Protein 4RCK (pdb70)

Organism: Aliivibrio fischeri (strain ATCC 700601 / ES114) (NCBI:txid312309)

Sequence (394 aa):
EHHRDLVVDLSGSAEEDKTSNGDFVDRLTAVKQVVSDFIDQRKGDRLGLVLFGDHAYLQTPLTFDRNTVREQLDRTVLNLVGQRTAIGEGLGLATKTFIESNAPQRTIILLSDGANTAGVLLEPLEAAQLAKDNHAKIYTVGIGAGEQVRGFFGKQTVNTARDLDEDTLTKIATTGGQYFRARNADELAEIYQTIDALEPEHRDLVVDLSGSAEEDKTSNGDFVDRLTAVKQVVSDFIDQRKGDRLGLVLFGDHHAYLQTPLTFDRNTVREQLDRTVLNLVGQRTAIGEGLGLATKTFIESPQRTIILLSDGANTAGVLEPLEAAQLAKDNHAKIYTVGIGAGEQVRGFFGKQTVNTARDLDEDTLTKIATTGGQQYFRARNADELAEIYQTIDALEP

Solvent-accessible surface area: 18752 Å² total

CATH classification: 3.40.50.410

Foldseek 3Di:
DEEEEEEEQAQQQDWDADDVGDIGGDLVVCLVPVLVVLVVDDRYKYWYWYWFCAIDTQGLIDRPSVVVSVSSVPDDHDPRYHGTDPVRRVVVVVVSVVVVVDDQAEAEEEDLADCPDDPDDLVNVLVVCLVVRYQYEYEHEEQAWWDQDPVGIDIDGTRPGTDQVSNQSSNVSVHHYYYHNDPVSVVVVVVVVVVVPD/DEEFEEDEFAQQQDQDADPVGDTGGPLVVCLVVVLVVLVVRQAYWYWYWYWFQAIDTQGLTDSPSVCVSVSSNPDDHCPHYHGTDPVNRVVVVVVSVVVDDQAEAEAEDLADCPDDDDDPVVVLVVCLVVLYAYEYEHEALAKWDADDPGTDMDTTGPRHDVPVSQVSRVSVHHYYYDNDDVSVVVVVVVVVVVPD

Secondary structure (DSSP, 8-state):
--B--EEE-S--------TTS----HHHHHHHHHHHHHHH--S--EEEEEESSSEEEEEEEES-HHHHHHHHHT--SSSS-S---HHHHHHHHHHHHHSTT-PBEEEEEEESS---S-SS-HHHHHHHHHHTTEEEEEEEE-----EE-SSSEE---TTSS--HHHHHHHH-----EEEESSHHHHHHHHHHHHHH--/--B--EEE-S--------TTS----HHHHHHHHHHHHHHH-TTS-EEEEEESSS-EEEEEEES-HHHHHHHHHT--SSSS-S---HHHHHHHHHHHHH---B-EEEEEESS---S-SS-HHHHHHHHHHTT-EEEEEEE-----EE-SSSEE---S-SS--HHHHHHHH-----EEEESSHHHHHHHHHHHHHH--

Nearest PDB structures (foldseek):
  4rck-assembly1_B  TM=1.005E+00  e=2.588E-41  Aliivibrio fischeri ES114
  4rck-assembly1_A  TM=8.700E-01  e=3.204E-36  Aliivibrio fischeri ES114
  3ibs-assembly1_B  TM=4.322E-01  e=3.003E-13  Bacteroides thetaiotaomicron
  4jdu-assembly1_A  TM=4.401E-01  e=1.594E-11  Bacteroides fragilis NCTC 9343
  7n1o-assembly1_A  TM=4.674E-01  e=1.019E-07  Homo sapiens

Structure (mmCIF, N/CA/C/O backbone):
data_4RCK
#
_entry.id   4RCK
#
_cell.length_a   49.734
_cell.length_b   49.734
_cell.length_c   343.880
_cell.angle_alpha   90.00
_cell.angle_beta   90.00
_cell.angle_gamma   120.00
#
_symmetry.space_group_name_H-M   'P 65'
#
loop_
_entity.id
_entity.type
_entity.pdbx_description
1 polymer 'Hypothetical membrane spanning protein'
2 non-polymer 'MAGNESIUM ION'
3 water water
#
loop_
_atom_site.group_PDB
_atom_site.id
_atom_site.type_symbol
_atom_site.label_atom_id
_atom_site.label_alt_id
_atom_site.label_comp_id
_atom_site.label_asym_id
_atom_site.label_entity_id
_atom_site.label_seq_id
_atom_site.pdbx_PDB_ins_code
_atom_site.Cartn_x
_atom_site.Cartn_y
_atom_site.Cartn_z
_atom_site.occupancy
_atom_site.B_iso_or_equiv
_atom_site.auth_seq_id
_atom_site.auth_comp_id
_atom_site.auth_asym_id
_atom_site.auth_atom_id
_atom_site.pdbx_PDB_model_num
ATOM 1 N N . GLU A 1 17 ? -16.088 40.810 -2.409 1.00 108.90 14 GLU A N 1
ATOM 2 C CA . GLU A 1 17 ? -14.990 39.945 -2.824 1.00 110.31 14 GLU A CA 1
ATOM 3 C C . GLU A 1 17 ? -14.684 40.085 -4.316 1.00 109.05 14 GLU A C 1
ATOM 4 O O . GLU A 1 17 ? -14.114 41.087 -4.749 1.00 110.89 14 GLU A O 1
ATOM 10 N N A HIS A 1 18 ? -15.071 39.081 -5.096 1.00 105.65 15 HIS A N 1
ATOM 11 N N B HIS A 1 18 ? -15.072 39.079 -5.094 0.0000 105.77 15 HIS A N 1
ATOM 12 C CA A HIS A 1 18 ? -14.759 39.057 -6.520 1.00 101.97 15 HIS A CA 1
ATOM 13 C CA B HIS A 1 18 ? -14.762 39.036 -6.520 0.0000 102.23 15 HIS A CA 1
ATOM 14 C C A HIS A 1 18 ? -16.021 38.982 -7.379 1.00 99.37 15 HIS A C 1
ATOM 15 C C B HIS A 1 18 ? -16.028 38.984 -7.376 0.0000 99.42 15 HIS A C 1
ATOM 16 O O A HIS A 1 18 ? -16.975 38.284 -7.036 1.00 99.23 15 HIS A O 1
ATOM 17 O O B HIS A 1 18 ? -16.998 38.313 -7.023 0.0000 99.30 15 HIS A O 1
ATOM 30 N N . ARG A 1 19 ? -16.013 39.700 -8.498 1.00 101.56 16 ARG A N 1
ATOM 31 C CA . ARG A 1 19 ? -17.166 39.751 -9.396 1.00 100.96 16 ARG A CA 1
ATOM 32 C C . ARG A 1 19 ? -16.925 39.032 -10.723 1.00 100.89 16 ARG A C 1
ATOM 33 O O . ARG A 1 19 ? -15.796 38.957 -11.204 1.00 110.97 16 ARG A O 1
ATOM 41 N N . ASP A 1 20 ? -18.001 38.510 -11.306 1.00 93.52 17 ASP A N 1
ATOM 42 C CA . ASP A 1 20 ? -17.978 37.978 -12.667 1.00 91.43 17 ASP A CA 1
ATOM 43 C C . ASP A 1 20 ? -18.776 38.890 -13.587 1.00 94.22 17 ASP A C 1
ATOM 44 O O . ASP A 1 20 ? -19.984 39.039 -13.420 1.00 106.15 17 ASP A O 1
ATOM 65 N N . LEU A 1 23 ? -19.008 41.189 -20.747 1.00 76.51 20 LEU A N 1
ATOM 66 C CA . LEU A 1 23 ? -19.198 42.300 -21.668 1.00 73.92 20 LEU A CA 1
ATOM 67 C C . LEU A 1 23 ? -19.789 41.805 -22.984 1.00 84.50 20 LEU A C 1
ATOM 68 O O . LEU A 1 23 ? -19.258 40.887 -23.607 1.00 96.36 20 LEU A O 1
ATOM 73 N N . VAL A 1 24 ? -20.895 42.415 -23.396 1.00 88.37 21 VAL A N 1
ATOM 74 C CA . VAL A 1 24 ? -21.558 42.047 -24.642 1.00 80.84 21 VAL A CA 1
ATOM 75 C C . VAL A 1 24 ? -21.586 43.242 -25.590 1.00 72.43 21 VAL A C 1
ATOM 76 O O . VAL A 1 24 ? -22.219 44.256 -25.299 1.00 74.18 21 VAL A O 1
ATOM 80 N N . VAL A 1 25 ? -20.905 43.115 -26.726 1.00 71.65 22 VAL A N 1
ATOM 81 C CA . VAL A 1 25 ? -20.684 44.255 -27.609 1.00 72.72 22 VAL A CA 1
ATOM 82 C C . VAL A 1 25 ? -21.225 44.065 -29.030 1.00 75.87 22 VAL A C 1
ATOM 83 O O . VAL A 1 25 ? -21.004 43.038 -29.671 1.00 71.47 22 VAL A O 1
ATOM 87 N N . ASP A 1 26 ? -21.941 45.084 -29.498 1.00 75.99 23 ASP A N 1
ATOM 88 C CA . ASP A 1 26 ? -22.508 45.143 -30.841 1.00 76.48 23 ASP A CA 1
ATOM 89 C C . ASP A 1 26 ? -21.433 45.366 -31.901 1.00 79.51 23 ASP A C 1
ATOM 90 O O . ASP A 1 26 ? -20.699 46.353 -31.845 1.00 80.40 23 ASP A O 1
ATOM 95 N N . LEU A 1 27 ? -21.353 44.462 -32.874 1.00 83.03 24 LEU A N 1
ATOM 96 C CA . LEU A 1 27 ? -20.377 44.597 -33.954 1.00 98.49 24 LEU A CA 1
ATOM 97 C C . LEU A 1 27 ? -21.041 44.772 -35.323 1.00 99.78 24 LEU A C 1
ATOM 98 O O . LEU A 1 27 ? -20.376 44.681 -36.360 1.00 94.24 24 LEU A O 1
ATOM 103 N N . SER A 1 28 ? -22.347 45.033 -35.322 1.00 94.81 25 SER A N 1
ATOM 104 C CA . SER A 1 28 ? -23.104 45.186 -36.564 1.00 85.00 25 SER A CA 1
ATOM 105 C C . SER A 1 28 ? -22.545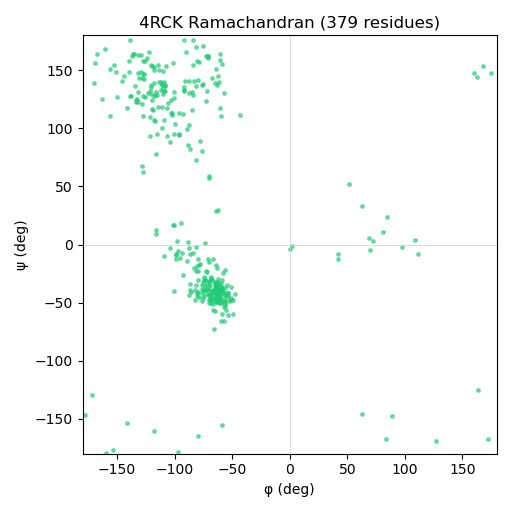 46.316 -37.410 1.00 90.30 25 SER A C 1
ATOM 106 O O . SER A 1 28 ? -21.926 47.242 -36.890 1.00 107.58 25 SER A O 1
ATOM 109 N N . GLY A 1 29 ? -22.782 46.234 -38.715 1.00 84.17 26 GLY A N 1
ATOM 110 C CA . GLY A 1 29 ? -22.214 47.173 -39.666 1.00 82.23 26 GLY A CA 1
ATOM 111 C C . GLY A 1 29 ? -22.527 48.633 -39.388 1.00 85.44 26 GLY A C 1
ATOM 112 O O . GLY A 1 29 ? -21.800 49.520 -39.838 1.00 96.98 26 GLY A O 1
ATOM 113 N N . SER A 1 30 ? -23.603 48.883 -38.644 1.00 89.99 27 SER A N 1
ATOM 114 C CA . SER A 1 30 ? -24.002 50.244 -38.286 1.00 88.65 27 SER A CA 1
ATOM 115 C C . SER A 1 30 ? -23.030 50.884 -37.293 1.00 88.63 27 SER A C 1
ATOM 116 O O . SER A 1 30 ? -23.058 52.099 -37.075 1.00 82.40 27 SER A O 1
ATOM 127 N N . ALA A 1 32 ? -20.010 51.260 -37.765 1.00 95.51 29 ALA A N 1
ATOM 128 C CA . ALA A 1 32 ? -18.954 51.930 -38.519 1.00 97.45 29 ALA A CA 1
ATOM 129 C C . ALA A 1 32 ? -19.280 53.406 -38.723 1.00 88.76 29 ALA A C 1
ATOM 130 O O . ALA A 1 32 ? -1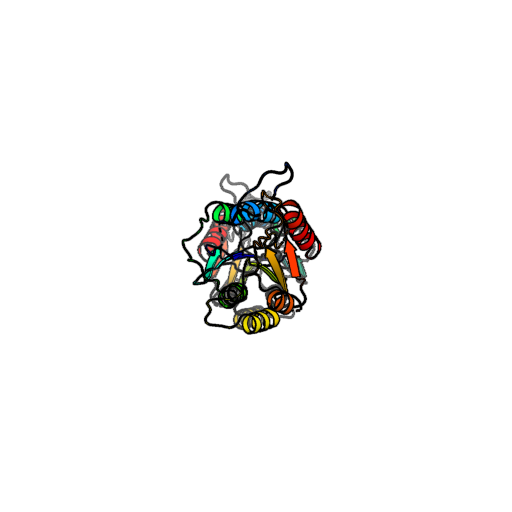8.453 54.174 -39.213 1.00 90.17 29 ALA A O 1
ATOM 132 N N . GLU A 1 33 ? -20.495 53.789 -38.345 1.00 87.17 30 GLU A N 1
ATOM 133 C CA . GLU A 1 33 ? -20.922 55.179 -38.406 1.00 81.01 30 GLU A CA 1
ATOM 134 C C . GLU A 1 33 ? -20.120 56.043 -37.443 1.00 85.01 30 GLU A C 1
ATOM 135 O O . GLU A 1 33 ? -19.845 55.639 -36.319 1.00 101.74 30 GLU A O 1
ATOM 141 N N . GLU A 1 34 ? -19.752 57.236 -37.903 1.00 85.99 31 GLU A N 1
ATOM 142 C CA . GLU A 1 34 ? -19.043 58.210 -37.083 1.00 89.07 31 GLU A CA 1
ATOM 143 C C . GLU A 1 34 ? -19.966 59.321 -36.620 1.00 85.79 31 GLU A C 1
ATOM 144 O O . GLU A 1 34 ? -20.079 60.351 -37.280 1.00 88.44 31 GLU A O 1
ATOM 150 N N . ASP A 1 35 ? -20.626 59.114 -35.489 1.00 83.93 32 ASP A N 1
ATOM 151 C CA . ASP A 1 35 ? -21.439 60.164 -34.896 1.00 88.32 32 ASP A CA 1
ATOM 152 C C . ASP A 1 35 ? -20.846 60.530 -33.544 1.00 85.06 32 ASP A C 1
ATOM 153 O O . ASP A 1 35 ? -21.294 61.461 -32.873 1.00 92.34 32 ASP A O 1
ATOM 166 N N . LYS A 1 37 ? -18.432 62.171 -31.270 1.00 82.48 34 LYS A N 1
ATOM 167 C CA . LYS A 1 37 ? -17.521 63.302 -31.144 1.00 86.07 34 LYS A CA 1
ATOM 168 C C . LYS A 1 37 ? -16.643 63.154 -29.909 1.00 92.44 34 LYS A C 1
ATOM 169 O O . LYS A 1 37 ? -17.117 62.745 -28.851 1.00 90.68 34 LYS A O 1
ATOM 175 N N . THR A 1 38 ? -15.366 63.494 -30.045 1.00 98.66 35 THR A N 1
ATOM 176 C CA . THR A 1 38 ? -14.425 63.363 -28.940 1.00 105.95 35 THR A CA 1
ATOM 177 C C . THR A 1 38 ? -14.245 64.683 -28.200 1.00 112.24 35 THR A C 1
ATOM 178 O O . THR A 1 38 ? -14.874 65.687 -28.537 1.00 105.55 35 THR A O 1
ATOM 182 N N . SER A 1 39 ? -13.378 64.666 -27.193 1.00 116.17 36 SER A N 1
ATOM 183 C CA . SER A 1 39 ? -13.098 65.842 -26.377 1.00 115.81 36 SER A CA 1
ATOM 184 C C . SER A 1 39 ? -12.649 67.034 -27.217 1.00 123.19 36 SER A C 1
ATOM 185 O O . SER A 1 39 ? -13.255 68.104 -27.168 1.00 125.96 36 SER A O 1
ATOM 188 N N . ASN A 1 40 ? -11.593 66.836 -28.000 1.00 127.15 37 ASN A N 1
ATOM 189 C CA . ASN A 1 40 ? -11.013 67.910 -28.799 1.00 131.23 37 ASN A CA 1
ATOM 190 C C . ASN A 1 40 ? -11.937 68.403 -29.912 1.00 123.84 37 ASN A C 1
ATOM 191 O O . ASN A 1 40 ? -11.681 69.443 -30.520 1.00 126.28 37 ASN A O 1
ATOM 196 N N . GLY A 1 41 ? -13.007 67.660 -30.178 1.00 118.20 38 GLY A N 1
ATOM 197 C CA . GLY A 1 41 ? -14.055 68.142 -31.058 1.00 119.14 38 GLY A CA 1
ATOM 198 C C . GLY A 1 41 ? -14.204 67.442 -32.394 1.00 117.38 38 GLY A C 1
ATOM 199 O O . GLY A 1 41 ? -15.160 67.704 -33.123 1.00 111.37 38 GLY A O 1
ATOM 200 N N . ASP A 1 42 ? -13.270 66.557 -32.726 1.00 116.04 39 ASP A N 1
ATOM 201 C CA . ASP A 1 42 ? -13.343 65.841 -33.997 1.00 117.51 39 ASP A CA 1
ATOM 202 C C . ASP A 1 42 ? -14.247 64.614 -33.893 1.00 110.08 39 ASP A C 1
ATOM 203 O O . ASP A 1 42 ? -14.745 64.289 -32.814 1.00 101.97 39 ASP A O 1
ATOM 208 N N . PHE A 1 43 ? -14.458 63.938 -35.018 1.00 107.88 40 PHE A N 1
ATOM 209 C CA . PHE A 1 43 ? -15.394 62.818 -35.069 1.00 91.05 40 PHE A CA 1
ATOM 210 C C . PHE A 1 43 ? -14.716 61.478 -35.333 1.00 91.90 40 PHE A C 1
ATOM 211 O O . PHE A 1 43 ? -13.679 61.409 -35.994 1.00 104.77 40 PHE A O 1
ATOM 219 N N . VAL A 1 44 ? -15.321 60.415 -34.812 1.00 84.45 41 VAL A N 1
ATOM 220 C CA . VAL A 1 44 ? -14.772 59.071 -34.929 1.00 83.69 41 VAL A CA 1
ATOM 221 C C . VAL A 1 44 ? -15.902 58.038 -34.870 1.00 83.04 41 VAL A C 1
ATOM 222 O O . VAL A 1 44 ? -16.962 58.302 -34.299 1.00 82.08 41 VAL A O 1
ATOM 226 N N . ASP A 1 45 ? -15.683 56.869 -35.468 1.00 95.58 42 ASP A N 1
ATOM 227 C CA . ASP A 1 45 ? -16.730 55.852 -35.555 1.00 95.59 42 ASP A CA 1
ATOM 228 C C . ASP A 1 45 ? -17.027 55.205 -34.203 1.00 81.72 42 ASP A C 1
ATOM 229 O O . ASP A 1 45 ? -16.231 55.293 -33.266 1.00 84.68 42 ASP A O 1
ATOM 234 N N . ARG A 1 46 ? -18.185 54.555 -34.117 1.00 77.29 43 ARG A N 1
ATOM 235 C CA . ARG A 1 46 ? -18.701 54.036 -32.855 1.00 70.07 43 ARG A CA 1
ATOM 236 C C . ARG A 1 46 ? -17.815 52.959 -32.238 1.00 71.27 43 ARG A C 1
ATOM 237 O O . ARG A 1 46 ? -17.565 52.979 -31.035 1.00 73.87 43 ARG A O 1
ATOM 245 N N . LEU A 1 47 ? -17.340 52.025 -33.056 1.00 73.87 44 LEU A N 1
ATOM 246 C CA . LEU A 1 47 ? -16.511 50.932 -32.555 1.00 78.86 44 LEU A CA 1
ATOM 247 C C . LEU A 1 47 ? -15.200 51.448 -31.970 1.00 86.74 44 LEU A C 1
ATOM 248 O O . LEU A 1 47 ? -14.704 50.917 -30.976 1.00 90.47 44 LEU A O 1
ATOM 253 N N . THR A 1 48 ? -14.646 52.488 -32.585 1.00 88.35 45 THR A N 1
ATOM 254 C CA . THR A 1 48 ? -13.405 53.080 -32.102 1.00 94.53 45 THR A CA 1
ATOM 255 C C . THR A 1 48 ? -13.595 53.683 -30.715 1.00 89.54 45 THR A C 1
ATOM 256 O O . THR A 1 48 ? -12.780 53.464 -29.818 1.00 92.24 45 THR A O 1
ATOM 260 N N . ALA A 1 49 ? -14.673 54.443 -30.549 1.00 83.68 46 ALA A N 1
ATOM 261 C CA . ALA A 1 49 ? -14.994 55.051 -29.263 1.00 80.31 46 ALA A CA 1
ATOM 262 C C . ALA A 1 49 ? -15.209 53.978 -28.204 1.00 79.76 46 ALA A C 1
ATOM 263 O O . ALA A 1 49 ? -14.754 54.110 -27.068 1.00 81.25 46 ALA A O 1
ATOM 265 N N . VAL A 1 50 ? -15.899 52.912 -28.594 1.00 76.38 47 VAL A N 1
ATOM 266 C CA . VAL A 1 50 ? -16.166 51.791 -27.703 1.00 73.04 47 VAL A CA 1
ATOM 267 C C . VAL A 1 50 ? -14.880 51.101 -27.270 1.00 77.24 47 VAL A C 1
ATOM 268 O O . VAL A 1 50 ? -14.679 50.849 -26.081 1.00 90.21 47 VAL A O 1
ATOM 272 N N . LYS A 1 51 ? -14.019 50.799 -28.238 1.00 80.55 48 LYS A N 1
ATOM 273 C CA . LYS A 1 51 ? -12.717 50.206 -27.954 1.00 84.44 48 LYS A CA 1
ATOM 274 C C . LYS A 1 51 ? -11.975 51.011 -26.900 1.00 87.48 48 LYS A C 1
ATOM 275 O O . LYS A 1 51 ? -11.437 50.453 -25.952 1.00 101.69 48 LYS A O 1
ATOM 281 N N . GLN A 1 52 ? -11.968 52.328 -27.070 1.00 86.26 49 GLN A N 1
ATOM 282 C CA . GLN A 1 52 ? -11.320 53.227 -26.124 1.00 89.71 49 GLN A CA 1
ATOM 283 C C . GLN A 1 52 ? -11.916 53.108 -24.724 1.00 88.57 49 GLN A C 1
ATOM 284 O O . GLN A 1 52 ? -11.247 52.667 -23.790 1.00 91.77 49 GLN A O 1
ATOM 290 N N . VAL A 1 53 ? -13.180 53.501 -24.594 1.00 86.74 50 VAL A N 1
ATOM 291 C CA . VAL A 1 53 ? -13.862 53.565 -23.303 1.00 89.84 50 VAL A CA 1
ATOM 292 C C . VAL A 1 53 ? -13.881 52.230 -22.554 1.00 92.04 50 VAL A C 1
ATOM 293 O O . VAL A 1 53 ? -13.545 52.175 -21.370 1.00 96.06 50 VAL A O 1
ATOM 297 N N . VAL A 1 54 ? -14.268 51.159 -23.242 1.00 77.75 51 VAL A N 1
ATOM 298 C CA . VAL A 1 54 ? -14.375 49.845 -22.612 1.00 75.54 51 VAL A CA 1
ATOM 299 C C . VAL A 1 54 ? -13.005 49.323 -22.173 1.00 86.34 51 VAL A C 1
ATOM 300 O O . VAL A 1 54 ? -12.883 48.716 -21.112 1.00 98.64 51 VAL A O 1
ATOM 304 N N . SER A 1 55 ? -11.977 49.570 -22.980 1.00 96.28 52 SER A N 1
ATOM 305 C CA . SER A 1 55 ? -10.616 49.178 -22.622 1.00 101.50 52 SER A CA 1
ATOM 306 C C . SER A 1 55 ? -10.163 49.874 -21.340 1.00 103.93 52 SER A C 1
ATOM 307 O O . SER A 1 55 ? -9.596 49.239 -20.451 1.00 103.32 52 SER A O 1
ATOM 310 N N . ASP A 1 56 ? -10.413 51.178 -21.260 1.00 110.40 53 ASP A N 1
ATOM 311 C CA . ASP A 1 56 ? -10.126 51.956 -20.058 1.00 114.49 53 ASP A CA 1
ATOM 312 C C . ASP A 1 56 ? -10.912 51.430 -18.857 1.00 104.39 53 ASP A C 1
ATOM 313 O O . ASP A 1 56 ? -10.391 51.354 -17.743 1.00 95.74 53 ASP A O 1
ATOM 318 N N . PHE A 1 57 ? -12.173 51.077 -19.098 1.00 100.29 54 PHE A N 1
ATOM 319 C CA . PHE A 1 57 ? -13.042 50.495 -18.077 1.00 87.40 54 PHE A CA 1
ATOM 320 C C . PHE A 1 57 ? -12.438 49.234 -17.484 1.00 82.38 54 PHE A C 1
ATOM 321 O O . PHE A 1 57 ? -12.483 49.018 -16.270 1.00 87.99 54 PHE A O 1
ATOM 329 N N . ILE A 1 58 ? -11.893 48.408 -18.372 1.00 81.13 55 ILE A N 1
ATOM 330 C CA . ILE A 1 58 ? -11.281 47.134 -18.020 1.00 86.77 55 ILE A CA 1
ATOM 331 C C . ILE A 1 58 ? -10.094 47.325 -17.078 1.00 92.66 55 ILE A C 1
ATOM 332 O O . ILE A 1 58 ? -9.953 46.603 -16.087 1.00 91.76 55 ILE A O 1
ATOM 337 N N . ASP A 1 59 ? -9.259 48.316 -17.378 1.00 105.83 56 ASP A N 1
ATOM 338 C CA . ASP A 1 59 ? -8.119 48.648 -16.526 1.00 118.69 56 ASP A CA 1
ATOM 339 C C . ASP A 1 59 ? -8.550 49.012 -15.106 1.00 120.37 56 ASP A C 1
ATOM 340 O O . ASP A 1 59 ? -7.808 48.793 -14.147 1.00 120.13 56 ASP A O 1
ATOM 345 N N . GLN A 1 60 ? -9.747 49.578 -14.982 1.00 119.79 57 GLN A N 1
ATOM 346 C CA . GLN A 1 60 ? -10.218 50.120 -13.714 1.00 112.62 57 GLN A CA 1
ATOM 347 C C . GLN A 1 60 ? -10.657 48.995 -12.770 1.00 104.24 57 GLN A C 1
ATOM 348 O O . GLN A 1 60 ? -10.455 49.080 -11.556 1.00 111.27 57 GLN A O 1
ATOM 354 N N . ARG A 1 61 ? -11.222 47.930 -13.333 1.00 97.13 58 ARG A N 1
ATOM 355 C CA . ARG A 1 61 ? -11.612 46.754 -12.553 1.00 99.90 58 ARG A CA 1
ATOM 356 C C . ARG A 1 61 ? -10.430 46.079 -11.859 1.00 115.74 58 ARG A C 1
ATOM 357 O O . ARG A 1 61 ? -9.352 45.958 -12.435 1.00 122.85 58 ARG A O 1
ATOM 365 N N . LYS A 1 62 ? -10.642 45.636 -10.623 1.00 127.76 59 LYS A N 1
ATOM 366 C CA . LYS A 1 62 ? -9.617 44.915 -9.870 1.00 136.02 59 LYS A CA 1
ATOM 367 C C . LYS A 1 62 ? -10.215 43.724 -9.129 1.00 134.14 59 LYS A C 1
ATOM 368 O O . LYS A 1 62 ? -11.194 43.866 -8.398 1.00 140.99 59 LYS A O 1
ATOM 374 N N . GLY A 1 63 ? -9.623 42.552 -9.327 1.00 118.57 60 GLY A N 1
ATOM 375 C CA . GLY A 1 63 ? -10.026 41.361 -8.602 1.00 117.41 60 GLY A CA 1
ATOM 376 C C . GLY A 1 63 ? -11.251 40.670 -9.168 1.00 116.52 60 GLY A C 1
ATOM 377 O O . GLY A 1 63 ? -11.802 39.767 -8.539 1.00 116.01 60 GLY A O 1
ATOM 378 N N . ASP A 1 64 ? -11.674 41.083 -10.357 1.00 113.02 61 ASP A N 1
ATOM 379 C CA . ASP A 1 64 ? -12.861 40.507 -10.981 1.00 109.45 61 ASP A CA 1
ATOM 380 C C . ASP A 1 64 ? -12.520 39.748 -12.259 1.00 107.25 61 ASP A C 1
ATOM 381 O O . ASP A 1 64 ? -11.515 40.031 -12.910 1.00 96.57 61 ASP A O 1
ATOM 386 N N . ARG A 1 65 ? -13.362 38.779 -12.609 1.00 108.66 62 ARG A N 1
ATOM 387 C CA . ARG A 1 65 ? -13.232 38.080 -13.883 1.00 101.53 62 ARG A CA 1
ATOM 388 C C . ARG A 1 65 ? -14.052 38.771 -14.961 1.00 107.09 62 ARG A C 1
ATOM 389 O O . ARG A 1 65 ? -15.168 39.225 -14.712 1.00 110.37 62 ARG A O 1
ATOM 397 N N . LEU A 1 66 ? -13.493 38.843 -16.163 1.00 106.01 63 LEU A N 1
ATOM 398 C CA . LEU A 1 66 ? -14.160 39.502 -17.276 1.00 100.15 63 LEU A CA 1
ATOM 399 C C . LEU A 1 66 ? -14.156 38.626 -18.526 1.00 101.86 63 LEU A C 1
ATOM 400 O O . LEU A 1 66 ? -13.190 37.910 -18.794 1.00 117.64 63 LEU A O 1
ATOM 405 N N . GLY A 1 67 ? -15.249 38.684 -19.282 1.00 90.34 64 GLY A N 1
ATOM 406 C CA . GLY A 1 67 ? -15.381 37.928 -20.514 1.00 87.55 64 GLY A CA 1
ATOM 407 C C . GLY A 1 67 ? -15.992 38.777 -21.613 1.00 83.01 64 GLY A C 1
ATOM 408 O O . GLY A 1 67 ? -16.604 39.808 -21.335 1.00 80.82 64 GLY A O 1
ATOM 409 N N . LEU A 1 68 ? -15.837 38.345 -22.861 1.00 100.97 65 LEU A N 1
ATOM 410 C CA . LEU A 1 68 ? -16.271 39.154 -23.998 1.00 96.87 65 LEU A CA 1
ATOM 411 C C . LEU A 1 68 ? -17.178 38.402 -24.974 1.00 85.63 65 LEU A C 1
ATOM 412 O O . LEU A 1 68 ? -16.793 37.377 -25.537 1.00 78.48 65 LEU A O 1
ATOM 417 N N . VAL A 1 69 ? -18.383 38.931 -25.169 1.00 70.76 66 VAL A N 1
ATOM 418 C CA . VAL A 1 69 ? -19.308 38.411 -26.170 1.00 71.85 66 VAL A CA 1
ATOM 419 C C . VAL A 1 69 ? -19.542 39.461 -27.251 1.00 74.98 66 VAL A C 1
ATOM 420 O O . VAL A 1 69 ? -19.849 40.612 -26.951 1.00 81.99 66 VAL A O 1
ATOM 424 N N . LEU A 1 70 ? -19.382 39.064 -28.508 1.00 77.59 67 LEU A N 1
ATOM 425 C CA . LEU A 1 70 ? -19.617 39.960 -29.634 1.00 75.50 67 LEU A CA 1
ATOM 426 C C . LEU A 1 70 ? -20.846 39.486 -30.396 1.00 75.74 67 LEU A C 1
ATOM 427 O O . LEU A 1 70 ? -21.037 38.279 -30.564 1.00 80.27 67 LEU A O 1
ATOM 432 N N . PHE A 1 71 ? -21.691 40.406 -30.853 1.00 76.04 68 PHE A N 1
ATOM 433 C CA . PHE A 1 71 ? -22.842 39.958 -31.629 1.00 80.07 68 PHE A CA 1
ATOM 434 C C . PHE A 1 71 ? -23.128 40.770 -32.889 1.00 83.79 68 PHE A C 1
ATOM 435 O O . PHE A 1 71 ? -22.607 41.869 -33.098 1.00 82.72 68 PHE A O 1
ATOM 443 N N . GLY A 1 72 ? -23.948 40.159 -33.736 1.00 93.95 69 GLY A N 1
ATOM 444 C CA . GLY A 1 72 ? -24.360 40.695 -35.016 1.00 93.44 69 GLY A CA 1
ATOM 445 C C . GLY A 1 72 ? -25.447 39.756 -35.508 1.00 88.15 69 GLY A C 1
ATOM 446 O O . GLY A 1 72 ? -26.388 39.468 -34.765 1.00 83.93 69 GLY A O 1
ATOM 447 N N . ASP A 1 73 ? -25.328 39.279 -36.746 1.00 94.12 70 ASP A N 1
ATOM 448 C CA . ASP A 1 73 ? -26.261 38.283 -37.272 1.00 105.37 70 ASP A CA 1
ATOM 449 C C . ASP A 1 73 ? -26.326 37.095 -36.323 1.00 106.81 70 ASP A C 1
ATOM 450 O O . ASP A 1 73 ? -27.403 36.591 -36.009 1.00 108.18 70 ASP A O 1
ATOM 455 N N . HIS A 1 74 ? -25.156 36.658 -35.872 1.00 108.29 71 HIS A N 1
ATOM 456 C CA . HIS A 1 74 ? -25.052 35.633 -34.846 1.00 112.83 71 HIS A CA 1
ATOM 457 C C . HIS A 1 74 ? -24.223 36.169 -33.686 1.00 104.01 71 HIS A C 1
ATOM 458 O O . HIS A 1 74 ? -23.479 37.137 -33.843 1.00 95.12 71 HIS A O 1
ATOM 465 N N . ALA A 1 75 ? -24.357 35.544 -32.523 1.00 98.94 72 ALA A N 1
ATOM 466 C CA . ALA A 1 75 ? -23.579 35.940 -31.359 1.00 92.00 72 ALA A CA 1
ATOM 467 C C . ALA A 1 75 ? -22.524 34.886 -31.053 1.00 92.06 72 ALA A C 1
ATOM 468 O O . ALA A 1 75 ? -22.802 33.688 -31.117 1.00 103.43 72 ALA A O 1
ATOM 470 N N . TYR A 1 76 ? -21.312 35.327 -30.732 1.00 89.61 73 TYR A N 1
ATOM 471 C CA . TYR A 1 76 ? -20.267 34.388 -30.343 1.00 94.08 73 TYR A CA 1
ATOM 472 C C . TYR A 1 76 ? -19.420 34.901 -29.183 1.00 92.66 73 TYR A C 1
ATOM 473 O O . TYR A 1 76 ? -19.349 36.100 -28.915 1.00 90.86 73 TYR A O 1
ATOM 482 N N . LEU A 1 77 ? -18.785 33.956 -28.501 1.00 96.18 74 LEU A N 1
ATOM 483 C CA . LEU A 1 77 ? -18.026 34.217 -27.290 1.00 89.26 74 LEU A CA 1
ATOM 484 C C . LEU A 1 77 ? -16.544 34.393 -27.617 1.00 89.57 74 LEU A C 1
ATOM 485 O O . LEU A 1 77 ? -15.879 33.447 -28.039 1.00 89.53 74 LEU A O 1
ATOM 490 N N . GLN A 1 78 ? -16.033 35.605 -27.420 1.00 86.80 75 GLN A N 1
ATOM 491 C CA . GLN A 1 78 ? -14.646 35.913 -27.764 1.00 89.81 75 GLN A CA 1
ATOM 492 C C . GLN A 1 78 ? -13.676 35.484 -26.664 1.00 91.86 75 GLN A C 1
ATOM 493 O O . GLN A 1 78 ? -12.661 34.844 -26.935 1.00 103.14 75 GLN A O 1
ATOM 499 N N . THR A 1 79 ? -13.999 35.834 -25.424 1.00 90.09 76 THR A N 1
ATOM 500 C CA . THR A 1 79 ? -13.200 35.429 -24.273 1.00 93.51 76 THR A CA 1
ATOM 501 C C . THR A 1 79 ? -14.100 34.772 -23.237 1.00 95.80 76 THR A C 1
ATOM 502 O O . THR A 1 79 ? -15.116 35.352 -22.849 1.00 95.36 76 THR A O 1
ATOM 506 N N . PRO A 1 80 ? -13.737 33.556 -22.789 1.00 98.99 77 PRO A N 1
ATOM 507 C CA . PRO A 1 80 ? -14.561 32.833 -21.809 1.00 100.57 77 PRO A CA 1
ATOM 508 C C . PRO A 1 80 ? -14.768 33.638 -20.525 1.00 111.95 77 PRO A C 1
ATOM 509 O O . PRO A 1 80 ? -15.893 34.052 -20.256 1.00 127.70 77 PRO A O 1
ATOM 513 N N . LEU A 1 81 ? -13.682 33.874 -19.793 1.00 113.49 78 LEU A N 1
ATOM 514 C CA . LEU A 1 81 ? -13.651 34.637 -18.545 1.00 102.33 78 LEU A CA 1
ATOM 515 C C . LEU A 1 81 ? -12.224 34.525 -18.029 1.00 109.27 78 LEU A C 1
ATOM 516 O O . LEU A 1 81 ? -11.577 33.501 -18.240 1.00 128.37 78 LEU A O 1
ATOM 521 N N . THR A 1 82 ? -11.728 35.558 -17.355 1.00 101.53 79 THR A N 1
ATOM 522 C CA . THR A 1 82 ? -10.330 35.554 -16.926 1.00 106.45 79 THR A CA 1
ATOM 523 C C . THR A 1 82 ? -9.959 36.632 -15.920 1.00 104.14 79 THR A C 1
ATOM 524 O O . THR A 1 82 ? -10.676 37.613 -15.734 1.00 104.81 79 THR A O 1
ATOM 528 N N . PHE A 1 83 ? -8.810 36.434 -15.285 1.00 111.16 80 PHE A N 1
ATOM 529 C CA . PHE A 1 83 ? -8.235 37.424 -14.389 1.00 120.11 80 PHE A CA 1
ATOM 530 C C . PHE A 1 83 ? -7.224 38.276 -15.131 1.00 121.88 80 PHE A C 1
ATOM 531 O O . PHE A 1 83 ? -6.761 39.303 -14.631 1.00 120.12 80 PHE A O 1
ATOM 539 N N . ASP A 1 84 ? -6.877 37.837 -16.333 1.00 126.15 81 ASP A N 1
ATOM 540 C CA . ASP A 1 84 ? -6.019 38.631 -17.185 1.00 124.63 81 ASP A CA 1
ATOM 541 C C . ASP A 1 84 ? -6.870 39.553 -18.039 1.00 115.28 81 ASP A C 1
ATOM 542 O O . ASP A 1 84 ? -7.438 39.140 -19.048 1.00 108.46 81 ASP A O 1
ATOM 547 N N . ARG A 1 85 ? -6.965 40.805 -17.615 1.00 111.20 82 ARG A N 1
ATOM 548 C CA . ARG A 1 85 ? -7.748 41.794 -18.336 1.00 116.21 82 ARG A CA 1
ATOM 549 C C . ARG A 1 85 ? -7.119 42.160 -19.675 1.00 130.22 82 ARG A C 1
ATOM 550 O O . ARG A 1 85 ? -7.823 42.435 -20.651 1.00 128.89 82 ARG A O 1
ATOM 558 N N . ASN A 1 86 ? -5.789 42.170 -19.700 1.00 133.40 83 ASN A N 1
ATOM 559 C CA . ASN A 1 86 ? -5.015 42.455 -20.904 1.00 131.78 83 ASN A CA 1
ATOM 560 C C . ASN A 1 86 ? -5.487 41.691 -22.138 1.00 127.74 83 ASN A C 1
ATOM 561 O O . ASN A 1 86 ? -5.569 42.256 -23.227 1.00 128.83 83 ASN A O 1
ATOM 566 N N . THR A 1 87 ? -5.801 40.410 -21.966 1.00 124.19 84 THR A N 1
ATOM 567 C CA . THR A 1 87 ? -6.228 39.583 -23.092 1.00 124.00 84 THR A CA 1
ATOM 568 C C . THR A 1 87 ? -7.619 39.990 -23.580 1.00 112.76 84 THR A C 1
ATOM 569 O O . THR A 1 87 ? -7.913 39.895 -24.769 1.00 108.26 84 THR A O 1
ATOM 573 N N . VAL A 1 88 ? -8.464 40.469 -22.671 1.00 102.79 85 VAL A N 1
ATOM 574 C CA . VAL A 1 88 ? -9.805 40.900 -23.049 1.00 97.61 85 VAL A CA 1
ATOM 575 C C . VAL A 1 88 ? -9.723 42.247 -23.752 1.00 98.87 85 VAL A C 1
ATOM 576 O O . VAL A 1 88 ? -10.512 42.547 -24.649 1.00 97.23 85 VAL A O 1
ATOM 580 N N . ARG A 1 89 ? -8.751 43.052 -23.338 1.00 102.54 86 ARG A N 1
ATOM 581 C CA . ARG A 1 89 ? -8.543 44.375 -23.912 1.00 101.39 86 ARG A CA 1
ATOM 582 C C . ARG A 1 89 ? -7.969 44.284 -25.323 1.00 105.07 86 ARG A C 1
ATOM 583 O O . ARG A 1 89 ? -8.389 45.013 -26.221 1.00 104.85 86 ARG A O 1
ATOM 591 N N . GLU A 1 90 ? -7.003 43.388 -25.506 1.00 111.58 87 GLU A N 1
ATOM 592 C CA . GLU A 1 90 ? -6.363 43.193 -26.803 1.00 112.49 87 GLU A CA 1
ATOM 593 C C . GLU A 1 90 ? -7.315 42.558 -27.806 1.00 108.37 87 GLU A C 1
ATOM 594 O O . GLU A 1 90 ? -7.425 43.014 -28.944 1.00 106.91 87 GLU A O 1
ATOM 600 N N . GLN A 1 91 ? -7.999 41.500 -27.379 1.00 106.42 88 GLN A N 1
ATOM 601 C CA . GLN A 1 91 ? -8.940 40.802 -28.247 1.00 104.60 88 GLN A CA 1
ATOM 602 C C . GLN A 1 91 ? -10.103 41.707 -28.625 1.00 102.02 88 GLN A C 1
ATOM 603 O O . GLN A 1 91 ? -10.820 41.437 -29.582 1.00 102.52 88 GLN A O 1
ATOM 609 N N . LEU A 1 92 ? -10.286 42.781 -27.864 1.00 99.35 89 LEU A N 1
ATOM 610 C CA . LEU A 1 92 ? -11.229 43.824 -28.234 1.00 96.30 89 LEU A CA 1
ATOM 611 C C . LEU A 1 92 ? -10.594 44.741 -29.270 1.00 101.91 89 LEU A C 1
ATOM 612 O O . LEU A 1 92 ? -11.222 45.103 -30.264 1.00 118.61 89 LEU A O 1
ATOM 617 N N . ASP A 1 93 ? -9.337 45.101 -29.022 1.00 104.23 90 ASP A N 1
ATOM 618 C CA . ASP A 1 93 ? -8.586 46.006 -29.884 1.00 113.23 90 ASP A CA 1
ATOM 619 C C . ASP A 1 93 ? -8.567 45.556 -31.341 1.00 111.73 90 ASP A C 1
ATOM 620 O O . ASP A 1 93 ? -8.707 46.369 -32.254 1.00 116.96 90 ASP A O 1
ATOM 625 N N . ARG A 1 94 ? -8.400 44.256 -31.550 1.00 106.08 91 ARG A N 1
ATOM 626 C CA . ARG A 1 94 ? -8.209 43.717 -32.890 1.00 108.91 91 ARG A CA 1
ATOM 627 C C . ARG A 1 94 ? -9.520 43.386 -33.603 1.00 106.97 91 ARG A C 1
ATOM 628 O O . ARG A 1 94 ? -9.509 42.977 -34.764 1.00 111.04 91 ARG A O 1
ATOM 636 N N . THR A 1 95 ? -10.645 43.561 -32.914 1.00 102.18 92 THR A N 1
ATOM 637 C CA . THR A 1 95 ? -11.949 43.336 -33.531 1.00 99.72 92 THR A CA 1
ATOM 638 C C . THR A 1 95 ? -12.178 44.305 -34.682 1.00 100.91 92 THR A C 1
ATOM 639 O O . THR A 1 95 ? -11.865 45.490 -34.576 1.00 100.06 92 THR A O 1
ATOM 643 N N . VAL A 1 96 ? -12.719 43.798 -35.785 1.00 107.89 93 VAL A N 1
ATOM 644 C CA . VAL A 1 96 ? -13.038 44.645 -36.926 1.00 111.15 93 VAL A CA 1
ATOM 645 C C . VAL A 1 96 ? -14.521 44.546 -37.261 1.00 114.65 93 VAL A C 1
ATOM 646 O O . VAL A 1 96 ? -15.215 43.642 -36.798 1.00 115.77 93 VAL A O 1
ATOM 650 N N . LEU A 1 97 ? -15.000 45.481 -38.073 1.00 117.82 94 LEU A N 1
ATOM 651 C CA . LEU A 1 97 ? -16.417 45.569 -38.395 1.00 122.73 94 LEU A CA 1
ATOM 652 C C . LEU A 1 97 ? -16.785 44.748 -39.629 1.00 124.49 94 LEU A C 1
ATOM 653 O O . LEU A 1 97 ? -15.905 44.294 -40.363 1.00 127.61 94 LEU A O 1
ATOM 658 N N . ASN A 1 98 ? -18.089 44.543 -39.817 1.00 118.77 95 ASN A N 1
ATOM 659 C CA . ASN A 1 98 ? -18.666 43.909 -41.008 1.00 119.41 95 ASN A CA 1
ATOM 660 C C . ASN A 1 98 ? -18.446 42.403 -41.148 1.00 134.71 95 ASN A C 1
ATOM 661 O O . ASN A 1 98 ? -18.864 41.806 -42.140 1.00 131.56 95 ASN A O 1
ATOM 666 N N . LEU A 1 99 ? -17.806 41.781 -40.165 1.00 143.97 96 LEU A N 1
ATOM 667 C CA . LEU A 1 99 ? -17.681 40.327 -40.173 1.00 147.85 96 LEU A CA 1
ATOM 668 C C . LEU A 1 99 ? -19.023 39.682 -39.833 1.00 143.64 96 LEU A C 1
ATOM 669 O O . LEU A 1 99 ? -19.379 38.638 -40.380 1.00 143.03 96 LEU A O 1
ATOM 674 N N . VAL A 1 100 ? -19.770 40.326 -38.941 1.00 136.84 97 VAL A N 1
ATOM 675 C CA . VAL A 1 100 ? -21.020 39.773 -38.429 1.00 130.13 97 VAL A CA 1
ATOM 676 C C . VAL A 1 100 ? -22.259 40.311 -39.140 1.00 128.01 97 VAL A C 1
ATOM 677 O O . VAL A 1 100 ? -23.383 39.976 -38.770 1.00 127.53 97 VAL A O 1
ATOM 681 N N . GLY A 1 101 ? -22.058 41.151 -40.149 1.00 125.50 98 GLY A N 1
ATOM 682 C CA . GLY A 1 101 ? -23.168 41.651 -40.939 1.00 110.42 98 GLY A CA 1
ATOM 683 C C . GLY A 1 101 ? -23.886 42.842 -40.335 1.00 99.43 98 GLY A C 1
ATOM 684 O O . GLY A 1 101 ? -23.406 43.465 -39.387 1.00 96.29 98 GLY A O 1
ATOM 685 N N . GLN A 1 102 ? -25.052 43.150 -40.894 1.00 99.01 99 GLN A N 1
ATOM 686 C CA . GLN A 1 102 ? -25.798 44.351 -40.535 1.00 107.97 99 GLN A CA 1
ATOM 687 C C . GLN A 1 102 ? -26.711 44.150 -39.334 1.00 101.02 99 GLN A C 1
ATOM 688 O O . GLN A 1 102 ? -26.922 45.064 -38.536 1.00 85.23 99 GLN A O 1
ATOM 694 N N . ARG A 1 103 ? -27.251 42.945 -39.216 1.00 97.01 100 ARG A N 1
ATOM 695 C CA . ARG A 1 103 ? -28.299 42.660 -38.246 1.00 91.81 100 ARG A CA 1
ATOM 696 C C . ARG A 1 103 ? -27.736 42.426 -36.841 1.00 98.63 100 ARG A C 1
ATOM 697 O O . ARG A 1 103 ? -26.562 42.107 -36.700 1.00 112.89 100 ARG A O 1
ATOM 705 N N . THR A 1 104 ? -28.562 42.606 -35.807 1.00 89.90 101 THR A N 1
ATOM 706 C CA . THR A 1 104 ? -28.115 42.378 -34.427 1.00 82.49 101 THR A CA 1
ATOM 707 C C . THR A 1 104 ? -28.917 41.318 -33.678 1.00 85.87 101 THR A C 1
ATOM 708 O O . THR A 1 104 ? -30.146 41.295 -33.717 1.00 93.05 101 THR A O 1
ATOM 712 N N . ALA A 1 105 ? -28.188 40.452 -32.983 1.00 80.69 102 ALA A N 1
ATOM 713 C CA . ALA A 1 105 ? -28.774 39.459 -32.096 1.00 78.68 102 ALA A CA 1
ATOM 714 C C . ALA A 1 105 ? -28.553 39.844 -30.643 1.00 76.78 102 ALA A C 1
ATOM 715 O O . ALA A 1 105 ? -27.521 39.519 -30.061 1.00 79.54 102 ALA A O 1
ATOM 717 N N . ILE A 1 106 ? -29.521 40.539 -30.059 1.00 72.01 103 ILE A N 1
ATOM 718 C CA . ILE A 1 106 ? -29.390 40.977 -28.677 1.00 69.24 103 ILE A CA 1
ATOM 719 C C . ILE A 1 106 ? -29.723 39.834 -27.723 1.00 73.27 103 ILE A C 1
ATOM 720 O O . ILE A 1 106 ? -29.038 39.634 -26.719 1.00 73.45 103 ILE A O 1
ATOM 725 N N . GLY A 1 107 ? -30.767 39.079 -28.050 1.00 76.01 104 GLY A N 1
ATOM 726 C CA . GLY A 1 107 ? -31.149 37.924 -27.259 1.00 78.71 104 GLY A CA 1
ATOM 727 C C . GLY A 1 107 ? -30.049 36.881 -27.225 1.00 82.32 104 GLY A C 1
ATOM 728 O O . GLY A 1 107 ? -29.665 36.406 -26.156 1.00 84.23 104 GLY A O 1
ATOM 729 N N . GLU A 1 108 ? -29.544 36.529 -28.404 1.00 81.72 105 GLU A N 1
ATOM 730 C CA . GLU A 1 108 ? -28.463 35.556 -28.533 1.00 84.52 105 GLU A CA 1
ATOM 731 C C . GLU A 1 108 ? -27.217 35.997 -27.773 1.00 82.91 105 GLU A C 1
ATOM 732 O O . GLU A 1 108 ? -26.525 35.178 -27.169 1.00 87.37 105 GLU A O 1
ATOM 738 N N . GLY A 1 109 ? -26.936 37.296 -27.811 1.00 78.32 106 GLY A N 1
ATOM 739 C CA . GLY A 1 109 ? -25.794 37.850 -27.108 1.00 77.47 106 GLY A CA 1
ATOM 740 C C . GLY A 1 109 ? -25.920 37.687 -25.607 1.00 81.26 106 GLY A C 1
ATOM 741 O O . GLY A 1 109 ? -24.965 37.305 -24.932 1.00 86.14 106 GLY A O 1
ATOM 742 N N . LEU A 1 110 ? -27.109 37.972 -25.084 1.00 80.38 107 LEU A N 1
ATOM 743 C CA . LEU A 1 110 ? -27.371 37.836 -23.657 1.00 88.36 107 LEU A CA 1
ATOM 744 C C . LEU A 1 110 ? -27.410 36.372 -23.236 1.00 87.94 107 LEU A C 1
ATOM 745 O O . LEU A 1 110 ? -26.857 36.001 -22.201 1.00 81.84 107 LEU A O 1
ATOM 750 N N . GLY A 1 111 ? -28.070 35.548 -24.044 1.00 80.23 108 GLY A N 1
ATOM 751 C CA . GLY A 1 111 ? -28.191 34.129 -23.760 1.00 80.20 108 GLY A CA 1
ATOM 752 C C . GLY A 1 111 ? -26.844 33.439 -23.694 1.00 86.59 108 GLY A C 1
ATOM 753 O O . GLY A 1 111 ? -26.637 32.534 -22.886 1.00 101.70 108 GLY A O 1
ATOM 754 N N . LEU A 1 112 ? -25.923 33.872 -24.547 1.00 81.02 109 LEU A N 1
ATOM 755 C CA . LEU A 1 112 ? -24.579 33.312 -24.572 1.00 83.11 109 LEU A CA 1
ATOM 756 C C . LEU A 1 112 ? -23.761 33.819 -23.391 1.00 84.19 109 LEU A C 1
ATOM 757 O O . LEU A 1 112 ? -22.986 33.074 -22.791 1.00 88.95 109 LEU A O 1
ATOM 762 N N . ALA A 1 113 ? -23.937 35.095 -23.068 1.00 80.87 110 ALA A N 1
ATOM 763 C CA . ALA A 1 113 ? -23.289 35.687 -21.907 1.00 80.24 110 ALA A CA 1
ATOM 764 C C . ALA A 1 113 ? -23.795 35.023 -20.634 1.00 89.01 110 ALA A C 1
ATOM 765 O O . ALA A 1 113 ? -23.018 34.721 -19.727 1.00 91.71 110 ALA A O 1
ATOM 767 N N . THR A 1 114 ? -25.106 34.808 -20.578 1.00 88.62 111 THR A N 1
ATOM 768 C CA . THR A 1 114 ? -25.730 34.075 -19.484 1.00 78.41 111 THR A CA 1
ATOM 769 C C . THR A 1 114 ? -25.102 32.696 -19.348 1.00 79.79 111 THR A C 1
ATOM 770 O O . THR A 1 114 ? -24.672 32.305 -18.261 1.00 79.79 111 THR A O 1
ATOM 774 N N . LYS A 1 115 ? -25.042 31.976 -20.466 1.00 80.73 112 LYS A N 1
ATOM 775 C CA . LYS A 1 115 ? -24.450 30.644 -20.521 1.00 82.62 112 LYS A CA 1
ATOM 776 C C . LYS A 1 115 ? -23.062 30.611 -19.908 1.00 83.46 112 LYS A C 1
ATOM 777 O O . LYS A 1 115 ? -22.685 29.644 -19.253 1.00 83.24 112 LYS A O 1
ATOM 783 N N . THR A 1 116 ? -22.312 31.687 -20.116 1.00 89.64 113 THR A N 1
ATOM 784 C CA . THR A 1 116 ? -20.921 31.749 -19.697 1.00 106.38 113 THR A CA 1
ATOM 785 C C . THR A 1 116 ? -20.796 31.819 -18.175 1.00 102.83 113 THR A C 1
ATOM 786 O O . THR A 1 116 ? -19.726 31.590 -17.609 1.00 95.51 113 THR A O 1
ATOM 790 N N . PHE A 1 117 ? -21.899 32.126 -17.509 1.00 95.19 114 PHE A N 1
ATOM 791 C CA . PHE A 1 117 ? -21.907 32.145 -16.056 1.00 94.90 114 PHE A CA 1
ATOM 792 C C . PHE A 1 117 ? -22.120 30.737 -15.513 1.00 98.10 114 PHE A C 1
ATOM 793 O O . PHE A 1 117 ? -21.792 30.452 -14.361 1.00 114.39 114 PHE A O 1
ATOM 801 N N . ILE A 1 118 ? -22.656 29.856 -16.351 1.00 96.10 115 ILE A N 1
ATOM 802 C CA . ILE A 1 118 ? -23.030 28.514 -15.915 1.00 103.71 115 ILE A CA 1
ATOM 803 C C . ILE A 1 118 ? -21.853 27.536 -16.066 1.00 112.72 115 ILE A C 1
ATOM 804 O O . ILE A 1 118 ? -21.860 26.449 -15.490 1.00 113.96 115 ILE A O 1
ATOM 809 N N . GLU A 1 119 ? -20.815 27.926 -16.801 1.00 144.64 116 GLU A N 1
ATOM 810 C CA . GLU A 1 119 ? -19.588 27.128 -16.784 1.00 143.60 116 GLU A CA 1
ATOM 811 C C . GLU A 1 119 ? -18.753 27.472 -15.558 1.00 144.64 116 GLU A C 1
ATOM 812 O O . GLU A 1 119 ? -17.924 26.674 -15.123 1.00 150.92 116 GLU A O 1
ATOM 818 N N . SER A 1 120 ? -18.973 28.660 -15.003 1.00 146.77 117 SER A N 1
ATOM 819 C CA . SER A 1 120 ? -18.331 29.041 -13.750 1.00 145.91 117 SER A CA 1
ATOM 820 C C . SER A 1 120 ? -19.110 28.444 -12.583 1.00 150.74 117 SER A C 1
ATOM 821 O O . SER A 1 120 ? -18.734 28.607 -11.421 1.00 146.30 117 SER A O 1
ATOM 824 N N . ASN A 1 121 ? -20.201 27.757 -12.909 1.00 155.69 118 ASN A N 1
ATOM 825 C CA . ASN A 1 121 ? -21.034 27.088 -11.916 1.00 153.09 118 ASN A CA 1
ATOM 826 C C . ASN A 1 121 ? -20.519 25.702 -11.547 1.00 151.84 118 ASN A C 1
ATOM 827 O O . ASN A 1 121 ? -21.036 25.067 -10.628 1.00 149.79 118 ASN A O 1
ATOM 832 N N . ALA A 1 122 ? -19.506 25.227 -12.265 1.00 147.54 119 ALA A N 1
ATOM 833 C CA . ALA A 1 122 ? -19.024 23.864 -12.064 1.00 135.17 119 ALA A CA 1
ATOM 834 C C . ALA A 1 122 ? -17.516 23.781 -11.840 1.00 126.52 119 ALA A C 1
ATOM 835 O O . ALA A 1 122 ? -16.792 23.243 -12.679 1.00 124.08 119 ALA A O 1
ATOM 837 N N . PRO A 1 123 ? -17.034 24.300 -10.700 1.00 121.64 120 PRO A N 1
ATOM 838 C CA . PRO A 1 123 ? -15.612 24.137 -10.397 1.00 109.61 120 PRO A CA 1
ATOM 839 C C . PRO A 1 123 ? -15.336 22.748 -9.840 1.00 103.01 120 PRO A C 1
ATOM 840 O O . PRO A 1 123 ? -16.149 22.224 -9.079 1.00 106.67 120 PRO A O 1
ATOM 844 N N . GLN A 1 124 ? -14.210 22.156 -10.217 1.00 92.57 121 GLN A N 1
ATOM 845 C CA . GLN A 1 124 ? -13.840 20.858 -9.675 1.00 92.74 121 GLN A CA 1
ATOM 846 C C . GLN A 1 124 ? -13.136 21.041 -8.338 1.00 91.03 121 GLN A C 1
ATOM 847 O O . GLN A 1 124 ? -12.194 21.824 -8.220 1.00 91.14 121 GLN A O 1
ATOM 853 N N . ARG A 1 125 ? -13.612 20.320 -7.331 1.00 88.81 122 ARG A N 1
ATOM 854 C CA . ARG A 1 125 ? -13.145 20.503 -5.964 1.00 81.60 122 ARG A CA 1
ATOM 855 C C . ARG A 1 125 ? -11.987 19.573 -5.627 1.00 76.00 122 ARG A C 1
ATOM 856 O O . ARG A 1 125 ? -12.040 18.374 -5.896 1.00 76.44 122 ARG A O 1
ATOM 864 N N . THR A 1 126 ? -10.941 20.136 -5.031 1.00 72.54 123 THR A N 1
ATOM 865 C CA . THR A 1 126 ? -9.743 19.372 -4.708 1.00 80.08 123 THR A CA 1
ATOM 866 C C . THR A 1 126 ? -9.197 19.729 -3.328 1.00 75.46 123 THR A C 1
ATOM 867 O O . THR A 1 126 ? -8.980 20.898 -3.020 1.00 72.78 123 THR A O 1
ATOM 871 N N . ILE A 1 127 ? -8.979 18.714 -2.497 1.00 77.66 124 ILE A N 1
ATOM 872 C CA . ILE A 1 127 ? -8.382 18.921 -1.183 1.00 80.69 124 ILE A CA 1
ATOM 873 C C . ILE A 1 127 ? -6.969 18.350 -1.146 1.00 79.01 124 ILE A C 1
ATOM 874 O O . ILE A 1 127 ? -6.729 17.243 -1.620 1.00 85.55 124 ILE A O 1
ATOM 879 N N . ILE A 1 128 ? -6.032 19.112 -0.595 1.00 64.87 125 ILE A N 1
ATOM 880 C CA . ILE A 1 128 ? -4.683 18.604 -0.382 1.00 67.78 125 ILE A CA 1
ATOM 881 C C . ILE A 1 128 ? -4.359 18.587 1.106 1.00 80.08 125 ILE A C 1
ATOM 882 O O . ILE A 1 128 ? -4.159 19.633 1.722 1.00 100.58 125 ILE A O 1
ATOM 887 N N . LEU A 1 129 ? -4.320 17.388 1.675 1.00 81.51 126 LEU A N 1
ATOM 888 C CA . LEU A 1 129 ? -4.031 17.210 3.091 1.00 81.57 126 LEU A CA 1
ATOM 889 C C . LEU A 1 129 ? -2.663 16.583 3.299 1.00 84.37 126 LEU A C 1
ATOM 890 O O . LEU A 1 129 ? -2.320 15.596 2.648 1.00 86.39 126 LEU A O 1
ATOM 895 N N . LEU A 1 130 ? -1.880 17.166 4.201 1.00 80.14 127 LEU A N 1
ATOM 896 C CA . LEU A 1 130 ? -0.631 16.545 4.625 1.00 88.66 127 LEU A CA 1
ATOM 897 C C . LEU A 1 130 ? -0.586 16.454 6.148 1.00 74.87 127 LEU A C 1
ATOM 898 O O . LEU A 1 130 ? -1.125 17.315 6.846 1.00 84.97 127 LEU A O 1
ATOM 903 N N . SER A 1 131 ? 0.046 15.397 6.650 1.00 51.78 128 SER A N 1
ATOM 904 C CA . SER A 1 131 ? 0.098 15.122 8.081 1.00 60.78 128 SER A CA 1
ATOM 905 C C . SER A 1 131 ? 1.314 14.264 8.411 1.00 74.34 128 SER A C 1
ATOM 906 O O . SER A 1 131 ? 1.785 13.497 7.577 1.00 100.83 128 SER A O 1
ATOM 909 N N . ASP A 1 132 ? 1.830 14.415 9.626 1.00 54.25 129 ASP A N 1
ATOM 910 C CA . ASP A 1 132 ? 2.951 13.605 10.088 1.00 59.72 129 ASP A CA 1
ATOM 911 C C . ASP A 1 132 ? 2.404 12.478 10.941 1.00 56.37 129 ASP A C 1
ATOM 912 O O . ASP A 1 132 ? 3.106 11.513 11.263 1.00 65.26 129 ASP A O 1
ATOM 917 N N . GLY A 1 133 ? 1.128 12.610 11.284 1.00 52.42 130 GLY A N 1
ATOM 918 C CA . GLY A 1 133 ? 0.567 11.812 12.346 1.00 58.83 130 GLY A CA 1
ATOM 919 C C . GLY A 1 133 ? -0.715 11.096 12.009 1.00 63.07 130 GLY A C 1
ATOM 920 O O . GLY A 1 133 ? -1.394 11.399 11.024 1.00 62.37 130 GLY A O 1
ATOM 921 N N . ALA A 1 134 ? -1.032 10.114 12.841 1.00 67.46 131 ALA A N 1
ATOM 922 C CA . ALA A 1 134 ? -2.319 9.459 12.775 1.00 79.10 131 ALA A CA 1
ATOM 923 C C . ALA A 1 134 ? -3.359 10.413 13.325 1.00 70.57 131 ALA A C 1
ATOM 924 O O . ALA A 1 134 ? -3.026 11.380 14.015 1.00 72.09 131 ALA A O 1
ATOM 926 N N . ASN A 1 135 ? -4.617 10.145 13.008 1.00 63.52 132 ASN A N 1
ATOM 927 C CA . ASN A 1 135 ? -5.713 10.927 13.548 1.00 65.59 132 ASN A CA 1
ATOM 928 C C . ASN A 1 135 ? -5.968 10.531 15.001 1.00 68.17 132 ASN A C 1
ATOM 929 O O . ASN A 1 135 ? -6.872 9.747 15.291 1.00 68.54 132 ASN A O 1
ATOM 934 N N . THR A 1 136 ? -5.152 11.068 15.907 1.00 70.50 133 THR A N 1
ATOM 935 C CA . THR A 1 136 ? -5.191 10.675 17.315 1.00 72.39 133 THR A CA 1
ATOM 936 C C . THR A 1 136 ? -6.464 11.154 18.015 1.00 92.72 133 THR A C 1
ATOM 937 O O . THR A 1 136 ? -7.110 10.388 18.728 1.00 118.80 133 THR A O 1
ATOM 941 N N . ALA A 1 137 ? -6.827 12.414 17.798 1.00 86.51 134 ALA A N 1
ATOM 942 C CA . ALA A 1 137 ? -7.969 13.015 18.483 1.00 89.77 134 ALA A CA 1
ATOM 943 C C . ALA A 1 137 ? -8.869 13.803 17.543 1.00 90.31 134 ALA A C 1
ATOM 944 O O . ALA A 1 137 ? -8.394 14.573 16.733 1.00 92.02 134 ALA A O 1
ATOM 946 N N . GLY A 1 138 ? -10.176 13.634 17.691 1.00 95.38 135 GLY A N 1
ATOM 947 C CA . GLY A 1 138 ? -11.142 14.309 16.844 1.00 89.46 135 GLY A CA 1
ATOM 948 C C . GLY A 1 138 ? -12.488 13.628 16.940 1.00 99.45 135 GLY A C 1
ATOM 949 O O . GLY A 1 138 ? -12.560 12.407 17.077 1.00 104.01 135 GLY A O 1
ATOM 950 N N . VAL A 1 139 ? -13.559 14.411 16.886 1.00 101.14 136 VAL A N 1
ATOM 951 C CA . VAL A 1 139 ? -14.894 13.843 16.971 1.00 112.68 136 VAL A CA 1
ATOM 952 C C . VAL A 1 139 ? -15.240 13.142 15.659 1.00 107.84 136 VAL A C 1
ATOM 953 O O . VAL A 1 139 ? -15.813 12.053 15.659 1.00 108.64 136 VAL A O 1
ATOM 957 N N A LEU A 1 140 ? -14.883 13.770 14.543 0.62 99.99 137 LEU A N 1
ATOM 958 N N B LEU A 1 140 ? -14.871 13.764 14.545 0.38 99.99 137 LEU A N 1
ATOM 959 C CA A LEU A 1 140 ? -15.150 13.195 13.229 0.62 97.25 137 LEU A CA 1
ATOM 960 C CA B LEU A 1 140 ? -15.143 13.199 13.230 0.38 97.49 137 LEU A CA 1
ATOM 961 C C A LEU A 1 140 ? -14.021 12.262 12.804 0.62 91.93 137 LEU A C 1
ATOM 962 C C B LEU A 1 140 ? -14.020 12.266 12.790 0.38 92.24 137 LEU A C 1
ATOM 963 O O A LEU A 1 140 ? -12.855 12.656 12.776 0.62 91.27 137 LEU A O 1
ATOM 964 O O B LEU A 1 140 ? -12.855 12.661 12.744 0.38 90.75 137 LEU A O 1
ATOM 973 N N . GLU A 1 141 ? -14.376 11.024 12.475 1.00 90.23 138 GLU A N 1
ATOM 974 C CA . GLU A 1 141 ? -13.400 10.039 12.020 1.00 88.77 138 GLU A CA 1
ATOM 975 C C . GLU A 1 141 ? -12.927 10.358 10.605 1.00 84.39 138 GLU A C 1
ATOM 976 O O . GLU A 1 141 ? -13.674 10.940 9.819 1.00 98.41 138 GLU A O 1
ATOM 982 N N . PRO A 1 142 ? -11.677 9.984 10.279 1.00 77.00 139 PRO A N 1
ATOM 983 C CA . PRO A 1 142 ? -11.074 10.274 8.971 1.00 72.03 139 PRO A CA 1
ATOM 984 C C . PRO A 1 142 ? -11.877 9.745 7.786 1.00 80.11 139 PRO A C 1
ATOM 985 O O . PRO A 1 142 ? -12.087 10.474 6.815 1.00 78.88 139 PRO A O 1
ATOM 989 N N . LEU A 1 143 ? -12.311 8.491 7.867 1.00 90.58 140 LEU A N 1
ATOM 990 C CA . LEU A 1 143 ? -12.985 7.842 6.748 1.00 92.88 140 LEU A CA 1
ATOM 991 C C . LEU A 1 143 ? -14.436 8.258 6.653 1.00 90.21 140 LEU A C 1
ATOM 992 O O . LEU A 1 143 ? -15.054 8.154 5.598 1.00 97.19 140 LEU A O 1
ATOM 997 N N . GLU A 1 144 ? -14.990 8.716 7.764 1.00 92.96 141 GLU A N 1
ATOM 998 C CA . GLU A 1 144 ? -16.282 9.357 7.693 1.00 101.95 141 GLU A CA 1
ATOM 999 C C . GLU A 1 144 ? -16.087 10.649 6.919 1.00 96.95 141 GLU A C 1
ATOM 1000 O O . GLU A 1 144 ? -16.725 10.863 5.893 1.00 90.16 141 GLU A O 1
ATOM 1006 N N . ALA A 1 145 ? -15.169 11.484 7.403 1.00 89.72 142 ALA A N 1
ATOM 1007 C CA . ALA A 1 145 ? -14.854 12.765 6.773 1.00 82.71 142 ALA A CA 1
ATOM 1008 C C . ALA A 1 145 ? -14.488 12.616 5.301 1.00 96.35 142 ALA A C 1
ATOM 1009 O O . ALA A 1 145 ? -14.799 13.484 4.486 1.00 113.40 142 ALA A O 1
ATOM 1011 N N . ALA A 1 146 ? -13.819 11.518 4.970 1.00 95.53 143 ALA A N 1
ATOM 1012 C CA . ALA A 1 146 ? -13.467 11.229 3.586 1.00 94.34 143 ALA A CA 1
ATOM 1013 C C . ALA A 1 146 ? -14.709 10.929 2.751 1.00 100.78 143 ALA A C 1
ATOM 1014 O O . ALA A 1 146 ? -14.813 11.358 1.598 1.00 99.60 143 ALA A O 1
ATOM 1016 N N . GLN A 1 147 ? -15.646 10.195 3.347 1.00 101.18 144 GLN A N 1
ATOM 1017 C CA . GLN A 1 147 ? -16.872 9.774 2.671 1.00 102.76 144 GLN A CA 1
ATOM 1018 C C . GLN A 1 147 ? -17.704 10.963 2.232 1.00 106.97 144 GLN A C 1
ATOM 1019 O O . GLN A 1 147 ? -18.358 10.946 1.195 1.00 104.37 144 GLN A O 1
ATOM 1025 N N . LEU A 1 148 ? -17.647 12.003 3.044 1.00 109.40 145 LEU A N 1
ATOM 1026 C CA . LEU A 1 148 ? -18.417 13.209 2.831 1.00 95.11 145 LEU A CA 1
ATOM 1027 C C . LEU A 1 148 ? -17.843 14.037 1.701 1.00 91.56 145 LEU A C 1
ATOM 1028 O O . LEU A 1 148 ? -18.588 14.588 0.901 1.00 94.45 145 LEU A O 1
ATOM 1033 N N . ALA A 1 149 ? -16.515 14.104 1.638 1.00 90.45 146 ALA A N 1
ATOM 1034 C CA . ALA A 1 149 ? -15.809 14.770 0.549 1.00 89.10 146 ALA A CA 1
ATOM 1035 C C . ALA A 1 149 ? -16.151 14.144 -0.799 1.00 91.68 146 ALA A C 1
ATOM 1036 O O . ALA A 1 149 ? -16.187 14.829 -1.819 1.00 90.99 146 ALA A O 1
ATOM 1038 N N . LYS A 1 150 ? -16.390 12.836 -0.799 1.00 94.71 147 LYS A N 1
ATOM 1039 C CA . LYS A 1 150 ? -16.801 12.138 -2.011 1.00 97.45 147 LYS A CA 1
ATOM 1040 C C . LYS A 1 150 ? -18.242 12.493 -2.359 1.00 99.65 147 LYS A C 1
ATOM 1041 O O . LYS A 1 150 ? -18.585 12.654 -3.531 1.00 100.72 147 LYS A O 1
ATOM 1047 N N . ASP A 1 151 ? -19.079 12.616 -1.333 1.00 100.84 148 ASP A N 1
ATOM 1048 C CA . ASP A 1 151 ? -20.467 13.027 -1.517 1.00 105.03 148 ASP A CA 1
ATOM 1049 C C . ASP A 1 151 ? -20.551 14.428 -2.110 1.00 103.61 148 ASP A C 1
ATOM 1050 O O . ASP A 1 151 ? -21.498 14.752 -2.824 1.00 106.98 148 ASP A O 1
ATOM 1055 N N . ASN A 1 152 ? -19.552 15.252 -1.809 1.00 97.92 149 ASN A N 1
ATOM 1056 C CA . ASN A 1 152 ? -19.503 16.627 -2.292 1.00 95.38 149 ASN A CA 1
ATOM 1057 C C . ASN A 1 152 ? -18.563 16.803 -3.482 1.00 92.51 149 ASN A C 1
ATOM 1058 O O . ASN A 1 152 ? -18.170 17.926 -3.810 1.00 93.07 149 ASN A O 1
ATOM 1063 N N . HIS A 1 153 ? -18.204 15.687 -4.112 1.00 98.66 150 HIS A N 1
ATOM 1064 C CA . HIS A 1 153 ? -17.402 15.681 -5.338 1.00 94.20 150 HIS A CA 1
ATOM 1065 C C . HIS A 1 153 ? -16.004 16.262 -5.156 1.00 87.51 150 HIS A C 1
ATOM 1066 O O . HIS A 1 153 ? -15.458 16.870 -6.075 1.00 81.19 150 HIS A O 1
ATOM 1073 N N . ALA A 1 154 ? -15.424 16.070 -3.977 1.00 88.42 151 ALA A N 1
ATOM 1074 C CA . ALA A 1 154 ? -14.073 16.553 -3.726 1.00 73.11 151 ALA A CA 1
ATOM 1075 C C . ALA A 1 154 ? -13.052 15.426 -3.833 1.00 75.94 151 ALA A C 1
ATOM 1076 O O . ALA A 1 154 ? -13.182 14.389 -3.182 1.00 77.72 151 ALA A O 1
ATOM 1078 N N . LYS A 1 155 ? -12.041 15.636 -4.668 1.00 82.75 152 LYS A N 1
ATOM 1079 C CA . LYS A 1 155 ? -10.929 14.703 -4.779 1.00 77.42 152 LYS A CA 1
ATOM 1080 C C . LYS A 1 155 ? -9.826 15.142 -3.824 1.00 73.32 152 LYS A C 1
ATOM 1081 O O . LYS A 1 155 ? -9.222 16.198 -4.015 1.00 68.49 152 LYS A O 1
ATOM 1087 N N . ILE A 1 156 ? -9.572 14.350 -2.786 1.00 74.04 153 ILE A N 1
ATOM 1088 C CA . ILE A 1 156 ? -8.563 14.729 -1.800 1.00 80.21 153 ILE A CA 1
ATOM 1089 C C . ILE A 1 156 ? -7.273 13.914 -1.944 1.00 68.92 153 ILE A C 1
ATOM 1090 O O . ILE A 1 156 ? -7.273 12.681 -1.897 1.00 62.60 153 ILE A O 1
ATOM 1095 N N . TYR A 1 157 ? -6.177 14.639 -2.156 1.00 63.58 154 TYR A N 1
ATOM 1096 C CA . TYR A 1 157 ? -4.841 14.064 -2.193 1.00 61.05 154 TYR A CA 1
ATOM 1097 C C . TYR A 1 157 ? -4.223 14.110 -0.802 1.00 69.36 154 TYR A C 1
ATOM 1098 O O . TYR A 1 157 ? -4.306 15.128 -0.114 1.00 69.38 154 TYR A O 1
ATOM 1107 N N . THR A 1 158 ? -3.598 13.013 -0.391 1.00 70.76 155 THR A N 1
ATOM 1108 C CA . THR A 1 158 ? -2.999 12.938 0.935 1.00 68.50 155 THR A CA 1
ATOM 1109 C C . THR A 1 158 ? -1.477 12.842 0.849 1.00 67.18 155 THR A C 1
ATOM 1110 O O . THR A 1 158 ? -0.937 12.155 -0.016 1.00 60.53 155 THR A O 1
ATOM 1114 N N . VAL A 1 159 ? -0.789 13.544 1.745 1.00 58.42 156 VAL A N 1
ATOM 1115 C CA . VAL A 1 159 ? 0.671 13.560 1.750 1.00 57.50 156 VAL A CA 1
ATOM 1116 C C . VAL A 1 159 ? 1.240 13.205 3.120 1.00 69.86 156 VAL A C 1
ATOM 1117 O O . VAL A 1 159 ? 1.118 13.977 4.070 1.00 59.44 156 VAL A O 1
ATOM 1121 N N . GLY A 1 160 ? 1.857 12.032 3.222 1.00 81.52 157 GLY A N 1
ATOM 1122 C CA . GLY A 1 160 ? 2.539 11.645 4.443 1.00 83.17 157 GLY A CA 1
ATOM 1123 C C . GLY A 1 160 ? 3.911 12.286 4.480 1.00 70.70 157 GLY A C 1
ATOM 1124 O O . GLY A 1 160 ? 4.613 12.304 3.468 1.00 83.72 157 GLY A O 1
ATOM 1125 N N . ILE A 1 161 ? 4.300 12.814 5.636 1.00 59.45 158 ILE A N 1
ATOM 1126 C CA . ILE A 1 161 ? 5.556 13.549 5.734 1.00 62.53 158 ILE A CA 1
ATOM 1127 C C . ILE A 1 161 ? 6.391 13.119 6.945 1.00 67.36 158 ILE A C 1
ATOM 1128 O O . ILE A 1 161 ? 5.921 13.117 8.086 1.00 80.06 158 ILE A O 1
ATOM 1133 N N . GLY A 1 162 ? 7.637 12.741 6.675 1.00 73.92 159 GLY A N 1
ATOM 1134 C CA . GLY A 1 162 ? 8.513 12.185 7.689 1.00 67.88 159 GLY A CA 1
ATOM 1135 C C . GLY A 1 162 ? 9.641 11.406 7.039 1.00 60.39 159 GLY A C 1
ATOM 1136 O O . GLY A 1 162 ? 9.460 10.807 5.978 1.00 70.35 159 GLY A O 1
ATOM 1137 N N . ALA A 1 163 ? 10.806 11.406 7.676 1.00 63.40 160 ALA A N 1
ATOM 1138 C CA . ALA A 1 163 ? 11.984 10.757 7.112 1.00 79.04 160 ALA A CA 1
ATOM 1139 C C . ALA A 1 163 ? 11.929 9.240 7.250 1.00 67.06 160 ALA A C 1
ATOM 1140 O O . ALA A 1 163 ? 12.337 8.511 6.345 1.00 64.80 160 ALA A O 1
ATOM 1142 N N . GLY A 1 164 ? 11.421 8.768 8.383 1.00 64.93 161 GLY A N 1
ATOM 1143 C CA . GLY A 1 164 ? 11.461 7.353 8.699 1.00 73.44 161 GLY A CA 1
ATOM 1144 C C . GLY A 1 164 ? 12.757 7.030 9.416 1.00 71.95 161 GLY A C 1
ATOM 1145 O O . GLY A 1 164 ? 13.279 7.864 10.157 1.00 67.73 161 GLY A O 1
ATOM 1146 N N . GLU A 1 165 ? 13.280 5.827 9.197 1.00 77.19 162 GLU A N 1
ATOM 1147 C CA . GLU A 1 165 ? 14.525 5.408 9.835 1.00 85.53 162 GLU A CA 1
ATOM 1148 C C . GLU A 1 165 ? 15.678 6.326 9.440 1.00 81.72 162 GLU A C 1
ATOM 1149 O O . GLU A 1 165 ? 15.918 6.568 8.257 1.00 74.82 162 GLU A O 1
ATOM 1163 N N . GLN A 1 167 ? 19.818 7.462 10.609 1.00 89.60 164 GLN A N 1
ATOM 1164 C CA . GLN A 1 167 ? 21.036 7.353 11.407 1.00 98.47 164 GLN A CA 1
ATOM 1165 C C . GLN A 1 167 ? 21.463 8.736 11.872 1.00 102.35 164 GLN A C 1
ATOM 1166 O O . GLN A 1 167 ? 21.535 9.673 11.077 1.00 98.34 164 GLN A O 1
ATOM 1172 N N . VAL A 1 168 ? 21.743 8.863 13.163 1.00 103.11 165 VAL A N 1
ATOM 1173 C CA . VAL A 1 168 ? 22.057 10.161 13.735 1.00 104.81 165 VAL A CA 1
ATOM 1174 C C . VAL A 1 168 ? 23.196 10.049 14.744 1.00 111.88 165 VAL A C 1
ATOM 1175 O O . VAL A 1 168 ? 23.367 9.020 15.402 1.00 110.68 165 VAL A O 1
ATOM 1179 N N . ARG A 1 169 ? 23.992 11.109 14.833 0.59 111.72 166 ARG A N 1
ATOM 1180 C CA . ARG A 1 169 ? 25.063 11.187 15.811 0.81 111.25 166 ARG A CA 1
ATOM 1181 C C . ARG A 1 169 ? 24.602 11.943 17.041 0.69 112.93 166 ARG A C 1
ATOM 1182 O O . ARG A 1 169 ? 24.646 13.175 17.067 0.69 106.41 166 ARG A O 1
ATOM 1190 N N . GLY A 1 170 ? 24.148 11.223 18.059 1.00 119.41 167 GLY A N 1
ATOM 1191 C CA . GLY A 1 170 ? 23.855 11.874 19.322 1.00 120.08 167 GLY A CA 1
ATOM 1192 C C . GLY A 1 170 ? 25.168 12.285 19.964 1.00 124.71 167 GLY A C 1
ATOM 1193 O O . GLY A 1 170 ? 26.221 11.781 19.562 1.00 131.34 167 GLY A O 1
ATOM 1194 N N . PHE A 1 171 ? 25.114 13.202 20.933 1.00 121.52 168 PHE A N 1
ATOM 1195 C CA . PHE A 1 171 ? 26.267 13.509 21.785 1.00 132.91 168 PHE A CA 1
ATOM 1196 C C . PHE A 1 171 ? 26.791 12.173 22.286 1.00 140.89 168 PHE A C 1
ATOM 1197 O O . PHE A 1 171 ? 27.930 11.813 21.992 1.00 155.52 168 PHE A O 1
ATOM 1205 N N . PHE A 1 172 ? 25.958 11.424 23.001 1.00 132.14 169 PHE A N 1
ATOM 1206 C CA . PHE A 1 172 ? 26.369 10.134 23.553 1.00 138.85 169 PHE A CA 1
ATOM 1207 C C . PHE A 1 172 ? 26.955 9.175 22.511 1.00 136.86 169 PHE A C 1
ATOM 1208 O O . PHE A 1 172 ? 27.957 8.517 22.781 1.00 143.23 169 PHE A O 1
ATOM 1216 N N . GLY A 1 173 ? 26.357 9.107 21.324 1.00 115.19 170 GLY A N 1
ATOM 1217 C CA . GLY A 1 173 ? 26.911 8.291 20.256 1.00 112.14 170 GLY A CA 1
ATOM 1218 C C . GLY A 1 173 ? 25.995 8.189 19.053 1.00 114.38 170 GLY A C 1
ATOM 1219 O O . GLY A 1 173 ? 25.028 8.934 18.938 1.00 125.04 170 GLY A O 1
ATOM 1220 N N . LYS A 1 174 ? 26.301 7.260 18.154 1.00 116.70 171 LYS A N 1
ATOM 1221 C CA . LYS A 1 174 ? 25.496 7.059 16.955 1.00 113.78 171 LYS A CA 1
ATOM 1222 C C . LYS A 1 174 ? 24.205 6.324 17.298 1.00 115.68 171 LYS A C 1
ATOM 1223 O O . LYS A 1 174 ? 24.213 5.369 18.074 1.00 131.35 171 LYS A O 1
ATOM 1229 N N . GLN A 1 175 ? 23.098 6.780 16.720 1.00 96.08 172 GLN A N 1
ATOM 1230 C CA . GLN A 1 175 ? 21.777 6.305 17.116 1.00 94.06 172 GLN A CA 1
ATOM 1231 C C . GLN A 1 175 ? 20.827 6.208 15.925 1.00 90.37 172 GLN A C 1
ATOM 1232 O O . GLN A 1 175 ? 20.897 7.011 14.995 1.00 90.31 172 GLN A O 1
ATOM 1238 N N . THR A 1 176 ? 19.950 5.210 15.957 1.00 93.30 173 THR A N 1
ATOM 1239 C CA . THR A 1 176 ? 18.967 5.024 14.899 1.00 86.95 173 THR A CA 1
ATOM 1240 C C . THR A 1 176 ? 17.582 5.508 15.317 1.00 86.27 173 THR A C 1
ATOM 1241 O O . THR A 1 176 ? 16.933 4.913 16.177 1.00 88.77 173 THR A O 1
ATOM 1245 N N . VAL A 1 177 ? 17.136 6.592 14.692 1.00 82.25 174 VAL A N 1
ATOM 1246 C CA . VAL A 1 177 ? 15.829 7.165 14.980 1.00 79.50 174 VAL A CA 1
ATOM 1247 C C . VAL A 1 177 ? 14.872 6.951 13.813 1.00 83.44 174 VAL A C 1
ATOM 1248 O O . VAL A 1 177 ? 15.214 7.230 12.665 1.00 98.44 174 VAL A O 1
ATOM 1252 N N . ASN A 1 178 ? 13.683 6.432 14.107 1.00 83.88 175 ASN A N 1
ATOM 1253 C CA . ASN A 1 178 ? 12.601 6.406 13.129 1.00 78.83 175 ASN A CA 1
ATOM 1254 C C . ASN A 1 178 ? 11.652 7.557 13.426 1.00 73.27 175 ASN A C 1
ATOM 1255 O O . ASN A 1 178 ? 10.859 7.493 14.366 1.00 76.63 175 ASN A O 1
ATOM 1260 N N . THR A 1 179 ? 11.741 8.607 12.616 1.00 72.00 176 THR A N 1
ATOM 1261 C CA . THR A 1 179 ? 11.116 9.886 12.936 1.00 72.63 176 THR A CA 1
ATOM 1262 C C . THR A 1 179 ? 9.616 9.965 12.658 1.00 79.42 176 THR A C 1
ATOM 1263 O O . THR A 1 179 ? 8.951 10.904 13.100 1.00 89.85 176 THR A O 1
ATOM 1267 N N . ALA A 1 180 ? 9.086 8.985 11.935 1.00 82.54 177 ALA A N 1
ATOM 1268 C CA . ALA A 1 180 ? 7.660 8.958 11.640 1.00 85.07 177 ALA A CA 1
ATOM 1269 C C . ALA A 1 180 ? 7.039 7.626 12.031 1.00 87.74 177 ALA A C 1
ATOM 1270 O O . ALA A 1 180 ? 6.521 6.901 11.183 1.00 87.84 177 ALA A O 1
ATOM 1272 N N . ARG A 1 181 ? 7.093 7.311 13.319 1.00 88.90 178 ARG A N 1
ATOM 1273 C CA . ARG A 1 181 ? 6.444 6.118 13.840 1.00 90.69 178 ARG A CA 1
ATOM 1274 C C . ARG A 1 181 ? 4.939 6.313 13.808 1.00 94.52 178 ARG A C 1
ATOM 1275 O O . ARG A 1 181 ? 4.180 5.392 13.500 1.00 107.73 178 ARG A O 1
ATOM 1283 N N . ASP A 1 182 ? 4.524 7.536 14.118 1.00 90.10 179 ASP A N 1
ATOM 1284 C CA . ASP A 1 182 ? 3.119 7.868 14.283 1.00 89.28 179 ASP A CA 1
ATOM 1285 C C . ASP A 1 182 ? 2.355 7.841 12.963 1.00 93.22 179 ASP A C 1
ATOM 1286 O O . ASP A 1 182 ? 1.192 7.429 12.932 1.00 112.56 179 ASP A O 1
ATOM 1291 N N . LEU A 1 183 ? 3.019 8.276 11.891 1.00 76.91 180 LEU A N 1
ATOM 1292 C CA . LEU A 1 183 ? 2.409 8.414 10.567 1.00 72.47 180 LEU A CA 1
ATOM 1293 C C . LEU A 1 183 ? 1.515 7.243 10.158 1.00 76.75 180 LEU A C 1
ATOM 1294 O O . LEU A 1 183 ? 1.989 6.135 9.928 1.00 80.93 180 LEU A O 1
ATOM 1299 N N . ASP A 1 184 ? 0.214 7.511 10.079 1.00 74.21 181 ASP A N 1
ATOM 1300 C CA . ASP A 1 184 ? -0.757 6.531 9.607 1.00 74.74 181 ASP A CA 1
ATOM 1301 C C . ASP A 1 184 ? -0.878 6.614 8.095 1.00 78.36 181 ASP A C 1
ATOM 1302 O O . ASP A 1 184 ? -1.524 7.520 7.564 1.00 88.79 181 ASP A O 1
ATOM 1307 N N . GLU A 1 185 ? -0.258 5.663 7.404 1.00 82.99 182 GLU A N 1
ATOM 1308 C CA . GLU A 1 185 ? -0.219 5.699 5.950 1.00 75.58 182 GLU A CA 1
ATOM 1309 C C . GLU A 1 185 ? -1.439 5.037 5.315 1.00 78.19 182 GLU A C 1
ATOM 1310 O O . GLU A 1 185 ? -1.975 5.537 4.326 1.00 90.92 182 GLU A O 1
ATOM 1316 N N . ASP A 1 186 ? -1.893 3.925 5.885 1.00 82.32 183 ASP A N 1
ATOM 1317 C CA . ASP A 1 186 ? -3.007 3.200 5.280 1.00 93.96 183 ASP A CA 1
ATOM 1318 C C . ASP A 1 186 ? -4.358 3.858 5.569 1.00 96.50 183 ASP A C 1
ATOM 1319 O O . ASP A 1 186 ? -5.340 3.565 4.894 1.00 112.22 183 ASP A O 1
ATOM 1324 N N . THR A 1 187 ? -4.416 4.747 6.558 1.00 82.27 184 THR A N 1
ATOM 1325 C CA . THR A 1 187 ? -5.599 5.589 6.720 1.00 81.98 184 THR A CA 1
ATOM 1326 C C . THR A 1 187 ? -5.549 6.678 5.657 1.00 79.57 184 THR A C 1
ATOM 1327 O O . THR A 1 187 ? -6.527 6.917 4.947 1.00 92.39 184 THR A O 1
ATOM 1331 N N . LEU A 1 188 ? -4.392 7.325 5.553 1.00 73.31 185 LEU A N 1
ATOM 1332 C CA . LEU A 1 188 ? -4.162 8.365 4.558 1.00 69.08 185 LEU A CA 1
ATOM 1333 C C . LEU A 1 188 ? -4.352 7.837 3.139 1.00 72.61 185 LEU A C 1
ATOM 1334 O O . LEU A 1 188 ? -4.849 8.547 2.265 1.00 75.62 185 LEU A O 1
ATOM 1339 N N . THR A 1 189 ? -3.954 6.588 2.917 1.00 70.96 186 THR A N 1
ATOM 1340 C CA . THR A 1 189 ? -4.136 5.949 1.619 1.00 73.85 186 THR A CA 1
ATOM 1341 C C . THR A 1 189 ? -5.617 5.723 1.336 1.00 82.77 186 THR A C 1
ATOM 1342 O O . THR A 1 189 ? -6.102 6.040 0.249 1.00 87.62 186 THR A O 1
ATOM 1346 N N . LYS A 1 190 ? -6.328 5.175 2.321 1.00 90.13 187 LYS A N 1
ATOM 1347 C CA . LYS A 1 190 ? -7.766 4.937 2.204 1.00 88.20 187 LYS A CA 1
ATOM 1348 C C . LYS A 1 190 ? -8.516 6.207 1.828 1.00 87.44 187 LYS A C 1
ATOM 1349 O O . LYS A 1 190 ? -9.389 6.184 0.965 1.00 91.44 187 LYS A O 1
ATOM 1355 N N . ILE A 1 191 ? -8.168 7.309 2.487 1.00 81.61 188 ILE A N 1
ATOM 1356 C CA . ILE A 1 191 ? -8.805 8.598 2.240 1.00 82.22 188 ILE A CA 1
ATOM 1357 C C . ILE A 1 191 ? -8.678 9.016 0.779 1.00 85.92 188 ILE A C 1
ATOM 1358 O O . ILE A 1 191 ? -9.675 9.311 0.119 1.00 92.74 188 ILE A O 1
ATOM 1363 N N . ALA A 1 192 ? -7.446 9.032 0.283 1.00 80.38 189 ALA A N 1
ATOM 1364 C CA . ALA A 1 192 ? -7.176 9.411 -1.098 1.00 77.57 189 ALA A CA 1
ATOM 1365 C C . ALA A 1 192 ? -7.870 8.470 -2.078 1.00 82.80 189 ALA A C 1
ATOM 1366 O O . ALA A 1 192 ? -8.514 8.914 -3.028 1.00 85.92 189 ALA A O 1
ATOM 1368 N N . THR A 1 193 ? -7.736 7.170 -1.833 1.00 84.17 190 THR A N 1
ATOM 1369 C CA . THR A 1 193 ? -8.338 6.151 -2.687 1.00 90.22 190 THR A CA 1
ATOM 1370 C C . THR A 1 193 ? -9.860 6.254 -2.711 1.00 93.09 190 THR A C 1
ATOM 1371 O O . THR A 1 193 ? -10.475 6.213 -3.779 1.00 95.11 190 THR A O 1
ATOM 1383 N N . THR A 1 195 ? -11.718 8.707 -2.368 1.00 93.22 192 THR A N 1
ATOM 1384 C CA . THR A 1 195 ? -12.193 9.915 -3.032 1.00 93.77 192 THR A CA 1
ATOM 1385 C C . THR A 1 195 ? -11.601 10.099 -4.424 1.00 89.44 192 THR A C 1
ATOM 1386 O O . THR A 1 195 ? -11.956 11.038 -5.135 1.00 97.11 192 THR A O 1
ATOM 1390 N N . GLY A 1 196 ? -10.691 9.210 -4.804 1.00 88.34 193 GLY A N 1
ATOM 1391 C CA . GLY A 1 196 ? -10.142 9.219 -6.147 1.00 90.26 193 GLY A CA 1
ATOM 1392 C C . GLY A 1 196 ? -8.807 9.924 -6.281 1.00 88.40 193 GLY A C 1
ATOM 1393 O O . GLY A 1 196 ? -8.228 9.965 -7.366 1.00 94.79 193 GLY A O 1
ATOM 1394 N N . GLY A 1 197 ? -8.314 10.483 -5.182 1.00 78.69 194 GLY A N 1
ATOM 1395 C CA . GLY A 1 197 ? -7.018 11.135 -5.188 1.00 73.34 194 GLY A CA 1
ATOM 1396 C C . GLY A 1 197 ? -5.889 10.129 -5.091 1.00 74.80 194 GLY A C 1
ATOM 1397 O O . GLY A 1 197 ? -6.090 8.932 -5.293 1.00 90.50 194 GLY A O 1
ATOM 1398 N N . GLN A 1 198 ? -4.694 10.619 -4.782 1.00 72.58 195 GLN A N 1
ATOM 1399 C CA . GLN A 1 198 ? -3.531 9.762 -4.595 1.00 78.68 195 GLN A CA 1
ATOM 1400 C C . GLN A 1 198 ? -2.872 10.050 -3.254 1.00 79.48 195 GLN A C 1
ATOM 1401 O O . GLN A 1 198 ? -3.057 11.124 -2.682 1.00 82.57 195 GLN A O 1
ATOM 1407 N N . TYR A 1 199 ? -2.112 9.085 -2.749 1.00 75.45 196 TYR A N 1
ATOM 1408 C CA . TYR A 1 199 ? -1.331 9.302 -1.539 1.00 72.76 196 TYR A CA 1
ATOM 1409 C C . TYR A 1 199 ? 0.155 9.386 -1.858 1.00 65.00 196 TYR A C 1
ATOM 1410 O O . TYR A 1 199 ? 0.680 8.591 -2.637 1.00 68.82 196 TYR A O 1
ATOM 1419 N N . PHE A 1 200 ? 0.831 10.348 -1.240 1.00 63.89 197 PHE A N 1
ATOM 1420 C CA . PHE A 1 200 ? 2.261 10.524 -1.440 1.00 65.63 197 PHE A CA 1
ATOM 1421 C C . PHE A 1 200 ? 3.005 10.542 -0.109 1.00 70.51 197 PHE A C 1
ATOM 1422 O O . PHE A 1 200 ? 2.511 11.079 0.880 1.00 59.62 197 PHE A O 1
ATOM 1430 N N . ARG A 1 201 ? 4.196 9.953 -0.090 1.00 66.73 198 ARG A N 1
ATOM 1431 C CA . ARG A 1 201 ? 5.040 9.965 1.100 1.00 60.14 198 ARG A CA 1
ATOM 1432 C C . ARG A 1 201 ? 6.313 10.764 0.843 1.00 69.41 198 ARG A C 1
ATOM 1433 O O . ARG A 1 201 ? 7.105 10.420 -0.035 1.00 82.29 198 ARG A O 1
ATOM 1441 N N . ALA A 1 202 ? 6.501 11.837 1.606 1.00 61.90 199 ALA A N 1
ATOM 1442 C CA . ALA A 1 202 ? 7.678 12.688 1.460 1.00 57.40 199 ALA A CA 1
ATOM 1443 C C . ALA A 1 202 ? 8.691 12.405 2.560 1.00 62.49 199 ALA A C 1
ATOM 1444 O O . ALA A 1 202 ? 8.437 12.685 3.732 1.00 65.80 199 ALA A O 1
ATOM 1446 N N . ARG A 1 203 ? 9.841 11.859 2.181 1.00 73.36 200 ARG A N 1
ATOM 1447 C CA . ARG A 1 203 ? 10.872 11.515 3.154 1.00 64.34 200 ARG A CA 1
ATOM 1448 C C . ARG A 1 203 ? 11.934 12.605 3.266 1.00 69.33 200 ARG A C 1
ATOM 1449 O O . ARG A 1 203 ? 12.819 12.534 4.120 1.00 74.56 200 ARG A O 1
ATOM 1457 N N . ASN A 1 204 ? 11.836 13.611 2.402 1.00 81.40 201 ASN A N 1
ATOM 1458 C CA . ASN A 1 204 ? 12.669 14.804 2.513 1.00 75.05 201 ASN A CA 1
ATOM 1459 C C . ASN A 1 204 ? 12.057 15.980 1.754 1.00 64.30 201 ASN A C 1
ATOM 1460 O O . ASN A 1 204 ? 10.983 15.856 1.161 1.00 62.87 201 ASN A O 1
ATOM 1465 N N . ALA A 1 205 ? 12.744 17.118 1.781 1.00 66.63 202 ALA A N 1
ATOM 1466 C CA . ALA A 1 205 ? 12.219 18.357 1.213 1.00 69.77 202 ALA A CA 1
ATOM 1467 C C . ALA A 1 205 ? 12.107 18.308 -0.308 1.00 70.73 202 ALA A C 1
ATOM 1468 O O . ALA A 1 205 ? 11.263 18.986 -0.898 1.00 69.20 202 ALA A O 1
ATOM 1470 N N . ASP A 1 206 ? 12.959 17.508 -0.940 1.00 79.31 203 ASP A N 1
ATOM 1471 C CA . ASP A 1 206 ? 12.980 17.419 -2.396 1.00 81.42 203 ASP A CA 1
ATOM 1472 C C . ASP A 1 206 ? 11.865 16.521 -2.916 1.00 74.45 203 ASP A C 1
ATOM 1473 O O . ASP A 1 206 ? 11.233 16.827 -3.929 1.00 72.83 203 ASP A O 1
ATOM 1478 N N . GLU A 1 207 ? 11.629 15.410 -2.225 1.00 76.07 204 GLU A N 1
ATOM 1479 C CA . GLU A 1 207 ? 10.498 14.551 -2.546 1.00 70.65 204 GLU A CA 1
ATOM 1480 C C . GLU A 1 207 ? 9.210 15.321 -2.300 1.00 60.21 204 GLU A C 1
ATOM 1481 O O . GLU A 1 207 ? 8.249 15.201 -3.057 1.00 63.81 204 GLU A O 1
ATOM 1487 N N . LEU A 1 208 ? 9.207 16.122 -1.240 1.00 58.64 205 LEU A N 1
ATOM 1488 C CA . LEU A 1 208 ? 8.074 16.978 -0.917 1.00 61.16 205 LEU A CA 1
ATOM 1489 C C . LEU A 1 208 ? 7.798 17.971 -2.040 1.00 68.72 205 LEU A C 1
ATOM 1490 O O . LEU A 1 208 ? 6.651 18.158 -2.447 1.00 77.42 205 LEU A O 1
ATOM 1495 N N . ALA A 1 209 ? 8.858 18.606 -2.532 1.00 70.11 206 ALA A N 1
ATOM 1496 C CA . ALA A 1 209 ? 8.748 19.538 -3.647 1.00 69.15 206 ALA A CA 1
ATOM 1497 C C . ALA A 1 209 ? 8.183 18.832 -4.871 1.00 70.75 206 ALA A C 1
ATOM 1498 O O . ALA A 1 209 ? 7.264 19.330 -5.520 1.00 71.24 206 ALA A O 1
ATOM 1500 N N . GLU A 1 210 ? 8.738 17.662 -5.168 1.00 72.31 207 GLU A N 1
ATOM 1501 C CA . GLU A 1 210 ? 8.304 16.859 -6.302 1.00 74.96 207 GLU A CA 1
ATOM 1502 C C . GLU A 1 210 ? 6.844 16.442 -6.174 1.00 72.38 207 GLU A C 1
ATOM 1503 O O . GLU A 1 210 ? 6.110 16.406 -7.162 1.00 71.78 207 GLU A O 1
ATOM 1509 N N . ILE A 1 211 ? 6.428 16.138 -4.949 1.00 69.81 208 ILE A N 1
ATOM 1510 C CA . ILE A 1 211 ? 5.074 15.661 -4.691 1.00 66.69 208 ILE A CA 1
ATOM 1511 C C . ILE A 1 211 ? 4.018 16.688 -5.092 1.00 68.67 208 ILE A C 1
ATOM 1512 O O . ILE A 1 211 ? 3.027 16.344 -5.736 1.00 74.34 208 ILE A O 1
ATOM 1517 N N . TYR A 1 212 ? 4.238 17.948 -4.732 1.00 65.67 209 TYR A N 1
ATOM 1518 C CA . TYR A 1 212 ? 3.275 18.995 -5.055 1.00 64.71 209 TYR A CA 1
ATOM 1519 C C . TYR A 1 212 ? 3.326 19.372 -6.530 1.00 67.92 209 TYR A C 1
ATOM 1520 O O . TYR A 1 212 ? 2.328 19.817 -7.096 1.00 81.92 209 TYR A O 1
ATOM 1529 N N . GLN A 1 213 ? 4.488 19.190 -7.148 1.00 70.25 210 GLN A N 1
ATOM 1530 C CA . GLN A 1 213 ? 4.618 19.381 -8.587 1.00 70.44 210 GLN A CA 1
ATOM 1531 C C . GLN A 1 213 ? 3.736 18.382 -9.323 1.00 71.36 210 GLN A C 1
ATOM 1532 O O . GLN A 1 213 ? 3.108 18.713 -10.327 1.00 85.47 210 GLN A O 1
ATOM 1538 N N . THR A 1 214 ? 3.699 17.157 -8.811 1.00 68.89 211 THR A N 1
ATOM 1539 C CA . THR A 1 214 ? 2.902 16.094 -9.407 1.00 73.29 211 THR A CA 1
ATOM 1540 C C . THR A 1 214 ? 1.415 16.406 -9.295 1.00 75.66 211 THR A C 1
ATOM 1541 O O . THR A 1 214 ? 0.650 16.175 -10.231 1.00 78.46 211 THR A O 1
ATOM 1545 N N . ILE A 1 215 ? 1.015 16.941 -8.146 1.00 73.86 212 ILE A N 1
ATOM 1546 C CA . ILE A 1 215 ? -0.376 17.306 -7.911 1.00 73.00 212 ILE A CA 1
ATOM 1547 C C . ILE A 1 215 ? -0.766 18.487 -8.800 1.00 82.23 212 ILE A C 1
ATOM 1548 O O . ILE A 1 215 ? -1.922 18.620 -9.203 1.00 88.82 212 ILE A O 1
ATOM 1553 N N . ASP A 1 216 ? 0.210 19.333 -9.117 1.00 76.91 213 ASP A N 1
ATOM 1554 C CA . ASP A 1 216 ? 0.003 20.405 -10.084 1.00 85.01 213 ASP A CA 1
ATOM 1555 C C . ASP A 1 216 ? -0.297 19.798 -11.451 1.00 98.29 213 ASP A C 1
ATOM 1556 O O . ASP A 1 216 ? -1.221 20.224 -12.143 1.00 110.04 213 ASP A O 1
ATOM 1561 N N . ALA A 1 217 ? 0.488 18.794 -11.828 1.00 83.62 214 ALA A N 1
ATOM 1562 C CA . ALA A 1 217 ? 0.355 18.162 -13.135 1.00 71.43 214 ALA A CA 1
ATOM 1563 C C . ALA A 1 217 ? -0.944 17.370 -13.269 1.00 72.34 214 ALA A C 1
ATOM 1564 O O . ALA A 1 217 ? -1.486 17.239 -14.366 1.00 94.36 214 ALA A O 1
ATOM 1566 N N . LEU A 1 218 ? -1.441 16.846 -12.153 1.00 69.21 215 LEU A N 1
ATOM 1567 C CA . LEU A 1 218 ? -2.638 16.010 -12.170 1.00 70.43 215 LEU A CA 1
ATOM 1568 C C . LEU A 1 218 ? -3.919 16.835 -12.250 1.00 75.20 215 LEU A C 1
ATOM 1569 O O . LEU A 1 218 ? -4.920 16.388 -12.805 1.00 84.08 215 LEU A O 1
ATOM 1574 N N . GLU A 1 219 ? -3.879 18.038 -11.690 1.00 78.61 216 GLU A N 1
ATOM 1575 C CA . GLU A 1 219 ? -5.010 18.955 -11.753 1.00 86.78 216 GLU A CA 1
ATOM 1576 C C . GLU A 1 219 ? -4.664 20.140 -12.649 1.00 98.38 216 GLU A C 1
ATOM 1577 O O . GLU A 1 219 ? -3.963 21.052 -12.224 1.00 123.29 216 GLU A O 1
ATOM 1583 N N . PRO A 1 220 ? -5.131 20.118 -13.907 1.00 93.21 217 PRO A N 1
ATOM 1584 C CA . PRO A 1 220 ? -4.826 21.212 -14.829 1.00 101.21 217 PRO A CA 1
ATOM 1585 C C . PRO A 1 220 ? -6.043 22.068 -15.172 1.00 106.96 217 PRO A C 1
ATOM 1586 O O . PRO A 1 220 ? -6.047 23.261 -14.863 1.00 98.93 217 PRO A O 1
ATOM 1590 N N . GLU B 1 17 ? -10.630 26.965 -17.643 1.00 144.75 14 GLU B N 1
ATOM 1591 C CA . GLU B 1 17 ? -11.558 26.686 -16.553 1.00 138.04 14 GLU B CA 1
ATOM 1592 C C . GLU B 1 17 ? -10.841 26.804 -15.214 1.00 131.00 14 GLU B C 1
ATOM 1593 O O . GLU B 1 17 ? -9.611 26.839 -15.162 1.00 131.25 14 GLU B O 1
ATOM 1599 N N . HIS B 1 18 ? -11.610 26.866 -14.131 1.00 132.50 15 HIS B N 1
ATOM 1600 C CA . HIS B 1 18 ? -11.029 27.096 -12.811 1.00 129.56 15 HIS B CA 1
ATOM 1601 C C . HIS B 1 18 ? -11.496 26.074 -11.776 1.00 125.69 15 HIS B C 1
ATOM 1602 O O . HIS B 1 18 ? -12.617 25.570 -11.845 1.00 127.77 15 HIS B O 1
ATOM 1609 N N . ARG B 1 19 ? -10.624 25.771 -10.818 1.00 122.71 16 ARG B N 1
ATOM 1610 C CA . ARG B 1 19 ? -10.943 24.828 -9.752 1.00 119.82 16 ARG B CA 1
ATOM 1611 C C . ARG B 1 19 ? -10.869 25.488 -8.379 1.00 107.74 16 ARG B C 1
ATOM 1612 O O . ARG B 1 19 ? -10.146 26.464 -8.186 1.00 107.13 16 ARG B O 1
ATOM 1620 N N . ASP B 1 20 ? -11.629 24.955 -7.429 1.00 94.85 17 ASP B N 1
ATOM 1621 C CA . ASP B 1 20 ? -11.523 25.378 -6.037 1.00 94.59 17 ASP B CA 1
ATOM 1622 C C . ASP B 1 20 ? -10.709 24.358 -5.256 1.00 91.40 17 ASP B C 1
ATOM 1623 O O . ASP B 1 20 ? -11.046 23.175 -5.230 1.00 94.37 17 ASP B O 1
ATOM 1644 N N . LEU B 1 23 ? -6.426 23.744 0.973 1.00 79.34 20 LEU B N 1
ATOM 1645 C CA . LEU B 1 23 ? -5.177 23.314 1.582 1.00 66.16 20 LEU B CA 1
ATOM 1646 C C . LEU B 1 23 ? -5.369 23.069 3.075 1.00 78.48 20 LEU B C 1
ATOM 1647 O O . LEU B 1 23 ? -5.590 24.003 3.845 1.00 91.44 20 LEU B O 1
ATOM 1652 N N . VAL B 1 24 ? -5.297 21.802 3.470 1.00 88.09 21 VAL B N 1
ATOM 1653 C CA . VAL B 1 24 ? -5.415 21.412 4.872 1.00 73.47 21 VAL B CA 1
ATOM 1654 C C . VAL B 1 24 ? -4.066 20.934 5.398 1.00 63.29 21 VAL B C 1
ATOM 1655 O O . VAL B 1 24 ? -3.616 19.843 5.050 1.00 60.75 21 VAL B O 1
ATOM 1659 N N . VAL B 1 25 ? -3.418 21.745 6.231 1.00 65.57 22 VAL B N 1
ATOM 1660 C CA . VAL B 1 25 ? -2.072 21.410 6.689 1.00 64.29 22 VAL B CA 1
ATOM 1661 C C . VAL B 1 25 ? -1.978 21.220 8.211 1.00 68.54 22 VAL B C 1
ATOM 1662 O O . VAL B 1 25 ? -2.756 21.786 8.983 1.00 59.58 22 VAL B O 1
ATOM 1666 N N . ASP B 1 26 ? -1.006 20.403 8.612 1.00 74.78 23 ASP B N 1
ATOM 1667 C CA . ASP B 1 26 ? -0.838 19.922 9.981 1.00 59.77 23 ASP B CA 1
ATOM 1668 C C . ASP B 1 26 ? 0.002 20.878 10.827 1.00 66.26 23 ASP B C 1
ATOM 1669 O O . ASP B 1 26 ? 1.097 21.274 10.425 1.00 82.34 23 ASP B O 1
ATOM 1674 N N . LEU B 1 27 ? -0.503 21.228 12.006 1.00 66.37 24 LEU B N 1
ATOM 1675 C CA . LEU B 1 27 ? 0.194 22.167 12.881 1.00 69.51 24 LEU B CA 1
ATOM 1676 C C . LEU B 1 27 ? 0.629 21.552 14.207 1.00 79.54 24 LEU B C 1
ATOM 1677 O O . LEU B 1 27 ? 1.074 22.265 15.110 1.00 82.52 24 LEU B O 1
ATOM 1682 N N . SER B 1 28 ? 0.501 20.234 14.324 1.00 76.51 25 SER B N 1
ATOM 1683 C CA . SER B 1 28 ? 0.831 19.549 15.569 1.00 69.56 25 SER B CA 1
ATOM 1684 C C . SER B 1 28 ? 2.285 19.754 15.949 1.00 70.57 25 SER B C 1
ATOM 1685 O O . SER B 1 28 ? 3.121 20.062 15.101 1.00 71.70 25 SER B O 1
ATOM 1688 N N . GLY B 1 29 ? 2.576 19.571 17.232 1.00 78.87 26 GLY B N 1
ATOM 1689 C CA . GLY B 1 29 ? 3.904 19.816 17.761 1.00 85.27 26 GLY B CA 1
ATOM 1690 C C . GLY B 1 29 ? 5.001 18.999 17.099 1.00 85.87 26 GLY B C 1
ATOM 1691 O O . GLY B 1 29 ? 6.163 19.411 17.097 1.00 82.23 26 GLY B O 1
ATOM 1692 N N . SER B 1 30 ? 4.634 17.849 16.529 1.00 88.40 27 SER B N 1
ATOM 1693 C CA . SER B 1 30 ? 5.595 16.956 15.878 1.00 79.81 27 SER B CA 1
ATOM 1694 C C . SER B 1 30 ? 6.142 17.548 14.576 1.00 65.15 27 SER B C 1
ATOM 1695 O O . SER B 1 30 ? 7.147 17.070 14.036 1.00 66.26 27 SER B O 1
ATOM 1706 N N . ALA B 1 32 ? 7.610 20.192 14.465 1.00 71.41 29 ALA B N 1
ATOM 1707 C CA . ALA B 1 32 ? 8.807 20.926 14.851 1.00 75.05 29 ALA B CA 1
ATOM 1708 C C . ALA B 1 32 ? 10.051 20.072 14.684 1.00 75.23 29 ALA B C 1
ATOM 1709 O O . ALA B 1 32 ? 11.173 20.575 14.742 1.00 80.04 29 ALA B O 1
ATOM 1711 N N . GLU B 1 33 ? 9.839 18.775 14.483 1.00 69.92 30 GLU B N 1
ATOM 1712 C CA . GLU B 1 33 ? 10.925 17.856 14.186 1.00 69.30 30 GLU B CA 1
ATOM 1713 C C . GLU B 1 33 ? 11.674 18.314 12.947 1.00 70.29 30 GLU B C 1
ATOM 1714 O O . GLU B 1 33 ? 11.075 18.611 11.921 1.00 69.23 30 GLU B O 1
ATOM 1720 N N . GLU B 1 34 ? 12.993 18.381 13.067 1.00 75.20 31 GLU B N 1
ATOM 1721 C CA . GLU B 1 34 ? 13.853 18.704 11.940 1.00 75.87 31 GLU B CA 1
ATOM 1722 C C . GLU B 1 34 ? 14.174 17.435 11.178 1.00 71.66 31 GLU B C 1
ATOM 1723 O O . GLU B 1 34 ? 15.223 16.820 11.351 1.00 74.62 31 GLU B O 1
ATOM 1729 N N . ASP B 1 35 ? 13.223 17.068 10.330 1.00 70.54 32 ASP B N 1
ATOM 1730 C CA . ASP B 1 35 ? 13.240 15.834 9.575 1.00 67.41 32 ASP B CA 1
ATOM 1731 C C . ASP B 1 35 ? 13.875 16.042 8.213 1.00 70.05 32 ASP B C 1
ATOM 1732 O O . ASP B 1 35 ? 14.697 15.245 7.751 1.00 74.58 32 ASP B O 1
ATOM 1745 N N . LYS B 1 37 ? 15.428 16.876 4.718 1.00 71.20 34 LYS B N 1
ATOM 1746 C CA . LYS B 1 37 ? 16.733 17.022 4.099 1.00 73.22 34 LYS B CA 1
ATOM 1747 C C . LYS B 1 37 ? 16.633 17.770 2.774 1.00 80.62 34 LYS B C 1
ATOM 1748 O O . LYS B 1 37 ? 15.871 17.377 1.892 1.00 87.31 34 LYS B O 1
ATOM 1754 N N . THR B 1 38 ? 17.396 18.849 2.638 1.00 97.26 35 THR B N 1
ATOM 1755 C CA . THR B 1 38 ? 17.432 19.595 1.385 1.00 99.49 35 THR B CA 1
ATOM 1756 C C . THR B 1 38 ? 18.563 19.059 0.508 1.00 90.77 35 THR B C 1
ATOM 1757 O O . THR B 1 38 ? 19.324 18.190 0.932 1.00 86.97 35 THR B O 1
ATOM 1761 N N . SER B 1 39 ? 18.668 19.579 -0.711 1.00 92.50 36 SER B N 1
ATOM 1762 C CA . SER B 1 39 ? 19.654 19.102 -1.677 1.00 101.92 36 SER B CA 1
ATOM 1763 C C . SER B 1 39 ? 21.093 19.287 -1.202 1.00 101.62 36 SER B C 1
ATOM 1764 O O . SER B 1 39 ? 21.918 18.385 -1.342 1.00 103.34 36 SER B O 1
ATOM 1767 N N . ASN B 1 40 ? 21.395 20.453 -0.639 1.00 103.55 37 ASN B N 1
ATOM 1768 C CA . ASN B 1 40 ? 22.744 20.726 -0.157 1.00 104.72 37 ASN B CA 1
ATOM 1769 C C . ASN B 1 40 ? 23.067 19.916 1.095 1.00 101.79 37 ASN B C 1
ATOM 1770 O O . ASN B 1 40 ? 24.222 19.837 1.513 1.00 105.01 37 ASN B O 1
ATOM 1775 N N . GLY B 1 41 ? 22.040 19.319 1.692 1.00 97.52 38 GLY B N 1
ATOM 1776 C CA . GLY B 1 41 ? 22.236 18.365 2.768 1.00 110.62 38 GLY B CA 1
ATOM 1777 C C . GLY B 1 41 ? 21.842 18.830 4.157 1.00 115.62 38 GLY B C 1
ATOM 1778 O O . GLY B 1 41 ? 22.042 18.108 5.134 1.00 113.05 38 GLY B O 1
ATOM 1779 N N . ASP B 1 42 ? 21.284 20.031 4.258 1.00 112.82 39 ASP B N 1
ATOM 1780 C CA . ASP B 1 42 ? 20.893 20.566 5.556 1.00 106.35 39 ASP B CA 1
ATOM 1781 C C . ASP B 1 42 ? 19.573 19.965 6.030 1.00 111.59 39 ASP B C 1
ATOM 1782 O O . ASP B 1 42 ? 18.778 19.476 5.227 1.00 122.82 39 ASP B O 1
ATOM 1787 N N . PHE B 1 43 ? 19.354 19.994 7.341 1.00 107.97 40 PHE B N 1
ATOM 1788 C CA . PHE B 1 43 ? 18.087 19.570 7.920 1.00 89.15 40 PHE B CA 1
ATOM 1789 C C . PHE B 1 43 ? 17.304 20.770 8.438 1.00 84.31 40 PHE B C 1
ATOM 1790 O O . PHE B 1 43 ? 17.846 21.625 9.139 1.00 92.12 40 PHE B O 1
ATOM 1798 N N . VAL B 1 44 ? 16.028 20.830 8.079 1.00 82.32 41 VAL B N 1
ATOM 1799 C CA . VAL B 1 44 ? 15.138 21.863 8.586 1.00 94.65 41 VAL B CA 1
ATOM 1800 C C . VAL B 1 44 ? 13.856 21.194 9.071 1.00 89.03 41 VAL B C 1
ATOM 1801 O O . VAL B 1 44 ? 13.589 20.039 8.734 1.00 97.76 41 VAL B O 1
ATOM 1805 N N . ASP B 1 45 ? 13.072 21.906 9.871 1.00 77.00 42 ASP B N 1
ATOM 1806 C CA . ASP B 1 45 ? 11.863 21.327 10.444 1.00 75.95 42 ASP B CA 1
ATOM 1807 C C . ASP B 1 45 ? 10.780 21.133 9.388 1.00 72.10 42 ASP B C 1
ATOM 1808 O O . ASP B 1 45 ? 10.819 21.748 8.321 1.00 71.18 42 ASP B O 1
ATOM 1813 N N . ARG B 1 46 ? 9.820 20.267 9.696 1.00 67.42 43 ARG B N 1
ATOM 1814 C CA . ARG B 1 46 ? 8.769 19.896 8.755 1.00 68.52 43 ARG B CA 1
ATOM 1815 C C . ARG B 1 46 ? 7.949 21.097 8.292 1.00 77.75 43 ARG B C 1
ATOM 1816 O O . ARG B 1 46 ? 7.743 21.285 7.094 1.00 88.90 43 ARG B O 1
ATOM 1824 N N . LEU B 1 47 ? 7.496 21.909 9.244 1.00 77.14 44 LEU B N 1
ATOM 1825 C CA . LEU B 1 47 ? 6.668 23.075 8.942 1.00 76.53 44 LEU B CA 1
ATOM 1826 C C . LEU B 1 47 ? 7.357 24.047 7.984 1.00 79.13 44 LEU B C 1
ATOM 1827 O O . LEU B 1 47 ? 6.723 24.591 7.080 1.00 89.10 44 LEU B O 1
ATOM 1832 N N . THR B 1 48 ? 8.654 24.259 8.184 1.00 75.94 45 THR B N 1
ATOM 1833 C CA . THR B 1 48 ? 9.424 25.139 7.312 1.00 77.93 45 THR B CA 1
ATOM 1834 C C . THR B 1 48 ? 9.490 24.584 5.892 1.00 76.62 45 THR B C 1
ATOM 1835 O O . THR B 1 48 ? 9.277 25.312 4.921 1.00 80.71 45 THR B O 1
ATOM 1839 N N . ALA B 1 49 ? 9.783 23.292 5.780 1.00 67.18 46 ALA B N 1
ATOM 1840 C CA . ALA B 1 49 ? 9.834 22.622 4.485 1.00 62.52 46 ALA B CA 1
ATOM 1841 C C . ALA B 1 49 ? 8.490 22.721 3.770 1.00 63.04 46 ALA B C 1
ATOM 1842 O O . ALA B 1 49 ? 8.434 22.897 2.553 1.00 75.95 46 ALA B O 1
ATOM 1844 N N . VAL B 1 50 ? 7.413 22.612 4.541 1.00 63.21 47 VAL B N 1
ATOM 1845 C CA . VAL B 1 50 ? 6.060 22.705 4.005 1.00 68.27 47 VAL B CA 1
ATOM 1846 C C . VAL B 1 50 ? 5.753 24.115 3.513 1.00 83.53 47 VAL B C 1
ATOM 1847 O O . VAL B 1 50 ? 5.287 24.294 2.388 1.00 86.95 47 VAL B O 1
ATOM 1851 N N . LYS B 1 51 ? 6.017 25.105 4.363 1.00 87.46 48 LYS B N 1
ATOM 1852 C CA . LYS B 1 51 ? 5.828 26.512 4.017 1.00 78.44 48 LYS B CA 1
ATOM 1853 C C . LYS B 1 51 ? 6.474 26.852 2.680 1.00 76.22 48 LYS B C 1
ATOM 1854 O O . LYS B 1 51 ? 5.857 27.485 1.825 1.00 71.04 48 LYS B O 1
ATOM 1860 N N . GLN B 1 52 ? 7.719 26.419 2.512 1.00 77.72 49 GLN B N 1
ATOM 1861 C CA . GLN B 1 52 ? 8.471 26.657 1.287 1.00 79.92 49 GLN B CA 1
ATOM 1862 C C . GLN B 1 52 ? 7.776 26.069 0.064 1.00 78.34 49 GLN B C 1
ATOM 1863 O O . GLN B 1 52 ? 7.431 26.788 -0.873 1.00 81.08 49 GLN B O 1
ATOM 1869 N N . VAL B 1 53 ? 7.574 24.756 0.088 1.00 81.33 50 VAL B N 1
ATOM 1870 C CA . VAL B 1 53 ? 6.987 24.034 -1.036 1.00 74.79 50 VAL B CA 1
ATOM 1871 C C . VAL B 1 53 ? 5.583 24.526 -1.380 1.00 69.68 50 VAL B C 1
ATOM 1872 O O . VAL B 1 53 ? 5.288 24.819 -2.540 1.00 79.22 50 VAL B O 1
ATOM 1876 N N . VAL B 1 54 ? 4.723 24.621 -0.371 1.00 61.31 51 VAL B N 1
ATOM 1877 C CA . VAL B 1 54 ? 3.330 24.997 -0.585 1.00 68.52 51 VAL B CA 1
ATOM 1878 C C . VAL B 1 54 ? 3.204 26.431 -1.107 1.00 74.33 51 VAL B C 1
ATOM 1879 O O . VAL B 1 54 ? 2.327 26.725 -1.921 1.00 69.08 51 VAL B O 1
ATOM 1883 N N . SER B 1 55 ? 4.088 27.317 -0.656 1.00 74.50 52 SER B N 1
ATOM 1884 C CA . SER B 1 55 ? 4.096 28.694 -1.146 1.00 80.17 52 SER B CA 1
ATOM 1885 C C . SER B 1 55 ? 4.396 28.741 -2.641 1.00 81.26 52 SER B C 1
ATOM 1886 O O . SER B 1 55 ? 3.813 29.540 -3.374 1.00 95.95 52 SER B O 1
ATOM 1889 N N . ASP B 1 56 ? 5.307 27.883 -3.088 1.00 81.98 53 ASP B N 1
ATOM 1890 C CA . ASP B 1 56 ? 5.621 27.777 -4.508 1.00 89.69 53 ASP B CA 1
ATOM 1891 C C . ASP B 1 56 ? 4.458 27.147 -5.263 1.00 82.75 53 ASP B C 1
ATOM 1892 O O . ASP B 1 56 ? 4.219 27.460 -6.428 1.00 83.58 53 ASP B O 1
ATOM 1897 N N . PHE B 1 57 ? 3.741 26.253 -4.589 1.00 78.22 54 PHE B N 1
ATOM 1898 C CA . PHE B 1 57 ? 2.567 25.617 -5.172 1.00 76.48 54 PHE B CA 1
ATOM 1899 C C . PHE B 1 57 ? 1.439 26.627 -5.344 1.00 77.76 54 PHE B C 1
ATOM 1900 O O . PHE B 1 57 ? 0.731 26.616 -6.350 1.00 79.94 54 PHE B O 1
ATOM 1908 N N . ILE B 1 58 ? 1.279 27.497 -4.351 1.00 81.20 55 ILE B N 1
ATOM 1909 C CA . ILE B 1 58 ? 0.239 28.520 -4.379 1.00 79.27 55 ILE B CA 1
ATOM 1910 C C . ILE B 1 58 ? 0.464 29.507 -5.520 1.00 80.58 55 ILE B C 1
ATOM 1911 O O . ILE B 1 58 ? -0.482 29.903 -6.205 1.00 89.83 55 ILE B O 1
ATOM 1916 N N . ASP B 1 59 ? 1.722 29.883 -5.730 1.00 77.20 56 ASP B N 1
ATOM 1917 C CA . ASP B 1 59 ? 2.090 30.782 -6.819 1.00 90.00 56 ASP B CA 1
ATOM 1918 C C . ASP B 1 59 ? 1.806 30.202 -8.203 1.00 103.10 56 ASP B C 1
ATOM 1919 O O . ASP B 1 59 ? 1.711 30.954 -9.171 1.00 102.78 56 ASP B O 1
ATOM 1924 N N . GLN B 1 60 ? 1.683 28.874 -8.285 1.00 100.68 57 GLN B N 1
ATOM 1925 C CA . GLN B 1 60 ? 1.555 28.143 -9.556 1.00 97.99 57 GLN B CA 1
ATOM 1926 C C . GLN B 1 60 ? 0.114 28.162 -10.079 1.00 103.88 57 GLN B C 1
ATOM 1927 O O . GLN B 1 60 ? -0.103 28.214 -11.292 1.00 111.73 57 GLN B O 1
ATOM 1933 N N . ARG B 1 61 ? -0.866 28.122 -9.176 1.00 97.15 58 ARG B N 1
ATOM 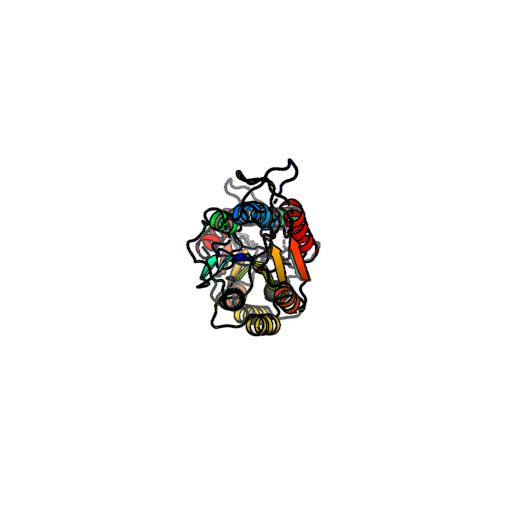1934 C CA . ARG B 1 61 ? -2.275 28.084 -9.575 1.00 100.11 58 ARG B CA 1
ATOM 1935 C C . ARG B 1 61 ? -2.840 29.487 -9.754 1.00 113.88 58 ARG B C 1
ATOM 1936 O O . ARG B 1 61 ? -3.443 30.051 -8.841 1.00 122.46 58 ARG B O 1
ATOM 1944 N N . LYS B 1 62 ? -2.642 30.032 -10.949 1.00 109.96 59 LYS B N 1
ATOM 1945 C CA . LYS B 1 62 ? -2.984 31.414 -11.249 1.00 117.64 59 LYS B CA 1
ATOM 1946 C C . LYS B 1 62 ? -4.489 31.663 -11.247 1.00 132.91 59 LYS B C 1
ATOM 1947 O O . LYS B 1 62 ? -4.959 32.665 -10.705 1.00 146.57 59 LYS B O 1
ATOM 1953 N N . GLY B 1 63 ? -5.243 30.751 -11.851 1.00 120.67 60 GLY B N 1
ATOM 1954 C CA . GLY B 1 63 ? -6.657 30.984 -12.077 1.00 111.75 60 GLY B CA 1
ATOM 1955 C C . GLY B 1 63 ? -7.606 30.314 -11.103 1.00 112.67 60 GLY B C 1
ATOM 1956 O O . GLY B 1 63 ? -8.803 30.218 -11.377 1.00 111.92 60 GLY B O 1
ATOM 1957 N N . ASP B 1 64 ? -7.094 29.867 -9.960 1.00 120.18 61 ASP B N 1
ATOM 1958 C CA . ASP B 1 64 ? -7.899 29.027 -9.076 1.00 118.99 61 ASP B CA 1
ATOM 1959 C C . ASP B 1 64 ? -8.104 29.597 -7.679 1.00 106.72 61 ASP B C 1
ATOM 1960 O O . ASP B 1 64 ? -7.293 30.381 -7.181 1.00 109.21 61 ASP B O 1
ATOM 1965 N N . ARG B 1 65 ? -9.197 29.181 -7.050 1.00 96.00 62 ARG B N 1
ATOM 1966 C CA . ARG B 1 65 ? -9.485 29.574 -5.682 1.00 95.80 62 ARG B CA 1
ATOM 1967 C C . ARG B 1 65 ? -8.768 28.651 -4.708 1.00 88.31 62 ARG B C 1
ATOM 1968 O O . ARG B 1 65 ? -8.831 27.428 -4.833 1.00 84.92 62 ARG B O 1
ATOM 1976 N N . LEU B 1 66 ? -8.083 29.247 -3.740 1.00 76.56 63 LEU B N 1
ATOM 1977 C CA . LEU B 1 66 ? -7.407 28.482 -2.705 1.00 71.12 63 LEU B CA 1
ATOM 1978 C C . LEU B 1 66 ? -7.801 28.977 -1.323 1.00 71.20 63 LEU B C 1
ATOM 1979 O O . LEU B 1 66 ? -8.006 30.172 -1.111 1.00 74.40 63 LEU B O 1
ATOM 1984 N N . GLY B 1 67 ? -7.914 28.039 -0.390 1.00 72.09 64 GLY B N 1
ATOM 1985 C CA . GLY B 1 67 ? -8.186 28.356 0.995 1.00 76.83 64 GLY B CA 1
ATOM 1986 C C . GLY B 1 67 ? -7.290 27.537 1.901 1.00 81.88 64 GLY B C 1
ATOM 1987 O O . GLY B 1 67 ? -6.700 26.550 1.463 1.00 97.77 64 GLY B O 1
ATOM 1988 N N . LEU B 1 68 ? -7.185 27.936 3.165 1.00 77.82 65 LEU B N 1
ATOM 1989 C CA . LEU B 1 68 ? -6.280 27.262 4.090 1.00 66.57 65 LEU B CA 1
ATOM 1990 C C . LEU B 1 68 ? -6.966 26.784 5.368 1.00 70.26 65 LEU B C 1
ATOM 1991 O O . LEU B 1 68 ? -7.616 27.560 6.068 1.00 66.95 65 LEU B O 1
ATOM 1996 N N . VAL B 1 69 ? -6.803 25.498 5.665 1.00 80.17 66 VAL B N 1
ATOM 1997 C CA . VAL B 1 69 ? -7.269 24.927 6.924 1.00 78.27 66 VAL B CA 1
ATOM 1998 C C . VAL B 1 69 ? -6.086 24.380 7.719 1.00 71.07 66 VAL B C 1
ATOM 1999 O O . VAL B 1 69 ? -5.288 23.602 7.200 1.00 70.81 66 VAL B O 1
ATOM 2003 N N . LEU B 1 70 ? -5.971 24.802 8.975 1.00 73.94 67 LEU B N 1
ATOM 2004 C CA . LEU B 1 70 ? -4.912 24.337 9.870 1.00 67.30 67 LEU B CA 1
ATOM 2005 C C . LEU B 1 70 ? -5.526 23.474 10.967 1.00 73.93 67 LEU B C 1
ATOM 2006 O O . LEU B 1 70 ? -6.587 23.816 11.498 1.00 77.28 67 LEU B O 1
ATOM 2011 N N . PHE B 1 71 ? -4.885 22.357 11.311 1.00 85.31 68 PHE B N 1
ATOM 2012 C CA . PHE B 1 71 ? -5.522 21.444 12.262 1.00 90.36 68 PHE B CA 1
ATOM 2013 C C . PHE B 1 71 ? -4.635 20.805 13.330 1.00 86.71 68 PHE B C 1
ATOM 2014 O O . PHE B 1 71 ? -3.415 20.968 13.358 1.00 82.86 68 PHE B O 1
ATOM 2022 N N . GLY B 1 72 ? -5.306 20.059 14.201 1.00 93.04 69 GLY B N 1
ATOM 2023 C CA . GLY B 1 72 ? -4.681 19.320 15.277 1.00 83.47 69 GLY B CA 1
ATOM 2024 C C . GLY B 1 72 ? -5.742 18.928 16.291 1.00 82.05 69 GLY B C 1
ATOM 2025 O O . GLY B 1 72 ? -6.721 18.284 15.915 1.00 97.36 69 GLY B O 1
ATOM 2026 N N . ASP B 1 73 ? -5.539 19.287 17.565 1.00 84.35 70 ASP B N 1
ATOM 2027 C CA . ASP B 1 73 ? -6.590 19.172 18.588 1.00 106.10 70 ASP B CA 1
ATOM 2028 C C . ASP B 1 73 ? -7.896 19.672 18.001 1.00 107.28 70 ASP B C 1
ATOM 2029 O O . ASP B 1 73 ? -8.834 18.911 17.740 1.00 117.46 70 ASP B O 1
ATOM 2034 N N A HIS B 1 74 ? -7.953 20.984 17.814 0.48 97.43 71 HIS B N 1
ATOM 2035 N N B HIS B 1 74 ? -7.948 20.983 17.807 0.52 97.32 71 HIS B N 1
ATOM 2036 C CA A HIS B 1 74 ? -9.067 21.613 17.135 0.48 93.04 71 HIS B CA 1
ATOM 2037 C CA B HIS B 1 74 ? -9.062 21.618 17.135 0.52 93.00 71 HIS B CA 1
ATOM 2038 C C A HIS B 1 74 ? -8.619 22.004 15.735 0.48 90.16 71 HIS B C 1
ATOM 2039 C C B HIS B 1 74 ? -8.622 22.022 15.736 0.52 90.13 71 HIS B C 1
ATOM 2040 O O A HIS B 1 74 ? -7.461 22.366 15.527 0.48 86.09 71 HIS B O 1
ATOM 2041 O O B HIS B 1 74 ? -7.472 22.412 15.530 0.52 86.05 71 HIS B O 1
ATOM 2054 N N . ALA B 1 75 ? -9.531 21.918 14.775 1.00 95.89 72 ALA B N 1
ATOM 2055 C CA . ALA B 1 75 ? -9.229 22.324 13.412 1.00 86.69 72 ALA B CA 1
ATOM 2056 C C . ALA B 1 75 ? -9.946 23.630 13.115 1.00 90.60 72 ALA B C 1
ATOM 2057 O O . ALA B 1 75 ? -11.152 23.749 13.345 1.00 109.81 72 ALA B O 1
ATOM 2059 N N . TYR B 1 76 ? -9.198 24.613 12.622 1.00 77.84 73 TYR B N 1
ATOM 2060 C CA . TYR B 1 76 ? -9.770 25.910 12.277 1.00 83.55 73 TYR B CA 1
ATOM 2061 C C . TYR B 1 76 ? -9.291 26.323 10.891 1.00 78.83 73 TYR B C 1
ATOM 2062 O O . TYR B 1 76 ? -8.169 25.990 10.488 1.00 76.50 73 TYR B O 1
ATOM 2071 N N . LEU B 1 77 ? -10.137 27.036 10.156 1.00 78.56 74 LEU B N 1
ATOM 2072 C CA . LEU B 1 77 ? -9.760 27.465 8.821 1.00 89.96 74 LEU B CA 1
ATOM 2073 C C . LEU B 1 77 ? -9.010 28.814 8.932 1.00 85.48 74 LEU B C 1
ATOM 2074 O O . LEU B 1 77 ? -9.336 29.634 9.785 1.00 83.11 74 LEU B O 1
ATOM 2079 N N . GLN B 1 78 ? -7.961 29.013 8.136 1.00 95.02 75 GLN B N 1
ATOM 2080 C CA . GLN B 1 78 ? -7.230 30.275 8.188 1.00 90.99 75 GLN B CA 1
ATOM 2081 C C . GLN B 1 78 ? -7.661 31.186 7.025 1.00 100.47 75 GLN B C 1
ATOM 2082 O O . GLN B 1 78 ? -7.871 32.382 7.230 1.00 118.83 75 GLN B O 1
ATOM 2088 N N . THR B 1 79 ? -7.861 30.629 5.829 1.00 87.49 76 THR B N 1
ATOM 2089 C CA . THR B 1 79 ? -8.319 31.449 4.701 1.00 92.77 76 THR B CA 1
ATOM 2090 C C . THR B 1 79 ? -9.509 30.860 3.902 1.00 94.63 76 THR B C 1
ATOM 2091 O O . THR B 1 79 ? -9.431 29.748 3.389 1.00 108.82 76 THR B O 1
ATOM 2095 N N . PRO B 1 80 ? -10.624 31.612 3.807 1.00 93.76 77 PRO B N 1
ATOM 2096 C CA . PRO B 1 80 ? -11.851 31.164 3.124 1.00 94.81 77 PRO B CA 1
ATOM 2097 C C . PRO B 1 80 ? -11.859 31.321 1.599 1.00 113.97 77 PRO B C 1
ATOM 2098 O O . PRO B 1 80 ? -12.555 32.191 1.065 1.00 133.88 77 PRO B O 1
ATOM 2102 N N . LEU B 1 81 ? -11.085 30.475 0.925 1.00 100.53 78 LEU B N 1
ATOM 2103 C CA . LEU B 1 81 ? -11.183 30.261 -0.521 1.00 91.90 78 LEU B CA 1
ATOM 2104 C C . LEU B 1 81 ? -11.146 31.511 -1.395 1.00 90.60 78 LEU B C 1
ATOM 2105 O O . LEU B 1 81 ? -12.012 31.694 -2.250 1.00 91.24 78 LEU B O 1
ATOM 2110 N N . THR B 1 82 ? -10.144 32.358 -1.213 1.00 93.65 79 THR B N 1
ATOM 2111 C CA . THR B 1 82 ? -10.032 33.539 -2.054 1.00 93.38 79 THR B CA 1
ATOM 2112 C C . THR B 1 82 ? -9.321 33.221 -3.369 1.00 93.81 79 THR B C 1
ATOM 2113 O O . THR B 1 82 ? -8.559 32.256 -3.456 1.00 96.08 79 THR B O 1
ATOM 2117 N N . PHE B 1 83 ? -9.607 34.021 -4.394 1.00 99.71 80 PHE B N 1
ATOM 2118 C CA . PHE B 1 83 ? -8.875 33.977 -5.656 1.00 99.54 80 PHE B CA 1
ATOM 2119 C C . PHE B 1 83 ? -7.491 34.569 -5.432 1.00 105.31 80 PHE B C 1
ATOM 2120 O O . PHE B 1 83 ? -6.498 34.098 -5.985 1.00 111.61 80 PHE B O 1
ATOM 2128 N N . ASP B 1 84 ? -7.456 35.626 -4.625 1.00 106.12 81 ASP B N 1
ATOM 2129 C CA . ASP B 1 84 ? -6.224 36.282 -4.206 1.00 106.21 81 ASP B CA 1
ATOM 2130 C C . ASP B 1 84 ? -5.344 35.282 -3.476 1.00 97.05 81 ASP B C 1
ATOM 2131 O O . ASP B 1 84 ? -5.679 34.847 -2.378 1.00 95.80 81 ASP B O 1
ATOM 2136 N N . ARG B 1 85 ? -4.231 34.904 -4.097 1.00 95.50 82 ARG B N 1
ATOM 2137 C CA . ARG B 1 85 ? -3.374 33.861 -3.544 1.00 89.66 82 ARG B CA 1
ATOM 2138 C C . ARG B 1 85 ? -2.171 34.407 -2.791 1.00 89.46 82 ARG B C 1
ATOM 2139 O O . ARG B 1 85 ? -1.429 33.653 -2.159 1.00 88.59 82 ARG B O 1
ATOM 2147 N N . ASN B 1 86 ? -1.965 35.715 -2.866 1.00 92.61 83 ASN B N 1
ATOM 2148 C CA . ASN B 1 86 ? -0.876 36.318 -2.120 1.00 96.47 83 ASN B CA 1
ATOM 2149 C C . ASN B 1 86 ? -1.214 36.334 -0.634 1.00 97.11 83 ASN B C 1
ATOM 2150 O O . ASN B 1 86 ? -0.334 36.170 0.204 1.00 100.35 83 ASN B O 1
ATOM 2155 N N . THR B 1 87 ? -2.493 36.507 -0.310 1.00 96.64 84 THR B N 1
ATOM 2156 C CA . THR B 1 87 ? -2.919 36.447 1.084 1.00 93.36 84 THR B CA 1
ATOM 2157 C C . THR B 1 87 ? -2.827 35.018 1.618 1.00 87.58 84 THR B C 1
ATOM 2158 O O . THR B 1 87 ? -2.281 34.800 2.696 1.00 95.92 84 THR B O 1
ATOM 2162 N N . VAL B 1 88 ? -3.348 34.053 0.861 1.00 83.82 85 VAL B N 1
ATOM 2163 C CA . VAL B 1 88 ? -3.291 32.646 1.256 1.00 81.22 85 VAL B CA 1
ATOM 2164 C C . VAL B 1 88 ? -1.854 32.212 1.512 1.00 80.70 85 VAL B C 1
ATOM 2165 O O . VAL B 1 88 ? -1.566 31.499 2.474 1.00 81.85 85 VAL B O 1
ATOM 2169 N N . ARG B 1 89 ? -0.956 32.655 0.640 1.00 82.17 86 ARG B N 1
ATOM 2170 C CA . ARG B 1 89 ? 0.463 32.363 0.781 1.00 85.71 86 ARG B CA 1
ATOM 2171 C C . ARG B 1 89 ? 1.038 33.055 2.013 1.00 87.73 86 ARG B C 1
ATOM 2172 O O . ARG B 1 89 ? 1.686 32.418 2.844 1.00 87.90 86 ARG B O 1
ATOM 2180 N N . GLU B 1 90 ? 0.795 34.358 2.126 1.00 90.74 87 GLU B N 1
ATOM 2181 C CA . GLU B 1 90 ? 1.275 35.142 3.262 1.00 97.72 87 GLU B CA 1
ATOM 2182 C C . GLU B 1 90 ? 0.718 34.631 4.587 1.00 94.22 87 GLU B C 1
ATOM 2183 O O . GLU B 1 90 ? 1.439 34.545 5.580 1.00 96.59 87 GLU B O 1
ATOM 2189 N N . GLN B 1 91 ? -0.569 34.295 4.593 1.00 89.99 88 GLN B N 1
ATOM 2190 C CA . GLN B 1 91 ? -1.242 33.836 5.804 1.00 85.76 88 GLN B CA 1
ATOM 2191 C C . GLN B 1 91 ? -0.651 32.518 6.292 1.00 93.65 88 GLN B C 1
ATOM 2192 O O . GLN B 1 91 ? -0.447 32.322 7.490 1.00 103.33 88 GLN B O 1
ATOM 2198 N N . LEU B 1 92 ? -0.381 31.620 5.351 1.00 89.03 89 LEU B N 1
ATOM 2199 C CA . LEU B 1 92 ? 0.277 30.354 5.650 1.00 83.37 89 LEU B CA 1
ATOM 2200 C C . LEU B 1 92 ? 1.682 30.577 6.197 1.00 86.22 89 LEU B C 1
ATOM 2201 O O . LEU B 1 92 ? 2.152 29.837 7.060 1.00 95.59 89 LEU B O 1
ATOM 2206 N N . ASP B 1 93 ? 2.345 31.611 5.693 1.00 90.85 90 ASP B N 1
ATOM 2207 C CA . ASP B 1 93 ? 3.750 31.841 5.997 1.00 96.02 90 ASP B CA 1
ATOM 2208 C C . ASP B 1 93 ? 3.977 32.350 7.420 1.00 96.55 90 ASP B C 1
ATOM 2209 O O . ASP B 1 93 ? 5.018 32.081 8.018 1.00 95.35 90 ASP B O 1
ATOM 2214 N N . ARG B 1 94 ? 3.008 33.081 7.962 1.00 96.93 91 ARG B N 1
ATOM 2215 C CA . ARG B 1 94 ? 3.143 33.639 9.306 1.00 100.42 91 ARG B CA 1
ATOM 2216 C C . ARG B 1 94 ? 2.657 32.653 10.360 1.00 96.09 91 ARG B C 1
ATOM 2217 O O . ARG B 1 94 ? 2.649 32.954 11.554 1.00 97.49 91 ARG B O 1
ATOM 2225 N N . THR B 1 95 ? 2.250 31.472 9.907 1.00 91.05 92 THR B N 1
ATOM 2226 C CA . THR B 1 95 ? 1.870 30.390 10.806 1.00 86.37 92 THR B CA 1
ATOM 2227 C C . THR B 1 95 ? 3.060 29.974 11.666 1.00 88.97 92 THR B C 1
ATOM 2228 O O . THR B 1 95 ? 4.197 30.003 11.203 1.00 91.36 92 THR B O 1
ATOM 2232 N N . VAL B 1 96 ? 2.796 29.600 12.917 1.00 96.12 93 VAL B N 1
ATOM 2233 C CA . VAL B 1 96 ? 3.851 29.159 13.828 1.00 98.71 93 VAL B CA 1
ATOM 2234 C C . VAL B 1 96 ? 3.618 27.701 14.252 1.00 97.87 93 VAL B C 1
ATOM 2235 O O . VAL B 1 96 ? 2.899 26.964 13.569 1.00 119.07 93 VAL B O 1
ATOM 2239 N N . LEU B 1 97 ? 4.230 27.289 15.363 1.00 104.75 94 LEU B N 1
ATOM 2240 C CA . LEU B 1 97 ? 4.214 25.887 15.783 1.00 106.91 94 LEU B CA 1
ATOM 2241 C C . LEU B 1 97 ? 3.699 25.759 17.221 1.00 122.22 94 LEU B C 1
ATOM 2242 O O . LEU B 1 97 ? 3.708 26.733 17.977 1.00 133.42 94 LEU B O 1
ATOM 2247 N N . ASN B 1 98 ? 3.212 24.563 17.563 1.00 121.18 95 ASN B N 1
ATOM 2248 C CA . ASN B 1 98 ? 2.873 24.161 18.942 1.00 120.24 95 ASN B CA 1
ATOM 2249 C C . ASN B 1 98 ? 1.648 24.866 19.535 1.00 128.33 95 ASN B C 1
ATOM 2250 O O . ASN B 1 98 ? 1.194 24.544 20.622 1.00 125.59 95 ASN B O 1
ATOM 2255 N N . LEU B 1 99 ? 1.096 25.808 18.788 1.00 141.98 96 LEU B N 1
ATOM 2256 C CA . LEU B 1 99 ? -0.159 26.475 19.141 1.00 158.04 96 LEU B CA 1
ATOM 2257 C C . LEU B 1 99 ? -1.328 25.494 19.341 1.00 160.98 96 LEU B C 1
ATOM 2258 O O . LEU B 1 99 ? -2.127 25.606 20.284 1.00 161.64 96 LEU B O 1
ATOM 2263 N N . VAL B 1 100 ? -1.415 24.523 18.446 1.00 155.10 97 VAL B N 1
ATOM 2264 C CA . VAL B 1 100 ? -2.565 23.642 18.398 1.00 149.73 97 VAL B CA 1
ATOM 2265 C C . VAL B 1 100 ? -2.467 22.572 19.486 1.00 159.02 97 VAL B C 1
ATOM 2266 O O . VAL B 1 100 ? -3.438 22.286 20.199 1.00 178.08 97 VAL B O 1
ATOM 2270 N N . GLY B 1 101 ? -1.280 21.993 19.617 1.00 152.58 98 GLY B N 1
ATOM 2271 C CA . GLY B 1 101 ? -1.063 20.950 20.598 1.00 151.53 98 GLY B CA 1
ATOM 2272 C C . GLY B 1 101 ? -0.470 19.704 19.976 1.00 145.24 98 GLY B C 1
ATOM 2273 O O . GLY B 1 101 ? -0.053 19.725 18.819 1.00 144.57 98 GLY B O 1
ATOM 2274 N N . GLN B 1 102 ? -0.439 18.616 20.741 1.00 137.77 99 GLN B N 1
ATOM 2275 C CA . GLN B 1 102 ? 0.234 17.391 20.313 1.00 123.82 99 GLN B CA 1
ATOM 2276 C C . GLN B 1 102 ? -0.683 16.380 19.625 1.00 102.89 99 GLN B C 1
ATOM 2277 O O . GLN B 1 102 ? -0.212 15.368 19.107 1.00 96.26 99 GLN B O 1
ATOM 2283 N N . ARG B 1 103 ? -1.986 16.635 19.623 1.00 97.71 100 ARG B N 1
ATOM 2284 C CA . ARG B 1 103 ? -2.909 15.721 18.957 1.00 84.42 100 ARG B CA 1
ATOM 2285 C C . ARG B 1 103 ? -3.448 16.324 17.660 1.00 81.81 100 ARG B C 1
ATOM 2286 O O . ARG B 1 103 ? -3.493 17.544 17.513 1.00 91.21 100 ARG B O 1
ATOM 2294 N N . THR B 1 104 ? -3.837 15.460 16.721 1.00 75.69 101 THR B N 1
ATOM 2295 C CA . THR B 1 104 ? -4.341 15.900 15.417 1.00 71.74 101 THR B CA 1
ATOM 2296 C C . THR B 1 104 ? -5.736 15.391 15.068 1.00 75.82 101 THR B C 1
ATOM 2297 O O . THR B 1 104 ? -6.014 14.197 15.157 1.00 70.13 101 THR B O 1
ATOM 2301 N N . ALA B 1 105 ? -6.599 16.311 14.649 1.00 83.32 102 ALA B N 1
ATOM 2302 C CA . ALA B 1 105 ? -7.910 15.956 14.126 1.00 71.93 102 ALA B CA 1
ATOM 2303 C C . ALA B 1 105 ? -7.912 15.991 12.616 1.00 73.42 102 ALA B C 1
ATOM 2304 O O . ALA B 1 105 ? -8.101 17.044 12.013 1.00 77.44 102 ALA B O 1
ATOM 2306 N N . ILE B 1 106 ? -7.696 14.831 12.009 1.00 81.63 103 ILE B N 1
ATOM 2307 C CA . ILE B 1 106 ? -7.675 14.737 10.559 1.00 70.84 103 ILE B CA 1
ATOM 2308 C C . ILE B 1 106 ? -9.093 14.808 9.999 1.00 82.38 103 ILE B C 1
ATOM 2309 O O . ILE B 1 106 ? -9.354 15.543 9.047 1.00 83.21 103 ILE B O 1
ATOM 2314 N N . GLY B 1 107 ? -10.009 14.059 10.607 1.00 86.99 104 GLY B N 1
ATOM 2315 C CA . GLY B 1 107 ? -11.406 14.094 10.213 1.00 81.66 104 GLY B CA 1
ATOM 2316 C C . GLY B 1 107 ? -12.021 15.477 10.344 1.00 89.27 104 GLY B C 1
ATOM 2317 O O . GLY B 1 107 ? -12.841 15.881 9.520 1.00 95.80 104 GLY B O 1
ATOM 2318 N N . GLU B 1 108 ? -11.621 16.203 11.383 1.00 82.72 105 GLU B N 1
ATOM 2319 C CA . GLU B 1 108 ? -12.090 17.569 11.594 1.00 83.54 105 GLU B CA 1
ATOM 2320 C C . GLU B 1 108 ? -11.669 18.475 10.449 1.00 77.37 105 GLU B C 1
ATOM 2321 O O . GLU B 1 108 ? -12.484 19.211 9.893 1.00 91.57 105 GLU B O 1
ATOM 2327 N N . GLY B 1 109 ? -10.385 18.419 10.113 1.00 71.23 106 GLY B N 1
ATOM 2328 C CA . GLY B 1 109 ? -9.828 19.253 9.066 1.00 73.53 106 GLY B CA 1
ATOM 2329 C C . GLY B 1 109 ? -10.465 19.002 7.714 1.00 89.59 106 GLY B C 1
ATOM 2330 O O . GLY B 1 109 ? -10.822 19.943 7.004 1.00 94.16 106 GLY B O 1
ATOM 2331 N N . LEU B 1 110 ? -10.612 17.729 7.361 1.00 86.94 107 LEU B N 1
ATOM 2332 C CA . LEU B 1 110 ? -11.207 17.349 6.085 1.00 78.57 107 LEU B CA 1
ATOM 2333 C C . LEU B 1 110 ? -12.668 17.776 6.008 1.00 80.52 107 LEU B C 1
ATOM 2334 O O . LEU B 1 110 ? -13.148 18.190 4.953 1.00 93.94 107 LEU B O 1
ATOM 2339 N N . GLY B 1 111 ? -13.369 17.675 7.131 1.00 82.85 108 GLY B N 1
ATOM 2340 C CA . GLY B 1 111 ? -14.753 18.100 7.200 1.00 87.68 108 GLY B CA 1
ATOM 2341 C C . GLY B 1 111 ? -14.888 19.601 7.044 1.00 89.99 108 GLY B C 1
ATOM 2342 O O . GLY B 1 111 ? -15.729 20.080 6.282 1.00 106.30 108 GLY B O 1
ATOM 2343 N N . LEU B 1 112 ? -14.053 20.345 7.764 1.00 81.14 109 LEU B N 1
ATOM 2344 C CA . LEU B 1 112 ? -14.095 21.802 7.722 1.00 80.18 109 LEU B CA 1
ATOM 2345 C C . LEU B 1 112 ? -13.751 22.320 6.329 1.00 81.93 109 LEU B C 1
ATOM 2346 O O . LEU B 1 112 ? -14.303 23.324 5.878 1.00 82.90 109 LEU B O 1
ATOM 2351 N N . ALA B 1 113 ? -12.840 21.630 5.652 1.00 85.74 110 ALA B N 1
ATOM 2352 C CA . ALA B 1 113 ? -12.501 21.963 4.275 1.00 84.06 110 ALA B CA 1
ATOM 2353 C C . ALA B 1 113 ? -13.716 21.778 3.374 1.00 77.07 110 ALA B C 1
ATOM 2354 O O . ALA B 1 113 ? -14.065 22.665 2.593 1.00 79.37 110 ALA B O 1
ATOM 2356 N N . THR B 1 114 ? -14.355 20.619 3.497 1.00 80.14 111 THR B N 1
ATOM 2357 C CA . THR B 1 114 ? -15.530 20.284 2.702 1.00 85.35 111 THR B CA 1
ATOM 2358 C C . THR B 1 114 ? -16.678 21.257 2.960 1.00 93.76 111 THR B C 1
ATOM 2359 O O . THR B 1 114 ? -17.362 21.681 2.028 1.00 102.28 111 THR B O 1
ATOM 2363 N N . LYS B 1 115 ? -16.882 21.609 4.227 1.00 89.44 112 LYS B N 1
ATOM 2364 C CA . LYS B 1 115 ? -17.939 22.545 4.599 1.00 98.72 112 LYS B CA 1
ATOM 2365 C C . LYS B 1 115 ? -17.692 23.916 3.980 1.00 109.67 112 LYS B C 1
ATOM 2366 O O . LYS B 1 115 ? -18.633 24.635 3.641 1.00 129.65 112 LYS B O 1
ATOM 2372 N N . THR B 1 116 ? -16.421 24.270 3.821 1.00 106.58 113 THR B N 1
ATOM 2373 C CA . THR B 1 116 ? -16.059 25.593 3.330 1.00 98.28 113 THR B CA 1
ATOM 2374 C C . THR B 1 116 ? -16.220 25.711 1.816 1.00 91.87 113 THR B C 1
ATOM 2375 O O . THR B 1 116 ? -16.268 26.814 1.273 1.00 96.99 113 THR B O 1
ATOM 2379 N N . PHE B 1 117 ? -16.294 24.573 1.134 1.00 85.71 114 PHE B N 1
ATOM 2380 C CA . PHE B 1 117 ? -16.624 24.569 -0.285 1.00 89.63 114 PHE B CA 1
ATOM 2381 C C . PHE B 1 117 ? -18.050 25.070 -0.479 1.00 101.20 114 PHE B C 1
ATOM 2382 O O . PHE B 1 117 ? -18.373 25.703 -1.485 1.00 107.48 114 PHE B O 1
ATOM 2390 N N . ILE B 1 118 ? -18.894 24.783 0.507 1.00 108.79 115 ILE B N 1
ATOM 2391 C CA . ILE B 1 118 ? -20.329 25.029 0.416 1.00 111.98 115 ILE B CA 1
ATOM 2392 C C . ILE B 1 118 ? -20.724 26.456 0.807 1.00 114.58 115 ILE B C 1
ATOM 2393 O O . ILE B 1 118 ? -21.565 27.073 0.150 1.00 121.37 115 ILE B O 1
ATOM 2398 N N . GLU B 1 119 ? -20.109 26.984 1.862 1.00 150.53 116 GLU B N 1
ATOM 2399 C CA . GLU B 1 119 ? -20.445 28.319 2.353 1.00 147.35 116 GLU B CA 1
ATOM 2400 C C . GLU B 1 119 ? -19.912 29.432 1.457 1.00 139.94 116 GLU B C 1
ATOM 2401 O O . GLU B 1 119 ? -20.089 30.613 1.758 1.00 128.57 116 GLU B O 1
ATOM 2407 N N . SER B 1 120 ? -19.260 29.053 0.363 1.00 142.62 117 SER B N 1
ATOM 2408 C CA . SER B 1 120 ? -18.695 30.020 -0.572 1.00 136.10 117 SER B CA 1
ATOM 2409 C C . SER B 1 120 ? -19.762 30.953 -1.137 1.00 137.69 117 SER B C 1
ATOM 2410 O O . SER B 1 120 ? -19.486 32.114 -1.438 1.00 135.81 117 SER B O 1
ATOM 2413 N N . PRO B 1 123 ? -19.666 34.265 -6.815 1.00 119.06 120 PRO B N 1
ATOM 2414 C CA . PRO B 1 123 ? -19.292 35.628 -7.207 1.00 124.06 120 PRO B CA 1
ATOM 2415 C C . PRO B 1 123 ? -20.464 36.419 -7.785 1.00 124.84 120 PRO B C 1
ATOM 2416 O O . PRO B 1 123 ? -21.369 35.833 -8.381 1.00 129.15 120 PRO B O 1
ATOM 2420 N N . GLN B 1 124 ? -20.446 37.735 -7.598 1.00 119.66 121 GLN B N 1
ATOM 2421 C CA . GLN B 1 124 ? -21.480 38.607 -8.143 1.00 110.03 121 GLN B CA 1
ATOM 2422 C C . GLN B 1 124 ? -21.407 38.640 -9.665 1.00 102.31 121 GLN B C 1
ATOM 2423 O O . GLN B 1 124 ? -20.319 38.603 -10.243 1.00 111.39 121 GLN B O 1
ATOM 2429 N N . ARG B 1 125 ? -22.568 38.711 -10.309 1.00 92.67 122 ARG B N 1
ATOM 2430 C CA . ARG B 1 125 ? -22.641 38.648 -11.764 1.00 96.27 122 ARG B CA 1
ATOM 2431 C C . ARG B 1 125 ? -23.218 39.917 -12.381 1.00 93.92 122 ARG B C 1
ATOM 2432 O O . ARG B 1 125 ? -24.181 40.485 -11.867 1.00 91.74 122 ARG B O 1
ATOM 2440 N N . THR B 1 126 ? -22.624 40.352 -13.489 1.00 90.66 123 THR B N 1
ATOM 2441 C CA . THR B 1 126 ? -23.105 41.529 -14.203 1.00 90.36 123 THR B CA 1
ATOM 2442 C C . THR B 1 126 ? -22.932 41.416 -15.712 1.00 81.56 123 THR B C 1
ATOM 2443 O O . THR B 1 126 ? -21.924 40.909 -16.204 1.00 80.85 123 THR B O 1
ATOM 2447 N N . ILE B 1 127 ? -23.934 41.896 -16.438 1.00 77.27 124 ILE B N 1
ATOM 2448 C CA . ILE B 1 127 ? -23.865 41.998 -17.886 1.00 82.98 124 ILE B CA 1
ATOM 2449 C C . ILE B 1 127 ? -23.837 43.466 -18.283 1.00 81.71 124 ILE B C 1
ATOM 2450 O O . ILE B 1 127 ? -24.619 44.263 -17.770 1.00 87.90 124 ILE B O 1
ATOM 2455 N N . ILE B 1 128 ? -22.930 43.830 -19.182 1.00 69.11 125 ILE B N 1
ATOM 2456 C CA . ILE B 1 128 ? -22.963 45.165 -19.764 1.00 68.41 125 ILE B CA 1
ATOM 2457 C C . ILE B 1 128 ? -23.204 45.053 -21.264 1.00 75.79 125 ILE B C 1
ATOM 2458 O O . ILE B 1 128 ? -22.321 44.650 -22.023 1.00 76.01 125 ILE B O 1
ATOM 2463 N N . LEU B 1 129 ? -24.418 45.400 -21.677 1.00 81.00 126 LEU B N 1
ATOM 2464 C CA . LEU B 1 129 ? -24.847 45.246 -23.060 1.00 76.72 126 LEU B CA 1
ATOM 2465 C C . LEU B 1 129 ? -24.836 46.576 -23.799 1.00 71.73 126 LEU B C 1
ATOM 2466 O O . LEU B 1 129 ? -25.473 47.538 -23.374 1.00 82.64 126 LEU B O 1
ATOM 2471 N N . LEU B 1 130 ? -24.112 46.615 -24.911 1.00 66.92 127 LEU B N 1
ATOM 2472 C CA . LEU B 1 130 ? -23.972 47.829 -25.699 1.00 67.22 127 LEU B CA 1
ATOM 2473 C C . LEU B 1 130 ? -24.498 47.614 -27.111 1.00 70.96 127 LEU B C 1
ATOM 2474 O O . LEU B 1 130 ? -24.127 46.645 -27.772 1.00 80.75 127 LEU B O 1
ATOM 2479 N N . SER B 1 131 ? -25.360 48.516 -27.573 1.00 65.47 128 SER B N 1
ATOM 2480 C CA . SER B 1 131 ? -25.980 48.343 -28.881 1.00 65.62 128 SER B CA 1
ATOM 2481 C C . SER B 1 131 ? -26.345 49.666 -29.549 1.00 65.37 128 SER B C 1
ATOM 2482 O O . SER B 1 131 ? -26.666 50.641 -28.874 1.00 63.83 128 SER B O 1
ATOM 2485 N N . ASP B 1 132 ? -26.291 49.684 -30.880 1.00 78.66 129 ASP B N 1
ATOM 2486 C CA . ASP B 1 132 ? -26.639 50.869 -31.653 1.00 79.56 129 ASP B CA 1
ATOM 2487 C C . ASP B 1 132 ? -28.014 50.721 -32.307 1.00 74.63 129 ASP B C 1
ATOM 2488 O O . ASP B 1 132 ? -28.514 51.650 -32.949 1.00 77.90 129 ASP B O 1
ATOM 2493 N N . GLY B 1 133 ? -28.633 49.559 -32.129 1.00 68.93 130 GLY B N 1
ATOM 2494 C CA . GLY B 1 133 ? -29.890 49.296 -32.800 1.00 69.96 130 GLY B CA 1
ATOM 2495 C C . GLY B 1 133 ? -30.790 48.307 -32.098 1.00 70.32 130 GLY B C 1
ATOM 2496 O O . GLY B 1 133 ? -30.482 47.825 -31.007 1.00 84.98 130 GLY B O 1
ATOM 2497 N N . ALA B 1 134 ? -31.918 48.014 -32.735 1.00 74.44 131 ALA B N 1
ATOM 2498 C CA . ALA B 1 134 ? -32.887 47.075 -32.195 1.00 73.97 131 ALA B CA 1
ATOM 2499 C C . ALA B 1 134 ? -32.462 45.645 -32.489 1.00 82.85 131 ALA B C 1
ATOM 2500 O O . ALA B 1 134 ? -31.524 45.409 -33.253 1.00 97.02 131 ALA B O 1
ATOM 2502 N N . ASN B 1 135 ? -33.159 44.700 -31.867 1.00 80.64 132 ASN B N 1
ATOM 2503 C CA . ASN B 1 135 ? -32.911 43.282 -32.078 1.00 83.61 132 ASN B CA 1
ATOM 2504 C C . ASN B 1 135 ? -33.532 42.848 -33.407 1.00 82.92 132 ASN B C 1
ATOM 2505 O O . ASN B 1 135 ? -34.695 42.446 -33.461 1.00 80.44 132 ASN B O 1
ATOM 2510 N N . THR B 1 136 ? -32.760 42.961 -34.486 1.00 92.14 133 THR B N 1
ATOM 2511 C CA . THR B 1 136 ? -33.288 42.729 -35.830 1.00 104.55 133 THR B CA 1
ATOM 2512 C C . THR B 1 136 ? -33.319 41.239 -36.170 1.00 114.36 133 THR B C 1
ATOM 2513 O O . THR B 1 136 ? -34.267 40.755 -36.789 1.00 113.99 133 THR B O 1
ATOM 2517 N N . ALA B 1 137 ? -32.284 40.515 -35.753 1.00 115.01 134 ALA B N 1
ATOM 2518 C CA . ALA B 1 137 ? -32.154 39.096 -36.074 1.00 103.63 134 ALA B CA 1
ATOM 2519 C C . ALA B 1 137 ? -31.782 38.272 -34.846 1.00 93.07 134 ALA B C 1
ATOM 2520 O O . ALA B 1 137 ? -30.765 38.525 -34.217 1.00 92.29 134 ALA B O 1
ATOM 2522 N N . GLY B 1 138 ? -32.597 37.276 -34.515 1.00 93.56 135 GLY B N 1
ATOM 2523 C CA . GLY B 1 138 ? -32.341 36.449 -33.348 1.00 92.96 135 GLY B CA 1
ATOM 2524 C C . GLY B 1 138 ? -33.225 35.219 -33.273 1.00 103.74 135 GLY B C 1
ATOM 2525 O O . GLY B 1 138 ? -34.310 35.190 -33.851 1.00 115.03 135 GLY B O 1
ATOM 2526 N N . VAL B 1 139 ? -32.763 34.199 -32.558 1.00 104.06 136 VAL B N 1
ATOM 2527 C CA . VAL B 1 139 ? -33.562 32.999 -32.368 1.00 108.96 136 VAL B CA 1
ATOM 2528 C C . VAL B 1 139 ? -34.452 33.177 -31.148 1.00 105.57 136 VAL B C 1
ATOM 2529 O O . VAL B 1 139 ? -35.636 32.831 -31.169 1.00 108.20 136 VAL B O 1
ATOM 2533 N N . LEU B 1 140 ? -33.871 33.726 -30.087 1.00 103.44 137 LEU B N 1
ATOM 2534 C CA . LEU B 1 140 ? -34.598 33.963 -28.852 1.00 111.14 137 LEU B CA 1
ATOM 2535 C C . LEU B 1 140 ? -34.788 35.459 -28.617 1.00 107.37 137 LEU B C 1
ATOM 2536 O O . LEU B 1 140 ? -33.870 36.255 -28.825 1.00 100.14 137 LEU B O 1
ATOM 2541 N N . GLU B 1 141 ? -35.994 35.826 -28.194 1.00 107.27 138 GLU B N 1
ATOM 2542 C CA . GLU B 1 141 ? -36.360 37.221 -27.981 1.00 102.98 138 GLU B CA 1
ATOM 2543 C C . GLU B 1 141 ? -35.533 37.856 -26.863 1.00 103.42 138 GLU B C 1
ATOM 2544 O O . GLU B 1 141 ? -35.106 37.164 -25.939 1.00 104.30 138 GLU B O 1
ATOM 2550 N N . PRO B 1 142 ? -35.303 39.179 -26.946 1.00 97.23 139 PRO B N 1
ATOM 2551 C CA . PRO B 1 142 ? -34.392 39.859 -26.016 1.00 89.93 139 PRO B CA 1
ATOM 2552 C C . PRO B 1 142 ? -34.861 39.836 -24.563 1.00 105.24 139 PRO B C 1
ATOM 2553 O O . PRO B 1 142 ? -34.032 39.720 -23.660 1.00 113.02 139 PRO B O 1
ATOM 2557 N N . LEU B 1 143 ? -36.166 39.948 -24.342 1.00 102.83 140 LEU B N 1
ATOM 2558 C CA . LEU B 1 143 ? -36.704 39.987 -22.988 1.00 90.13 140 LEU B CA 1
ATOM 2559 C C . LEU B 1 143 ? -36.678 38.610 -22.334 1.00 94.42 140 LEU B C 1
ATOM 2560 O O . LEU B 1 143 ? -36.535 38.498 -21.115 1.00 109.97 140 LEU B O 1
ATOM 2565 N N . GLU B 1 144 ? -36.809 37.564 -23.143 1.00 95.86 141 GLU B N 1
ATOM 2566 C CA . GLU B 1 144 ? -36.754 36.203 -22.624 1.00 102.81 141 GLU B CA 1
ATOM 2567 C C . GLU B 1 144 ? -35.320 35.852 -22.237 1.00 108.62 141 GLU B C 1
ATOM 2568 O O . GLU B 1 144 ? -35.085 34.960 -21.421 1.00 123.08 141 GLU B O 1
ATOM 2574 N N . ALA B 1 145 ? -34.366 36.566 -22.826 1.00 94.70 142 ALA B N 1
ATOM 2575 C CA . ALA B 1 145 ? -32.966 36.436 -22.446 1.00 88.62 142 ALA B CA 1
ATOM 2576 C C . ALA B 1 145 ? -32.726 37.157 -21.128 1.00 103.12 142 ALA B C 1
ATOM 2577 O O . ALA B 1 145 ? -32.013 36.660 -20.255 1.00 106.94 142 ALA B O 1
ATOM 2579 N N . ALA B 1 146 ? -33.331 38.334 -20.994 1.00 101.13 143 ALA B N 1
ATOM 2580 C CA . ALA B 1 146 ? -33.237 39.122 -19.771 1.00 85.37 143 ALA B CA 1
ATOM 2581 C C . ALA B 1 146 ? -33.866 38.375 -18.602 1.00 85.80 143 ALA B C 1
ATOM 2582 O O . ALA B 1 146 ? -33.429 38.507 -17.459 1.00 85.38 143 ALA B O 1
ATOM 2584 N N . GLN B 1 147 ? -34.897 37.590 -18.899 1.00 88.71 144 GLN B N 1
ATOM 2585 C CA . GLN B 1 147 ? -35.547 36.766 -17.890 1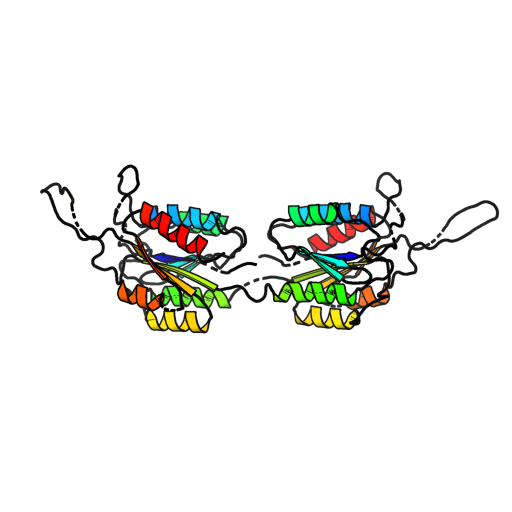.00 93.45 144 GLN B CA 1
ATOM 2586 C C . GLN B 1 147 ? -34.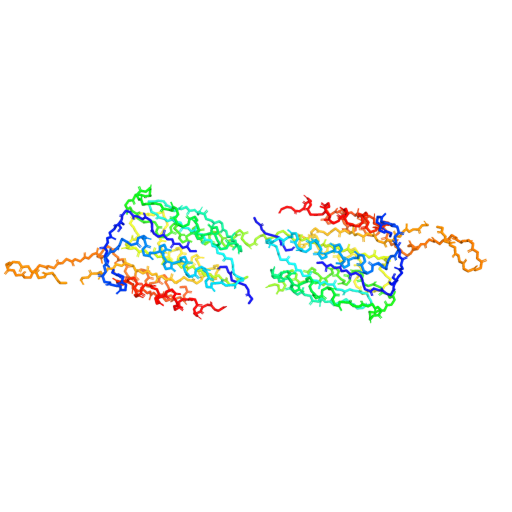595 35.678 -17.411 1.00 90.87 144 GLN B C 1
ATOM 2587 O O . GLN B 1 147 ? -34.453 35.446 -16.211 1.00 89.81 144 GLN B O 1
ATOM 2593 N N . LEU B 1 148 ? -33.942 35.020 -18.363 1.00 93.17 145 LEU B N 1
ATOM 2594 C CA . LEU B 1 148 ? -32.963 33.982 -18.060 1.00 94.85 145 LEU B CA 1
ATOM 2595 C C . LEU B 1 148 ? -31.765 34.565 -17.322 1.00 90.95 145 LEU B C 1
ATOM 2596 O O . LEU B 1 148 ? -31.160 33.904 -16.478 1.00 95.84 145 LEU B O 1
ATOM 2601 N N . ALA B 1 149 ? -31.428 35.807 -17.652 1.00 87.08 146 ALA B N 1
ATOM 2602 C CA . ALA B 1 149 ? -30.339 36.508 -16.988 1.00 90.83 146 ALA B CA 1
ATOM 2603 C C . ALA B 1 149 ? -30.669 36.747 -15.521 1.00 97.62 146 ALA B C 1
ATOM 2604 O O . ALA B 1 149 ? -29.812 36.601 -14.650 1.00 103.84 146 ALA B O 1
ATOM 2606 N N . LYS B 1 150 ? -31.919 37.115 -15.258 1.00 91.34 147 LYS B N 1
ATOM 2607 C CA . LYS B 1 150 ? -32.372 37.355 -13.895 1.00 92.93 147 LYS B CA 1
ATOM 2608 C C . LYS B 1 150 ? -32.315 36.080 -13.065 1.00 97.99 147 LYS B C 1
ATOM 2609 O O . LYS B 1 150 ? -31.916 36.107 -11.901 1.00 97.32 147 LYS B O 1
ATOM 2615 N N . ASP B 1 151 ? -32.720 34.966 -13.673 1.00 100.11 148 ASP B N 1
ATOM 2616 C CA . ASP B 1 151 ? -32.722 33.673 -12.996 1.00 104.05 148 ASP B CA 1
ATOM 2617 C C . ASP B 1 151 ? -31.342 33.323 -12.452 1.00 105.49 148 ASP B C 1
ATOM 2618 O O . ASP B 1 151 ? -31.220 32.744 -11.373 1.00 115.03 148 ASP B O 1
ATOM 2623 N N . ASN B 1 152 ? -30.308 33.682 -13.205 1.00 104.56 149 ASN B N 1
ATOM 2624 C CA . ASN B 1 152 ? -28.932 33.385 -12.822 1.00 108.74 149 ASN B CA 1
ATOM 2625 C C . ASN B 1 152 ? -28.263 34.539 -12.082 1.00 109.09 149 ASN B C 1
ATOM 2626 O O . ASN B 1 152 ? -27.031 34.609 -12.002 1.00 99.22 149 ASN B O 1
ATOM 2631 N N . HIS B 1 153 ? -29.092 35.443 -11.562 1.00 112.98 150 HIS B N 1
ATOM 2632 C CA . HIS B 1 153 ? -28.667 36.541 -10.687 1.00 110.17 150 HIS B CA 1
ATOM 2633 C C . HIS B 1 153 ? -27.834 37.606 -11.394 1.00 105.54 150 HIS B C 1
ATOM 2634 O O . HIS B 1 153 ? -27.339 38.534 -10.756 1.00 114.01 150 HIS B O 1
ATOM 2641 N N . ALA B 1 154 ? -27.688 37.484 -12.708 1.00 91.20 151 ALA B N 1
ATOM 2642 C CA . ALA B 1 154 ? -26.965 38.491 -13.472 1.00 83.34 151 ALA B CA 1
ATOM 2643 C C . ALA B 1 154 ? -27.783 39.775 -13.576 1.00 85.20 151 ALA B C 1
ATOM 2644 O O . ALA B 1 154 ? -28.974 39.740 -13.883 1.00 79.71 151 ALA B O 1
ATOM 2646 N N . LYS B 1 155 ? -27.139 40.904 -13.300 1.00 90.35 152 LYS B N 1
ATOM 2647 C CA . LYS B 1 155 ? -27.757 42.211 -13.487 1.00 83.35 152 LYS B CA 1
ATOM 2648 C C . LYS B 1 155 ? -27.255 42.822 -14.785 1.00 78.68 152 LYS B C 1
ATOM 2649 O O . LYS B 1 155 ? -26.050 42.852 -15.034 1.00 79.17 152 LYS B O 1
ATOM 2655 N N . ILE B 1 156 ? -28.171 43.308 -15.615 1.00 76.23 153 ILE B N 1
ATOM 2656 C CA . ILE B 1 156 ? -27.783 43.834 -16.916 1.00 72.70 153 ILE B CA 1
ATOM 2657 C C . ILE B 1 156 ? -27.843 45.353 -16.992 1.00 66.44 153 ILE B C 1
ATOM 2658 O O . ILE B 1 156 ? -28.906 45.954 -16.845 1.00 67.33 153 ILE B O 1
ATOM 2663 N N . TYR B 1 157 ? -26.689 45.968 -17.222 1.00 64.08 154 TYR B N 1
ATOM 2664 C CA . TYR B 1 157 ? -26.637 47.375 -17.586 1.00 64.66 154 TYR B CA 1
ATOM 2665 C C . TYR B 1 157 ? -26.669 47.481 -19.104 1.00 66.77 154 TYR B C 1
ATOM 2666 O O . TYR B 1 157 ? -25.944 46.767 -19.796 1.00 65.23 154 TYR B O 1
ATOM 2675 N N . THR B 1 158 ? -27.516 48.363 -19.621 1.00 77.31 155 THR B N 1
ATOM 2676 C CA . THR B 1 158 ? -27.660 48.512 -21.062 1.00 63.24 155 THR B CA 1
ATOM 2677 C C . THR B 1 158 ? -27.229 49.901 -21.519 1.00 66.26 155 THR B C 1
ATOM 2678 O O . THR B 1 158 ? -27.636 50.910 -20.943 1.00 82.37 155 THR B O 1
ATOM 2682 N N . VAL B 1 159 ? -26.399 49.945 -22.555 1.00 62.16 156 VAL B N 1
ATOM 2683 C CA . VAL B 1 159 ? -25.918 51.211 -23.094 1.00 70.22 156 VAL B CA 1
ATOM 2684 C C . VAL B 1 159 ? -26.295 51.370 -24.564 1.00 71.34 156 VAL B C 1
ATOM 2685 O O . VAL B 1 159 ? -25.760 50.677 -25.429 1.00 83.21 156 VAL B O 1
ATOM 2689 N N . GLY B 1 160 ? -27.226 52.276 -24.841 1.00 64.23 157 GLY B N 1
ATOM 2690 C CA . GLY B 1 160 ? -27.566 52.619 -26.209 1.00 66.98 157 GLY B CA 1
ATOM 2691 C C . GLY B 1 160 ? -26.575 53.641 -26.727 1.00 64.47 157 GLY B C 1
ATOM 2692 O O . GLY B 1 160 ? -26.172 54.543 -25.991 1.00 71.78 157 GLY B O 1
ATOM 2693 N N . ILE B 1 161 ? -26.174 53.507 -27.988 1.00 64.41 158 ILE B N 1
ATOM 2694 C CA . ILE B 1 161 ? -25.143 54.381 -28.536 1.00 66.08 158 ILE B CA 1
ATOM 2695 C C . ILE B 1 161 ? -25.500 54.943 -29.916 1.00 65.36 158 ILE B C 1
ATOM 2696 O O . ILE B 1 161 ? -25.796 54.205 -30.857 1.00 74.00 158 ILE B O 1
ATOM 2701 N N . GLY B 1 162 ? -25.470 56.268 -30.008 1.00 63.56 159 GLY B N 1
ATOM 2702 C CA . GLY B 1 162 ? -25.819 56.989 -31.217 1.00 64.19 159 GLY B CA 1
ATOM 2703 C C . GLY B 1 162 ? -25.957 58.453 -30.853 1.00 67.52 159 GLY B C 1
ATOM 2704 O O . GLY B 1 162 ? -26.248 58.773 -29.703 1.00 75.07 159 GLY B O 1
ATOM 2705 N N . ALA B 1 163 ? -25.748 59.349 -31.811 1.00 68.19 160 ALA B N 1
ATOM 2706 C CA . ALA B 1 163 ? -25.845 60.776 -31.522 1.00 75.17 160 ALA B CA 1
ATOM 2707 C C . ALA B 1 163 ? -27.280 61.275 -31.652 1.00 81.11 160 ALA B C 1
ATOM 2708 O O . ALA B 1 163 ? -27.585 62.411 -31.290 1.00 80.12 160 ALA B O 1
ATOM 2710 N N . GLY B 1 164 ? -28.159 60.418 -32.163 1.00 82.16 161 GLY B N 1
ATOM 2711 C CA . GLY B 1 164 ? -29.557 60.773 -32.334 1.00 90.80 161 GLY B CA 1
ATOM 2712 C C . GLY B 1 164 ? -29.759 61.924 -33.302 1.00 89.06 161 GLY B C 1
ATOM 2713 O O . GLY B 1 164 ? -29.016 62.066 -34.275 1.00 85.30 161 GLY B O 1
ATOM 2714 N N . GLU B 1 165 ? -30.763 62.753 -33.028 1.00 92.26 162 GLU B N 1
ATOM 2715 C CA . GLU B 1 165 ? -31.094 63.873 -33.903 1.00 93.99 162 GLU B CA 1
ATOM 2716 C C . GLU B 1 165 ? -30.125 65.036 -33.772 1.00 97.65 162 GLU B C 1
ATOM 2717 O O . GLU B 1 165 ? -29.749 65.440 -32.670 1.00 111.94 162 GLU B O 1
ATOM 2731 N N . GLN B 1 167 ? -29.202 68.945 -35.848 1.00 119.55 164 GLN B N 1
ATOM 2732 C CA . GLN B 1 167 ? -29.714 69.927 -36.792 1.00 134.39 164 GLN B CA 1
ATOM 2733 C C . GLN B 1 167 ? -28.617 70.467 -37.699 1.00 129.53 164 GLN B C 1
ATOM 2734 O O . GLN B 1 167 ? -27.662 71.091 -37.239 1.00 136.80 164 GLN B O 1
ATOM 2740 N N . VAL B 1 168 ? -28.766 70.218 -38.996 1.00 117.08 165 VAL B N 1
ATOM 2741 C CA . VAL B 1 168 ? -27.770 70.628 -39.974 1.00 116.49 165 VAL B CA 1
ATOM 2742 C C . VAL B 1 168 ? -28.218 71.860 -40.745 1.00 119.20 165 VAL B C 1
ATOM 2743 O O . VAL B 1 168 ? -29.180 71.812 -41.513 1.00 116.43 165 VAL B O 1
ATOM 2747 N N . ARG B 1 169 ? -27.521 72.969 -40.527 1.00 132.89 166 ARG B N 1
ATOM 2748 C CA . ARG B 1 169 ? -27.789 74.182 -41.284 1.00 135.29 166 ARG B CA 1
ATOM 2749 C C . ARG B 1 169 ? -27.213 74.022 -42.679 1.00 126.66 166 ARG B C 1
ATOM 2750 O O . ARG B 1 169 ? -26.115 73.497 -42.841 1.00 123.60 166 ARG B O 1
ATOM 2758 N N . GLY B 1 170 ? -27.949 74.466 -43.691 1.00 130.46 167 GLY B N 1
ATOM 2759 C CA . GLY B 1 170 ? -27.438 74.411 -45.048 1.00 133.47 167 GLY B CA 1
ATOM 2760 C C . GLY B 1 170 ? -27.802 75.614 -45.900 1.00 142.59 167 GLY B C 1
ATOM 2761 O O . GLY B 1 170 ? -28.026 76.703 -45.375 1.00 144.69 167 GLY B O 1
ATOM 2762 N N . PHE B 1 171 ? -27.856 75.394 -47.215 1.00 148.95 168 PHE B N 1
ATOM 2763 C CA . PHE B 1 171 ? -28.114 76.417 -48.227 1.00 161.67 168 PHE B CA 1
ATOM 2764 C C . PHE B 1 171 ? -29.532 76.965 -48.087 1.00 165.63 168 PHE B C 1
ATOM 2765 O O . PHE B 1 171 ? -29.760 78.058 -47.561 1.00 167.63 168 PHE B O 1
ATOM 2773 N N . PHE B 1 172 ? -30.485 76.124 -48.483 1.00 169.90 169 PHE B N 1
ATOM 2774 C CA . PHE B 1 172 ? -31.899 76.480 -48.641 1.00 173.46 169 PHE B CA 1
ATOM 2775 C C . PHE B 1 172 ? -32.602 76.743 -47.314 1.00 165.56 169 PHE B C 1
ATOM 2776 O O . PHE B 1 172 ? -33.261 77.774 -47.113 1.00 166.59 169 PHE B O 1
ATOM 2784 N N . GLY B 1 173 ? -32.446 75.800 -46.400 1.00 153.58 170 GLY B N 1
ATOM 2785 C CA . GLY B 1 173 ? -33.002 75.952 -45.075 1.00 150.84 170 GLY B CA 1
ATOM 2786 C C . GLY B 1 173 ? -32.638 74.769 -44.210 1.00 142.51 170 GLY B C 1
ATOM 2787 O O . GLY B 1 173 ? -31.567 74.181 -44.359 1.00 137.99 170 GLY B O 1
ATOM 2788 N N . LYS B 1 174 ? -33.541 74.404 -43.311 1.00 141.24 171 LYS B N 1
ATOM 2789 C CA . LYS B 1 174 ? -33.243 73.359 -42.343 1.00 139.47 171 LYS B CA 1
ATOM 2790 C C . LYS B 1 174 ? -33.491 71.943 -42.855 1.00 130.50 171 LYS B C 1
ATOM 2791 O O . LYS B 1 174 ? -34.628 71.560 -43.139 1.00 137.50 171 LYS B O 1
ATOM 2797 N N . GLN B 1 175 ? -32.419 71.163 -42.962 1.00 119.07 172 GLN B N 1
ATOM 2798 C CA . GLN B 1 175 ? -32.555 69.726 -43.168 1.00 113.45 172 GLN B CA 1
ATOM 2799 C C . GLN B 1 175 ? -32.127 69.006 -41.892 1.00 110.14 172 GLN B C 1
ATOM 2800 O O . GLN B 1 175 ? -31.167 69.406 -41.230 1.00 114.14 172 GLN B O 1
ATOM 2806 N N . THR B 1 176 ? -32.860 67.958 -41.536 1.00 116.00 173 THR B N 1
ATOM 2807 C CA . THR B 1 176 ? -32.612 67.251 -40.287 1.00 112.21 173 THR B CA 1
ATOM 2808 C C . THR B 1 176 ? -32.189 65.810 -40.538 1.00 103.16 173 THR B C 1
ATOM 2809 O O . THR B 1 176 ? -32.853 65.075 -41.270 1.00 102.75 173 THR B O 1
ATOM 2813 N N . VAL B 1 177 ? -31.076 65.414 -39.929 1.00 104.23 174 VAL B N 1
ATOM 2814 C CA . VAL B 1 177 ? -30.598 64.042 -40.029 1.00 106.11 174 VAL B CA 1
ATOM 2815 C C . VAL B 1 177 ? -30.500 63.404 -38.643 1.00 101.41 174 VAL B C 1
ATOM 2816 O O . VAL B 1 177 ? -30.061 64.035 -37.682 1.00 109.79 174 VAL B O 1
ATOM 2820 N N . ASN B 1 178 ? -30.934 62.152 -38.552 1.00 95.31 175 ASN B N 1
ATOM 2821 C CA . ASN B 1 178 ? -30.962 61.419 -37.291 1.00 99.26 175 ASN B CA 1
ATOM 2822 C C . ASN B 1 178 ? -30.076 60.186 -37.396 1.00 102.59 175 ASN B C 1
ATOM 2823 O O . ASN B 1 178 ? -30.343 59.292 -38.197 1.00 118.92 175 ASN B O 1
ATOM 2828 N N . THR B 1 179 ? -29.023 60.134 -36.590 1.00 90.73 176 THR B N 1
ATOM 2829 C CA . THR B 1 179 ? -28.011 59.104 -36.766 1.00 85.69 176 THR B CA 1
ATOM 2830 C C . THR B 1 179 ? -28.469 57.731 -36.285 1.00 77.97 176 THR B C 1
ATOM 2831 O O . THR B 1 179 ? -28.253 56.727 -36.962 1.00 95.52 176 THR B O 1
ATOM 2835 N N . ALA B 1 180 ? -29.094 57.691 -35.115 1.00 72.61 177 ALA B N 1
ATOM 2836 C CA . ALA B 1 180 ? -29.579 56.437 -34.561 1.00 74.12 177 ALA B CA 1
ATOM 2837 C C . ALA B 1 180 ? -31.082 56.487 -34.316 1.00 73.92 177 ALA B C 1
ATOM 2838 O O . ALA B 1 180 ? -31.529 56.931 -33.260 1.00 76.05 177 ALA B O 1
ATOM 2840 N N . ARG B 1 181 ? -31.856 56.037 -35.300 1.00 71.35 178 ARG B N 1
ATOM 2841 C CA . ARG B 1 181 ? -33.291 55.841 -35.121 1.00 76.51 178 ARG B CA 1
ATOM 2842 C C . ARG B 1 181 ? -33.576 54.342 -35.098 1.00 75.78 178 ARG B C 1
ATOM 2843 O O . ARG B 1 181 ? -34.682 53.907 -34.777 1.00 90.25 178 ARG B O 1
ATOM 2851 N N . ASP B 1 182 ? -32.554 53.560 -35.434 1.00 73.13 179 ASP B N 1
ATOM 2852 C CA . ASP B 1 182 ? -32.602 52.108 -35.302 1.00 87.60 179 ASP B CA 1
ATOM 2853 C C . ASP B 1 182 ? -32.549 51.720 -33.828 1.00 86.00 179 ASP B C 1
ATOM 2854 O O . ASP B 1 182 ? -32.984 50.635 -33.446 1.00 82.19 179 ASP B O 1
ATOM 2859 N N . LEU B 1 183 ? -32.002 52.614 -33.011 1.00 84.67 180 LEU B N 1
ATOM 2860 C CA . LEU B 1 183 ? -31.857 52.379 -31.578 1.00 72.26 180 LEU B CA 1
ATOM 2861 C C . LEU B 1 183 ? -33.199 52.158 -30.889 1.00 72.39 180 LEU B C 1
ATOM 2862 O O . LEU B 1 183 ? -34.050 53.041 -30.871 1.00 71.92 180 LEU B O 1
ATOM 2867 N N . ASP B 1 184 ? -33.375 50.966 -30.326 1.00 74.99 181 ASP B N 1
ATOM 2868 C CA . ASP B 1 184 ? -34.569 50.643 -29.553 1.00 75.72 181 ASP B CA 1
ATOM 2869 C C . ASP B 1 184 ? -34.309 50.855 -28.073 1.00 76.26 181 ASP B C 1
ATOM 2870 O O . ASP B 1 184 ? -33.816 49.962 -27.393 1.00 75.73 181 ASP B O 1
ATOM 2875 N N . GLU B 1 185 ? -34.653 52.040 -27.580 1.00 75.85 182 GLU B N 1
ATOM 2876 C CA . GLU B 1 185 ? -34.410 52.379 -26.184 1.00 71.90 182 GLU B CA 1
ATOM 2877 C C . GLU B 1 185 ? -35.477 51.794 -25.266 1.00 75.43 182 GLU B C 1
ATOM 2878 O O . GLU B 1 185 ? -35.272 51.674 -24.058 1.00 75.34 182 GLU B O 1
ATOM 2884 N N . ASP B 1 186 ? -36.617 51.433 -25.845 1.00 81.14 183 ASP B N 1
ATOM 2885 C CA . ASP B 1 186 ? -37.717 50.875 -25.072 1.00 82.56 183 ASP B CA 1
ATOM 2886 C C . ASP B 1 186 ? -37.328 49.530 -24.465 1.00 79.07 183 ASP B C 1
ATOM 2887 O O . ASP B 1 186 ? -37.386 49.352 -23.250 1.00 82.69 183 ASP B O 1
ATOM 2892 N N . THR B 1 187 ? -36.924 48.590 -25.313 1.00 76.20 184 THR B N 1
ATOM 2893 C CA . THR B 1 187 ? -36.565 47.253 -24.852 1.00 76.43 184 THR B CA 1
ATOM 2894 C C . THR B 1 187 ? -35.224 47.235 -24.123 1.00 74.06 184 THR B C 1
ATOM 2895 O O . THR B 1 187 ? -35.008 46.404 -23.239 1.00 84.08 184 THR B O 1
ATOM 2899 N N . LEU B 1 188 ? -34.325 48.143 -24.495 1.00 73.55 185 LEU B N 1
ATOM 2900 C CA . LEU B 1 188 ? -33.055 48.281 -23.788 1.00 76.41 185 LEU B CA 1
ATOM 2901 C C . LEU B 1 188 ? -33.306 48.719 -22.350 1.00 74.81 185 LEU B C 1
ATOM 2902 O O . LEU B 1 188 ? -32.594 48.313 -21.431 1.00 87.37 185 LEU B O 1
ATOM 2907 N N . THR B 1 189 ? -34.326 49.551 -22.165 1.00 70.39 186 THR B N 1
ATOM 2908 C CA . THR B 1 189 ? -34.730 50.000 -20.837 1.00 73.37 186 THR B CA 1
ATOM 2909 C C . THR B 1 189 ? -35.344 48.849 -20.044 1.00 89.45 186 THR B C 1
ATOM 2910 O O . THR B 1 189 ? -35.053 48.675 -18.859 1.00 120.14 186 THR B O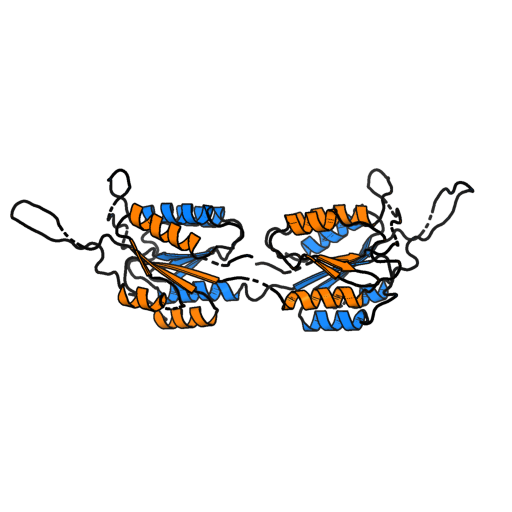 1
ATOM 2914 N N . LYS B 1 190 ? -36.187 48.066 -20.711 1.00 74.17 187 LYS B N 1
ATOM 2915 C CA . LYS B 1 190 ? -36.844 46.916 -20.093 1.00 78.25 187 LYS B CA 1
ATOM 2916 C C . LYS B 1 190 ? -35.834 45.936 -19.509 1.00 83.49 187 LYS B C 1
ATOM 2917 O O . LYS B 1 190 ? -35.918 45.570 -18.336 1.00 95.42 187 LYS B O 1
ATOM 2923 N N . ILE B 1 191 ? -34.885 45.522 -20.343 1.00 76.59 188 ILE B N 1
ATOM 2924 C CA . ILE B 1 191 ? -33.839 44.581 -19.956 1.00 76.68 188 ILE B CA 1
ATOM 2925 C C . ILE B 1 191 ? -33.116 45.005 -18.679 1.00 80.94 188 ILE B C 1
ATOM 2926 O O . ILE B 1 191 ? -32.945 44.209 -17.755 1.00 80.00 188 ILE B O 1
ATOM 2931 N N . ALA B 1 192 ? -32.705 46.268 -18.632 1.00 82.75 189 ALA B N 1
ATOM 2932 C CA . ALA B 1 192 ? -32.013 46.812 -17.471 1.00 84.93 189 ALA B CA 1
ATOM 2933 C C . ALA B 1 192 ? -32.907 46.815 -16.234 1.00 90.16 189 ALA B C 1
ATOM 2934 O O . ALA B 1 192 ? -32.507 46.348 -15.167 1.00 114.45 189 ALA B O 1
ATOM 2936 N N . THR B 1 193 ? -34.118 47.341 -16.389 1.00 85.76 190 THR B N 1
ATOM 2937 C CA . THR B 1 193 ? -35.065 47.451 -15.284 1.00 88.64 190 THR B CA 1
ATOM 2938 C C . THR B 1 193 ? -35.489 46.078 -14.764 1.00 89.68 190 THR B C 1
ATOM 2939 O O . THR B 1 193 ? -35.603 45.873 -13.553 1.00 97.14 190 THR B O 1
ATOM 2951 N N . THR B 1 195 ? -33.764 43.310 -14.820 1.00 79.23 192 THR B N 1
ATOM 2952 C CA . THR B 1 195 ? -32.651 42.681 -14.118 1.00 79.55 192 THR B CA 1
ATOM 2953 C C . THR B 1 195 ? -32.127 43.547 -12.976 1.00 80.63 192 THR B C 1
ATOM 2954 O O . THR B 1 195 ? -31.199 43.157 -12.269 1.00 103.22 192 THR B O 1
ATOM 2958 N N . GLY B 1 196 ? -32.720 44.724 -12.803 1.00 80.01 193 GLY B N 1
ATOM 2959 C CA . GLY B 1 196 ? -32.349 45.610 -11.714 1.00 90.88 193 GLY B CA 1
ATOM 2960 C C . GLY B 1 196 ? -31.157 46.496 -12.023 1.00 94.53 193 GLY B C 1
ATOM 2961 O O . GLY B 1 196 ? -30.465 46.959 -11.116 1.00 100.28 193 GLY B O 1
ATOM 2962 N N . GLY B 1 197 ? -30.915 46.731 -13.308 1.00 87.29 194 GLY B N 1
ATOM 2963 C CA . GLY B 1 197 ? -29.840 47.607 -13.733 1.00 91.92 194 GLY B CA 1
ATOM 2964 C C . GLY B 1 197 ? -30.378 48.922 -14.264 1.00 92.72 194 GLY B C 1
ATOM 2965 O O . GLY B 1 197 ? -31.561 49.223 -14.115 1.00 100.45 194 GLY B O 1
ATOM 2966 N N A GLN B 1 198 ? -29.493 49.692 -14.889 0.37 82.54 195 GLN B N 1
ATOM 2967 N N B GLN B 1 198 ? -29.516 49.719 -14.884 0.63 82.89 195 GLN B N 1
ATOM 2968 C CA A GLN B 1 198 ? -29.845 50.982 -15.461 0.37 77.95 195 GLN B CA 1
ATOM 2969 C CA B GLN B 1 198 ? -29.942 51.007 -15.424 0.63 79.69 195 GLN B CA 1
ATOM 2970 C C A GLN B 1 198 ? -29.668 50.968 -16.971 0.37 72.74 195 GLN B C 1
ATOM 2971 C C B GLN B 1 198 ? -29.560 51.153 -16.894 0.63 73.46 195 GLN B C 1
ATOM 2972 O O A GLN B 1 198 ? -28.869 50.196 -17.503 0.37 69.94 195 GLN B O 1
ATOM 2973 O O B GLN B 1 198 ? -28.516 50.665 -17.326 0.63 70.50 195 GLN B O 1
ATOM 2984 N N . TYR B 1 199 ? -30.422 51.816 -17.660 1.00 78.60 196 TYR B N 1
ATOM 2985 C CA . TYR B 1 199 ? -30.162 52.065 -19.068 1.00 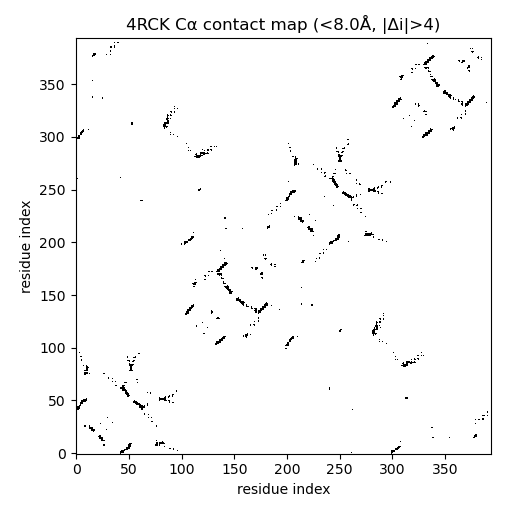80.12 196 TYR B CA 1
ATOM 2986 C C . TYR B 1 199 ? -29.460 53.406 -19.230 1.00 72.85 196 TYR B C 1
ATOM 2987 O O . TYR B 1 199 ? -29.818 54.388 -18.580 1.00 83.37 196 TYR B O 1
ATOM 2996 N N . PHE B 1 200 ? -28.458 53.439 -20.100 1.00 63.35 197 PHE B N 1
ATOM 2997 C CA . PHE B 1 200 ? -27.750 54.673 -20.402 1.00 61.49 197 PHE B CA 1
ATOM 2998 C C . PHE B 1 200 ? -27.733 54.943 -21.904 1.00 58.83 197 PHE B C 1
ATOM 2999 O O . PHE B 1 200 ? -27.670 54.016 -22.710 1.00 63.50 197 PHE B O 1
ATOM 3007 N N . ARG B 1 201 ? -27.778 56.221 -22.271 1.00 73.86 198 ARG B N 1
ATOM 3008 C CA . ARG B 1 201 ? -27.661 56.638 -23.666 1.00 66.74 198 ARG B CA 1
ATOM 3009 C C . ARG B 1 201 ? -26.454 57.554 -23.858 1.00 67.66 198 ARG B C 1
ATOM 3010 O O . ARG B 1 201 ? -26.331 58.581 -23.189 1.00 77.39 198 ARG B O 1
ATOM 3018 N N . ALA B 1 202 ? -25.566 57.174 -24.774 1.00 62.80 199 ALA B N 1
ATOM 3019 C CA . ALA B 1 202 ? -24.381 57.969 -25.088 1.00 67.98 199 ALA B CA 1
ATOM 3020 C C . ALA B 1 202 ? -24.479 58.574 -26.483 1.00 70.97 199 ALA B C 1
ATOM 3021 O O . ALA B 1 202 ? -24.547 57.850 -27.479 1.00 74.28 199 ALA B O 1
ATOM 3023 N N . ARG B 1 203 ? -24.469 59.901 -26.551 1.00 67.65 200 ARG B N 1
ATOM 3024 C CA . ARG B 1 203 ? -24.568 60.608 -27.822 1.00 69.48 200 ARG B CA 1
ATOM 3025 C C . ARG B 1 203 ? -23.196 61.040 -28.316 1.00 71.12 200 ARG B C 1
ATOM 3026 O O . ARG B 1 203 ? -23.049 61.505 -29.449 1.00 71.94 200 ARG B O 1
ATOM 3034 N N . ASN B 1 204 ? -22.195 60.880 -27.456 1.00 72.04 201 ASN B N 1
ATOM 3035 C CA . ASN B 1 204 ? -20.823 61.231 -27.795 1.00 73.88 201 ASN B CA 1
ATOM 3036 C C . ASN B 1 204 ? -19.831 60.533 -26.863 1.00 73.96 201 ASN B C 1
ATOM 3037 O O . ASN B 1 204 ? -20.225 59.959 -25.846 1.00 81.39 201 ASN B O 1
ATOM 3042 N N . ALA B 1 205 ? -18.550 60.582 -27.225 1.00 74.68 202 ALA B N 1
ATOM 3043 C CA . ALA B 1 205 ? -17.498 59.849 -26.521 1.00 73.96 202 ALA B CA 1
ATOM 3044 C C . ALA B 1 205 ? -17.345 60.267 -25.059 1.00 96.37 202 ALA B C 1
ATOM 3045 O O . ALA B 1 205 ? -17.178 59.416 -24.182 1.00 111.59 202 ALA B O 1
ATOM 3047 N N . ASP B 1 206 ? -17.381 61.574 -24.809 1.00 97.54 203 ASP B N 1
ATOM 3048 C CA . ASP B 1 206 ? -17.358 62.102 -23.448 1.00 104.68 203 ASP B CA 1
ATOM 3049 C C . ASP B 1 206 ? -18.491 61.508 -22.622 1.00 97.01 203 ASP B C 1
ATOM 3050 O O . ASP B 1 206 ? -18.280 61.021 -21.510 1.00 85.43 203 ASP B O 1
ATOM 3055 N N . GLU B 1 207 ? -19.693 61.558 -23.185 1.00 103.81 204 GLU B N 1
ATOM 3056 C CA . GLU B 1 207 ? -20.883 61.000 -22.555 1.00 89.78 204 GLU B CA 1
ATOM 3057 C C . GLU B 1 207 ? -20.706 59.507 -22.301 1.00 75.22 204 GLU B C 1
ATOM 3058 O O . GLU B 1 207 ? -21.089 58.995 -21.250 1.00 74.45 204 GLU B O 1
ATOM 3064 N N . LEU B 1 208 ? -20.101 58.824 -23.268 1.00 73.92 205 LEU B N 1
ATOM 3065 C CA . LEU B 1 208 ? -19.903 57.379 -23.209 1.00 70.91 205 LEU B CA 1
ATOM 3066 C C . LEU B 1 208 ? -18.954 56.955 -22.087 1.00 71.84 205 LEU B C 1
ATOM 3067 O O . LEU B 1 208 ? -19.183 55.944 -21.424 1.00 71.10 205 LEU B O 1
ATOM 3072 N N . ALA B 1 209 ? -17.889 57.722 -21.879 1.00 90.44 206 ALA B N 1
ATOM 3073 C CA . ALA B 1 209 ? -16.928 57.415 -20.822 1.00 97.01 206 ALA B CA 1
ATOM 3074 C C . ALA B 1 209 ? -17.580 57.553 -19.451 1.00 88.00 206 ALA B C 1
ATOM 3075 O O . ALA B 1 209 ? -17.346 56.738 -18.559 1.00 83.62 206 ALA B O 1
ATOM 3077 N N . GLU B 1 210 ? -18.405 58.586 -19.298 1.00 72.48 207 GLU B N 1
ATOM 3078 C CA . GLU B 1 210 ? -19.091 58.856 -18.038 1.00 75.96 207 GLU B CA 1
ATOM 3079 C C .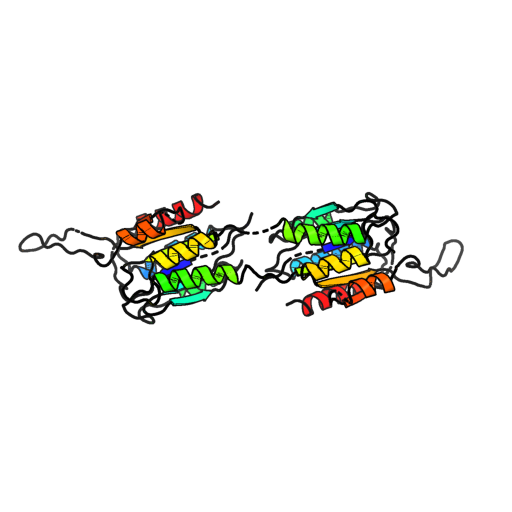 GLU B 1 210 ? -20.009 57.714 -17.631 1.00 74.84 207 GLU B C 1
ATOM 3080 O O . GLU B 1 210 ? -20.068 57.344 -16.460 1.00 82.58 207 GLU B O 1
ATOM 3086 N N . ILE B 1 211 ? -20.739 57.176 -18.602 1.00 68.27 208 ILE B N 1
ATOM 3087 C CA . ILE B 1 211 ? -21.588 56.022 -18.366 1.00 66.65 208 ILE B CA 1
ATOM 3088 C C . ILE B 1 211 ? -20.764 54.895 -17.741 1.00 73.39 208 ILE B C 1
ATOM 3089 O O . ILE B 1 211 ? -21.023 54.493 -16.610 1.00 79.75 208 ILE B O 1
ATOM 3094 N N . TYR B 1 212 ? -19.742 54.426 -18.449 1.00 77.98 209 TYR B N 1
ATOM 3095 C CA . TYR B 1 212 ? -18.910 53.334 -17.948 1.00 79.22 209 TYR B CA 1
ATOM 3096 C C . TYR B 1 212 ? -18.153 53.678 -16.669 1.00 82.11 209 TYR B C 1
ATOM 3097 O O . TYR B 1 212 ? -17.967 52.820 -15.805 1.00 84.64 209 TYR B O 1
ATOM 3106 N N . GLN B 1 213 ? -17.727 54.931 -16.547 1.00 76.30 210 GLN B N 1
ATOM 3107 C CA . GLN B 1 213 ? -17.155 55.415 -15.299 1.00 73.88 210 GLN B CA 1
ATOM 3108 C C . GLN B 1 213 ? -18.193 55.273 -14.188 1.00 75.08 210 GLN B C 1
ATOM 3109 O O . GLN B 1 213 ? -17.869 54.885 -13.063 1.00 81.77 210 GLN B O 1
ATOM 3115 N N . THR B 1 214 ? -19.444 55.583 -14.519 1.00 75.58 211 THR B N 1
ATOM 3116 C CA . THR B 1 214 ? -20.553 55.438 -13.584 1.00 73.34 211 THR B CA 1
ATOM 3117 C C . THR B 1 214 ? -20.813 53.964 -13.253 1.00 72.29 211 THR B C 1
ATOM 3118 O O . THR B 1 214 ? -21.036 53.627 -12.093 1.00 75.94 211 THR B O 1
ATOM 3122 N N . ILE B 1 215 ? -20.761 53.089 -14.259 1.00 72.03 212 ILE B N 1
ATOM 3123 C CA . ILE B 1 215 ? -21.064 51.666 -14.055 1.00 73.43 212 ILE B CA 1
ATOM 3124 C C . ILE B 1 215 ? -20.064 50.988 -13.101 1.00 79.28 212 ILE B C 1
ATOM 3125 O O . ILE B 1 215 ? -20.454 50.208 -12.228 1.00 89.85 212 ILE B O 1
ATOM 3130 N N . ASP B 1 216 ? -18.782 51.301 -13.277 1.00 79.50 213 ASP B N 1
ATOM 3131 C CA . ASP B 1 216 ? -17.715 50.858 -12.375 1.00 91.96 213 ASP B CA 1
ATOM 3132 C C . ASP B 1 216 ? -18.049 51.194 -10.921 1.00 101.83 213 ASP B C 1
ATOM 3133 O O . ASP B 1 216 ? -17.948 50.345 -10.036 1.00 120.89 213 ASP B O 1
ATOM 3138 N N . ALA B 1 217 ? -18.466 52.436 -10.694 1.00 94.71 214 ALA B N 1
ATOM 3139 C CA . ALA B 1 217 ? -18.785 52.923 -9.357 1.00 100.20 214 ALA B CA 1
ATOM 3140 C C . ALA B 1 217 ? -19.952 52.169 -8.724 1.00 105.30 214 ALA B C 1
ATOM 3141 O O . ALA B 1 217 ? -19.954 51.914 -7.516 1.00 98.45 214 ALA B O 1
ATOM 3143 N N . LEU B 1 218 ? -20.945 51.825 -9.540 1.00 96.01 215 LEU B N 1
ATOM 3144 C CA . LEU B 1 218 ? -22.129 51.119 -9.061 1.00 86.68 215 LEU B CA 1
ATOM 3145 C C . LEU B 1 218 ? -21.807 49.697 -8.599 1.00 88.29 215 LEU B C 1
ATOM 3146 O O . LEU B 1 218 ? -22.459 49.168 -7.700 1.00 87.80 215 LEU B O 1
ATOM 3151 N N . GLU B 1 219 ? -20.801 49.084 -9.215 1.00 95.32 216 GLU B N 1
ATOM 3152 C CA . GLU B 1 219 ? -20.351 47.753 -8.816 1.00 99.15 216 GLU B CA 1
ATOM 3153 C C . GLU B 1 219 ? -18.927 47.808 -8.265 1.00 109.75 216 GLU B C 1
ATOM 3154 O O . GLU B 1 219 ? -17.963 47.756 -9.028 1.00 128.69 216 GLU B O 1
ATOM 3160 N N . PRO B 1 220 ? -18.792 47.905 -6.933 1.00 98.70 217 PRO B N 1
ATOM 3161 C CA . PRO B 1 220 ? -17.484 48.066 -6.291 1.00 101.40 217 PRO B CA 1
ATOM 3162 C C . PRO B 1 220 ? -16.760 46.740 -6.079 1.00 105.80 217 PRO B C 1
ATOM 3163 O O . PRO B 1 220 ? -15.532 46.744 -5.969 1.00 108.51 217 PRO B O 1
#

InterPro domains:
  IPR002035 von Willebrand factor, type A [PF00092] (84-277)
  IPR002035 von Willebrand factor, type A [PS50234] (84-279)
  IPR002035 von Willebrand factor, type A [SM00327] (82-284)
  IPR033881 von Willebrand factor domain BatA-type [cd01467] (81-272)
  IPR036465 von Willebrand factor A-like domain superfamily [G3DSA:3.40.50.410] (81-284)
  IPR036465 von Willebrand factor A-like domain superfamily [SSF53300] (80-279)
  IPR050768 UPF0353/GerABKA protein families [PTHR22550] (5-306)

Radius of gyration: 28.41 Å; Cα contacts (8 Å, |Δi|>4): 863; chains: 2; bounding box: 65×73×72 Å

B-factor: mean 95.92, std 22.92, range [46.18, 222.21]